Protein AF-0000000078898047 (afdb_homodimer)

Sequence (574 aa):
MDHLKKDSGITESTRIETFLFVLVLTAPKSLQRRKVIRETWIEQSKIKTFVTRFVIGGKTLSSEERKSLDSENKRYGDLLILENLEDGYKRLSLKVLETIKWIDSNVDCSYVLKVDDDSFVRLDLLVNELKTVYNQDNLYWGFFRGDANVKKRGPWAEKNWILCDHYLPYADGGGYVLASKLVRFVARNSELLQLYNSEDVSVGAWLAPLKIHRVHDTRFNTEYRSRGCNNKHLISHKQSVEDMKDKYSSLEETDNLCREEIEEMRSFEYDWKVPPSQCCKRTYGLPMDHLKKDSGITESTRIETFLFVLVLTAPKSLQRRKVIRETWIEQSKIKTFVTRFVIGGKTLSSEERKSLDSENKRYGDLLILENLEDGYKRLSLKVLETIKWIDSNVDCSYVLKVDDDSFVRLDLLVNELKTVYNQDNLYWGFFRGDANVKKRGPWAEKNWILCDHYLPYADGGGYVLASKLVRFVARNSELLQLYNSEDVSVGAWLAPLKIHRVHDTRFNTEYRSRGCNNKHLISHKQSVEDMKDKYSSLEETDNLCREEIEEMRSFEYDWKVPPSQCCKRTYGLP

Solvent-accessible surface area (backbone atoms only — not comparable to full-atom values): 30219 Å² total; per-residue (Å²): 139,82,83,74,70,77,73,73,71,74,74,72,81,80,56,50,75,36,48,31,36,34,41,29,46,52,54,88,83,41,53,68,42,56,49,50,43,52,70,20,41,62,56,67,33,79,66,82,53,57,46,65,34,42,37,26,43,38,50,72,56,47,72,66,55,46,52,54,48,50,53,50,30,71,74,70,65,36,64,40,68,40,58,88,31,61,64,46,67,90,30,40,26,56,50,52,51,54,48,36,36,49,40,60,74,40,42,50,46,54,28,35,36,42,30,36,59,34,41,47,47,41,49,48,61,48,50,50,43,40,71,70,74,56,71,48,69,40,32,39,38,20,31,59,43,32,54,45,70,60,45,78,60,71,98,60,34,43,85,80,68,62,57,44,65,35,40,48,45,19,37,30,59,30,30,34,34,34,11,36,56,54,40,41,51,48,37,77,42,50,91,43,51,49,81,43,59,51,40,31,55,26,51,20,41,63,52,59,30,41,66,58,48,74,41,70,34,48,32,35,34,18,54,100,57,59,40,58,37,44,68,72,44,38,31,41,18,83,40,51,73,66,53,46,51,50,30,40,52,27,30,74,72,70,70,29,49,37,90,64,70,41,80,68,44,66,27,47,67,71,39,81,88,47,49,18,72,66,17,64,63,65,40,78,92,52,84,140,81,82,74,70,77,75,74,70,76,74,72,80,81,56,49,74,36,49,30,37,35,40,28,46,51,54,87,85,42,54,68,43,55,50,50,42,54,69,20,43,62,56,66,32,79,65,82,53,55,46,65,34,42,36,26,44,38,50,72,57,47,73,68,55,46,52,52,48,50,52,51,30,70,73,69,66,36,64,40,66,41,59,87,31,59,65,46,69,92,31,40,24,55,50,52,51,54,47,37,36,49,40,59,73,39,43,51,47,56,30,35,36,42,29,36,59,34,42,47,45,40,48,48,62,48,51,49,42,40,71,70,74,57,70,49,68,41,32,40,38,20,30,59,43,30,55,45,70,58,45,79,60,71,97,62,34,43,84,83,68,63,57,45,65,35,40,47,43,19,36,31,60,30,31,34,35,34,10,37,55,53,41,42,52,50,35,77,43,50,90,44,50,48,80,42,58,50,40,33,56,25,51,19,40,62,50,59,30,41,66,56,49,74,40,71,35,48,31,36,34,17,52,99,57,60,40,56,37,44,69,71,44,38,30,40,20,83,40,49,74,65,51,45,51,50,30,39,51,28,31,75,72,69,71,30,48,37,91,63,71,41,80,70,45,65,28,50,66,72,40,81,89,48,49,18,72,66,17,65,63,66,38,79,91,54,84

pLDDT: mean 92.8, std 13.18, range [27.81, 98.94]

Organism: Nematostella vectensis (NCBI:txid45351)

Radius of gyration: 28.17 Å; Cα contacts (8 Å, |Δi|>4): 1177; chains: 2; bounding box: 55×82×88 Å

Structure (mmCIF, N/CA/C/O backbone):
data_AF-0000000078898047-model_v1
#
loop_
_entity.id
_entity.type
_entity.pdbx_description
1 polymer Hexosyltransferase
#
loop_
_atom_site.group_PDB
_atom_site.id
_atom_site.type_symbol
_atom_site.label_atom_id
_atom_site.label_alt_id
_atom_site.label_comp_id
_atom_site.label_asym_id
_atom_site.label_entity_id
_atom_site.label_seq_id
_atom_site.pdbx_PDB_ins_code
_atom_site.Cartn_x
_atom_site.Cartn_y
_atom_site.Cartn_z
_atom_site.occupancy
_atom_site.B_iso_or_equiv
_atom_site.auth_seq_id
_atom_site.auth_comp_id
_atom_site.auth_asym_id
_atom_site.auth_atom_id
_atom_site.pdbx_PDB_model_num
ATOM 1 N N . MET A 1 1 ? -5.934 36.969 -49.906 1 32.03 1 MET A N 1
ATOM 2 C CA . MET A 1 1 ? -6.285 35.781 -49.156 1 32.03 1 MET A CA 1
ATOM 3 C C . MET A 1 1 ? -5.5 35.719 -47.844 1 32.03 1 MET A C 1
ATOM 5 O O . MET A 1 1 ? -4.293 35.469 -47.844 1 32.03 1 MET A O 1
ATOM 9 N N . ASP A 1 2 ? -5.891 36.5 -46.812 1 32.97 2 ASP A N 1
ATOM 10 C CA . ASP A 1 2 ? -5.324 37 -45.531 1 32.97 2 ASP A CA 1
ATOM 11 C C . ASP A 1 2 ? -5.098 35.844 -44.562 1 32.97 2 ASP A C 1
ATOM 13 O O . ASP A 1 2 ? -5.781 34.812 -44.625 1 32.97 2 ASP A O 1
ATOM 17 N N . HIS A 1 3 ? -3.904 35.812 -43.844 1 32.75 3 HIS A N 1
ATOM 18 C CA . HIS A 1 3 ? -3.17 35.094 -42.812 1 32.75 3 HIS A CA 1
ATOM 19 C C . HIS A 1 3 ? -4.004 34.938 -41.531 1 32.75 3 HIS A C 1
ATOM 21 O O . HIS A 1 3 ? -3.986 35.812 -40.688 1 32.75 3 HIS A O 1
ATOM 27 N N . LEU A 1 4 ? -5.262 34.406 -41.625 1 28.47 4 LEU A N 1
ATOM 28 C CA . LEU A 1 4 ? -5.879 34.188 -40.312 1 28.47 4 LEU A CA 1
ATOM 29 C C . LEU A 1 4 ? -5.043 33.219 -39.469 1 28.47 4 LEU A C 1
ATOM 31 O O . LEU A 1 4 ? -5.078 32 -39.688 1 28.47 4 LEU A O 1
ATOM 35 N N . LYS A 1 5 ? -3.814 33.656 -39.219 1 32.56 5 LYS A N 1
ATOM 36 C CA . LYS A 1 5 ? -3.109 32.875 -38.219 1 32.56 5 LYS A CA 1
ATOM 37 C C . LYS A 1 5 ? -4.02 32.562 -37.031 1 32.56 5 LYS A C 1
ATOM 39 O O . LYS A 1 5 ? -4.539 33.469 -36.375 1 32.56 5 LYS A O 1
ATOM 44 N N . LYS A 1 6 ? -4.758 31.469 -37.094 1 36.34 6 LYS A N 1
ATOM 45 C CA . LYS A 1 6 ? -5.422 30.906 -35.906 1 36.34 6 LYS A CA 1
ATOM 46 C C . LYS A 1 6 ? -4.535 31 -34.688 1 36.34 6 LYS A C 1
ATOM 48 O O . LYS A 1 6 ? -3.459 30.391 -34.625 1 36.34 6 LYS A O 1
ATOM 53 N N . ASP A 1 7 ? -4.367 32.156 -34.094 1 35.28 7 ASP A N 1
ATOM 54 C CA . ASP A 1 7 ? -3.811 32.344 -32.75 1 35.28 7 ASP A CA 1
ATOM 55 C C . ASP A 1 7 ? -4.445 31.344 -31.766 1 35.28 7 ASP A C 1
ATOM 57 O O . ASP A 1 7 ? -5.566 31.562 -31.297 1 35.28 7 ASP A O 1
ATOM 61 N N . SER A 1 8 ? -4.523 30.047 -32.156 1 39.09 8 SER A N 1
ATOM 62 C CA . SER A 1 8 ? -4.926 29.109 -31.094 1 39.09 8 SER A CA 1
ATOM 63 C C . SER A 1 8 ? -4.227 29.422 -29.781 1 39.09 8 SER A C 1
ATOM 65 O O . SER A 1 8 ? -3.021 29.188 -29.641 1 39.09 8 SER A O 1
ATOM 67 N N . GLY A 1 9 ? -4.5 30.484 -29.125 1 38.22 9 GLY A N 1
ATOM 68 C CA . GLY A 1 9 ? -4.121 30.75 -27.75 1 38.22 9 GLY A CA 1
ATOM 69 C C . GLY A 1 9 ? -4.219 29.531 -26.859 1 38.22 9 GLY A C 1
ATOM 70 O O . GLY A 1 9 ? -5.312 29.141 -26.438 1 38.22 9 GLY A O 1
ATOM 71 N N . ILE A 1 10 ? -3.578 28.391 -27.047 1 42.09 10 ILE A N 1
ATOM 72 C CA . ILE A 1 10 ? -3.393 27.453 -25.938 1 42.09 10 ILE A CA 1
ATOM 73 C C . ILE A 1 10 ? -3.186 28.234 -24.641 1 42.09 10 ILE A C 1
ATOM 75 O O . ILE A 1 10 ? -2.205 28.953 -24.5 1 42.09 10 ILE A O 1
ATOM 79 N N . THR A 1 11 ? -4.148 28.891 -24.078 1 41.97 11 THR A N 1
ATOM 80 C CA . THR A 1 11 ? -4.105 29.391 -22.719 1 41.97 11 THR A CA 1
ATOM 81 C C . THR A 1 11 ? -3.328 28.438 -21.812 1 41.97 11 THR A C 1
ATOM 83 O O . THR A 1 11 ? -3.725 27.281 -21.625 1 41.97 11 THR A O 1
ATOM 86 N N . GLU A 1 12 ? -2.105 28.219 -21.766 1 48.66 12 GLU A N 1
ATOM 87 C CA . GLU A 1 12 ? -1.212 27.531 -20.844 1 48.66 12 GLU A CA 1
ATOM 88 C C . GLU A 1 12 ? -1.669 27.719 -19.406 1 48.66 12 GLU A C 1
ATOM 90 O O . GLU A 1 12 ? -1.707 28.844 -18.891 1 48.66 12 GLU A O 1
ATOM 95 N N . SER A 1 13 ? -2.721 27.141 -18.859 1 58.91 13 SER A N 1
ATOM 96 C CA . SER A 1 13 ? -3.18 27.219 -17.484 1 58.91 13 SER A CA 1
ATOM 97 C C . SER A 1 13 ? -2.008 27.328 -16.516 1 58.91 13 SER A C 1
ATOM 99 O O . SER A 1 13 ? -1.066 26.531 -16.578 1 58.91 13 SER A O 1
ATOM 101 N N . THR A 1 14 ? -1.468 28.484 -16.016 1 81.69 14 THR A N 1
ATOM 102 C CA . THR A 1 14 ? -0.346 28.859 -15.164 1 81.69 14 THR A CA 1
ATOM 103 C C . THR A 1 14 ? -0.415 28.141 -13.82 1 81.69 14 THR A C 1
ATOM 105 O O . THR A 1 14 ? -1.387 28.297 -13.078 1 81.69 14 THR A O 1
ATOM 108 N N . ARG A 1 15 ? 0.34 27.109 -13.531 1 92.25 15 ARG A N 1
ATOM 109 C CA . ARG A 1 15 ? 0.455 26.375 -12.273 1 92.25 15 ARG A CA 1
ATOM 110 C C . ARG A 1 15 ? 1.029 27.266 -11.172 1 92.25 15 ARG A C 1
ATOM 112 O O . ARG A 1 15 ? 1.854 28.141 -11.445 1 92.25 15 ARG A O 1
ATOM 119 N N . ILE A 1 16 ? 0.454 27.172 -9.984 1 96.25 16 ILE A N 1
ATOM 120 C CA . ILE A 1 16 ? 1.023 27.828 -8.812 1 96.25 16 ILE A CA 1
ATOM 121 C C . ILE A 1 16 ? 2.41 27.25 -8.523 1 96.25 16 ILE A C 1
ATOM 123 O O . ILE A 1 16 ? 2.586 26.031 -8.469 1 96.25 16 ILE A O 1
ATOM 127 N N . GLU A 1 17 ? 3.436 28.062 -8.469 1 97.25 17 GLU A N 1
ATOM 128 C CA . GLU A 1 17 ? 4.781 27.641 -8.102 1 97.25 17 GLU A CA 1
ATOM 129 C C . GLU A 1 17 ? 5.125 28.047 -6.676 1 97.25 17 GLU A C 1
ATOM 131 O O . GLU A 1 17 ? 5.012 29.219 -6.32 1 97.25 17 GLU A O 1
ATOM 136 N N . THR A 1 18 ? 5.508 27.141 -5.863 1 97.69 18 THR A N 1
ATOM 137 C CA . THR A 1 18 ? 5.883 27.422 -4.48 1 97.69 18 THR A CA 1
ATOM 138 C C . THR A 1 18 ? 6.777 26.312 -3.93 1 97.69 18 THR A C 1
ATOM 140 O O . THR A 1 18 ? 6.848 25.219 -4.5 1 97.69 18 THR A O 1
ATOM 143 N N . PHE A 1 19 ? 7.547 26.641 -2.943 1 97.69 19 PHE A N 1
ATOM 144 C CA . PHE A 1 19 ? 8.344 25.609 -2.279 1 97.69 19 PHE A CA 1
ATOM 145 C C . PHE A 1 19 ? 7.457 24.719 -1.428 1 97.69 19 PHE A C 1
ATOM 147 O O . PHE A 1 19 ? 7.52 23.484 -1.544 1 97.69 19 PHE A O 1
ATOM 154 N N . LEU A 1 20 ? 6.613 25.281 -0.609 1 98.25 20 LEU A N 1
ATOM 155 C CA . LEU A 1 20 ? 5.711 24.562 0.287 1 98.25 20 LEU A CA 1
ATOM 156 C C . LEU A 1 20 ? 4.262 24.953 0.026 1 98.25 20 LEU A C 1
ATOM 158 O O . LEU A 1 20 ? 3.918 26.141 0.059 1 98.25 20 LEU A O 1
ATOM 162 N N . PHE A 1 21 ? 3.457 24.016 -0.332 1 98.69 21 PHE A N 1
ATOM 163 C CA . PHE A 1 21 ? 2.018 24.234 -0.426 1 98.69 21 PHE A CA 1
ATOM 164 C C . PHE A 1 21 ? 1.321 23.781 0.855 1 98.69 21 PHE A C 1
ATOM 166 O O . PHE A 1 21 ? 1.425 22.625 1.254 1 98.69 21 PHE A O 1
ATOM 173 N N . VAL A 1 22 ? 0.604 24.672 1.495 1 98.75 22 VAL A N 1
ATOM 174 C CA . VAL A 1 22 ? -0.071 24.391 2.758 1 98.75 22 VAL A CA 1
ATOM 175 C C . VAL A 1 22 ? -1.562 24.188 2.51 1 98.75 22 VAL A C 1
ATOM 177 O O . VAL A 1 22 ? -2.279 25.125 2.148 1 98.75 22 VAL A O 1
ATOM 180 N N . LEU A 1 23 ? -1.937 22.969 2.729 1 98.44 23 LEU A N 1
ATOM 181 C CA . LEU A 1 23 ? -3.342 22.594 2.639 1 98.44 23 LEU A CA 1
ATOM 182 C C . LEU A 1 23 ? -3.992 22.578 4.02 1 98.44 23 LEU A C 1
ATOM 184 O O . LEU A 1 23 ? -3.666 21.734 4.852 1 98.44 23 LEU A O 1
ATOM 188 N N . VAL A 1 24 ? -4.941 23.484 4.215 1 98.75 24 VAL A N 1
ATOM 189 C CA . VAL A 1 24 ? -5.645 23.547 5.492 1 98.75 24 VAL A CA 1
ATOM 190 C C . VAL A 1 24 ? -7.059 23 5.336 1 98.75 24 VAL A C 1
ATOM 192 O O . VAL A 1 24 ? -7.887 23.578 4.633 1 98.75 24 VAL A O 1
ATOM 195 N N . LEU A 1 25 ? -7.328 21.891 5.969 1 97.62 25 LEU A N 1
ATOM 196 C CA . LEU A 1 25 ? -8.68 21.344 5.949 1 97.62 25 LEU A CA 1
ATOM 197 C C . LEU A 1 25 ? -9.609 22.141 6.863 1 97.62 25 LEU A C 1
ATOM 199 O O . LEU A 1 25 ? -9.297 22.359 8.039 1 97.62 25 LEU A O 1
ATOM 203 N N . THR A 1 26 ? -10.672 22.609 6.355 1 97.12 26 THR A N 1
ATOM 204 C CA . THR A 1 26 ? -11.609 23.422 7.125 1 97.12 26 THR A CA 1
ATOM 205 C C . THR A 1 26 ? -13.039 23.203 6.645 1 97.12 26 THR A C 1
ATOM 207 O O . THR A 1 26 ? -13.289 22.359 5.773 1 97.12 26 THR A O 1
ATOM 210 N N . ALA A 1 27 ? -13.992 23.766 7.344 1 95.25 27 ALA A N 1
ATOM 211 C CA . ALA A 1 27 ? -15.406 23.625 7.031 1 95.25 27 ALA A CA 1
ATOM 212 C C . ALA A 1 27 ? -16 24.969 6.59 1 95.25 27 ALA A C 1
ATOM 214 O O . ALA A 1 27 ? -15.445 26.031 6.875 1 95.25 27 ALA A O 1
ATOM 215 N N . PRO A 1 28 ? -17.109 24.906 5.91 1 94.88 28 PRO A N 1
ATOM 216 C CA . PRO A 1 28 ? -17.734 26.156 5.445 1 94.88 28 PRO A CA 1
ATOM 217 C C . PRO A 1 28 ? -18.047 27.109 6.59 1 94.88 28 PRO A C 1
ATOM 219 O O . PRO A 1 28 ? -17.859 28.328 6.449 1 94.88 28 PRO A O 1
ATOM 222 N N . LYS A 1 29 ? -18.375 26.625 7.672 1 94.19 29 LYS A N 1
ATOM 223 C CA . LYS A 1 29 ? -18.844 27.453 8.773 1 94.19 29 LYS A CA 1
ATOM 224 C C . LYS A 1 29 ? -17.688 27.891 9.664 1 94.19 29 LYS A C 1
ATOM 226 O O . LYS A 1 29 ? -17.891 28.656 10.617 1 94.19 29 LYS A O 1
ATOM 231 N N . SER A 1 30 ? -16.547 27.484 9.32 1 96.19 30 SER A N 1
ATOM 232 C CA . SER A 1 30 ? -15.398 27.75 10.188 1 96.19 30 SER A CA 1
ATOM 233 C C . SER A 1 30 ? -14.695 29.031 9.797 1 96.19 30 SER A C 1
ATOM 235 O O . SER A 1 30 ? -13.469 29.062 9.672 1 96.19 30 SER A O 1
ATOM 237 N N . LEU A 1 31 ? -15.453 30.094 9.641 1 96.56 31 LEU A N 1
ATOM 238 C CA . LEU A 1 31 ? -14.922 31.375 9.227 1 96.56 31 LEU A CA 1
ATOM 239 C C . LEU A 1 31 ? -13.953 31.922 10.266 1 96.56 31 LEU A C 1
ATOM 241 O O . LEU A 1 31 ? -12.898 32.469 9.914 1 96.56 31 LEU A O 1
ATOM 245 N N . GLN A 1 32 ? -14.305 31.844 11.492 1 97.19 32 GLN A N 1
ATOM 246 C CA . GLN A 1 32 ? -13.477 32.375 12.562 1 97.19 32 GLN A CA 1
ATOM 247 C C . GLN A 1 32 ? -12.117 31.672 12.609 1 97.19 32 GLN A C 1
ATOM 249 O O . GLN A 1 32 ? -11.094 32.312 12.859 1 97.19 32 GLN A O 1
ATOM 254 N N . ARG A 1 33 ? -12.125 30.406 12.391 1 97.94 33 ARG A N 1
ATOM 255 C CA . ARG A 1 33 ? -10.883 29.641 12.375 1 97.94 33 ARG A CA 1
ATOM 256 C C . ARG A 1 33 ? -9.984 30.078 11.227 1 97.94 33 ARG A C 1
ATOM 258 O O . ARG A 1 33 ? -8.781 30.281 11.414 1 97.94 33 ARG A O 1
ATOM 265 N N . ARG A 1 34 ? -10.539 30.188 10.078 1 98.62 34 ARG A N 1
ATOM 266 C CA . ARG A 1 34 ? -9.758 30.625 8.93 1 98.62 34 ARG A CA 1
ATOM 267 C C . ARG A 1 34 ? -9.219 32.031 9.141 1 98.62 34 ARG A C 1
ATOM 269 O O . ARG A 1 34 ? -8.062 32.312 8.797 1 98.62 34 ARG A O 1
ATOM 276 N N . LYS A 1 35 ? -10.023 32.875 9.742 1 98.25 35 LYS A N 1
ATOM 277 C CA . LYS A 1 35 ? -9.586 34.219 10.016 1 98.25 35 LYS A CA 1
ATOM 278 C C . LYS A 1 35 ? -8.406 34.25 10.984 1 98.25 35 LYS A C 1
ATOM 280 O O . LYS A 1 35 ? -7.41 34.938 10.75 1 98.25 35 LYS A O 1
ATOM 285 N N . VAL A 1 36 ? -8.523 33.5 12.078 1 98.5 36 VAL A N 1
ATOM 286 C CA . VAL A 1 36 ? -7.48 33.531 13.102 1 98.5 36 VAL A CA 1
ATOM 287 C C . VAL A 1 36 ? -6.188 32.969 12.531 1 98.5 36 VAL A C 1
ATOM 289 O O . VAL A 1 36 ? -5.094 33.406 12.875 1 98.5 36 VAL A O 1
ATOM 292 N N . ILE A 1 37 ? -6.27 31.969 11.672 1 98.62 37 ILE A N 1
ATOM 293 C CA . ILE A 1 37 ? -5.094 31.375 11.031 1 98.62 37 ILE A CA 1
ATOM 294 C C . ILE A 1 37 ? -4.379 32.438 10.195 1 98.62 37 ILE A C 1
ATOM 296 O O . ILE A 1 37 ? -3.156 32.562 10.273 1 98.62 37 ILE A O 1
ATOM 300 N N . ARG A 1 38 ? -5.117 33.25 9.422 1 98 38 ARG A N 1
ATOM 301 C CA . ARG A 1 38 ? -4.555 34.344 8.609 1 98 38 ARG A CA 1
ATOM 302 C C . ARG A 1 38 ? -3.824 35.344 9.484 1 98 38 ARG A C 1
ATOM 304 O O . ARG A 1 38 ? -2.738 35.812 9.125 1 98 38 ARG A O 1
ATOM 311 N N . GLU A 1 39 ? -4.398 35.531 10.625 1 97.38 39 GLU A N 1
ATOM 312 C CA . GLU A 1 39 ? -3.939 36.625 11.469 1 97.38 39 GLU A CA 1
ATOM 313 C C . GLU A 1 39 ? -2.826 36.188 12.414 1 97.38 39 GLU A C 1
ATOM 315 O O . GLU A 1 39 ? -2.203 37 13.086 1 97.38 39 GLU A O 1
ATOM 320 N N . THR A 1 40 ? -2.605 34.906 12.445 1 97.56 40 THR A N 1
ATOM 321 C CA . THR A 1 40 ? -1.623 34.438 13.406 1 97.56 40 THR A CA 1
ATOM 322 C C . THR A 1 40 ? -0.456 33.75 12.695 1 97.56 40 THR A C 1
ATOM 324 O O . THR A 1 40 ? 0.449 34.438 12.195 1 97.56 40 THR A O 1
ATOM 327 N N . TRP A 1 41 ? -0.512 32.406 12.461 1 96.88 41 TRP A N 1
ATOM 328 C CA . TRP A 1 41 ? 0.722 31.719 12.086 1 96.88 41 TRP A CA 1
ATOM 329 C C . TRP A 1 41 ? 1.043 31.953 10.617 1 96.88 41 TRP A C 1
ATOM 331 O O . TRP A 1 41 ? 2.197 31.844 10.195 1 96.88 41 TRP A O 1
ATOM 341 N N . ILE A 1 42 ? 0.071 32.344 9.758 1 95.94 42 ILE A N 1
ATOM 342 C CA . ILE A 1 42 ? 0.396 32.719 8.391 1 95.94 42 ILE A CA 1
ATOM 343 C C . ILE A 1 42 ? 1.088 34.062 8.383 1 95.94 42 ILE A C 1
ATOM 345 O O . ILE A 1 42 ? 2.123 34.25 7.734 1 95.94 42 ILE A O 1
ATOM 349 N N . GLU A 1 43 ? 0.541 35 9.086 1 90.81 43 GLU A N 1
ATOM 350 C CA . GLU A 1 43 ? 1.123 36.312 9.195 1 90.81 43 GLU A CA 1
ATOM 351 C C . GLU A 1 43 ? 2.492 36.281 9.867 1 90.81 43 GLU A C 1
ATOM 353 O O . GLU A 1 43 ? 3.4 37.031 9.492 1 90.81 43 GLU A O 1
ATOM 358 N N . GLN A 1 44 ? 2.68 35.469 10.852 1 85.19 44 GLN A N 1
ATOM 359 C CA . GLN A 1 44 ? 3.893 35.344 11.648 1 85.19 44 GLN A CA 1
ATOM 360 C C . GLN A 1 44 ? 5.07 34.875 10.797 1 85.19 44 GLN A C 1
ATOM 362 O O . GLN A 1 44 ? 6.223 35.188 11.094 1 85.19 44 GLN A O 1
ATOM 367 N N . SER A 1 45 ? 5.02 33.969 9.82 1 83.12 45 SER A N 1
ATOM 368 C CA . SER A 1 45 ? 6.07 33.312 9.062 1 83.12 45 SER A CA 1
ATOM 369 C C . SER A 1 45 ? 6.941 34.312 8.312 1 83.12 45 SER A C 1
ATOM 371 O O . SER A 1 45 ? 8.156 34.125 8.234 1 83.12 45 SER A O 1
ATOM 373 N N . LYS A 1 46 ? 6.664 35.344 8.031 1 81.25 46 LYS A N 1
ATOM 374 C CA . LYS A 1 46 ? 7.359 36.406 7.312 1 81.25 46 LYS A CA 1
ATOM 375 C C . LYS A 1 46 ? 8.078 35.875 6.082 1 81.25 46 LYS A C 1
ATOM 377 O O . LYS A 1 46 ? 8.828 36.594 5.422 1 81.25 46 LYS A O 1
ATOM 382 N N . ILE A 1 47 ? 7.941 34.562 5.762 1 84.44 47 ILE A N 1
ATOM 383 C CA . ILE A 1 47 ? 8.555 33.969 4.582 1 84.44 47 ILE A CA 1
ATOM 384 C C . ILE A 1 47 ? 7.547 33.969 3.434 1 84.44 47 ILE A C 1
ATOM 386 O O . ILE A 1 47 ? 6.336 33.969 3.662 1 84.44 47 ILE A O 1
ATOM 390 N N . LYS A 1 48 ? 8.148 33.906 2.188 1 83.06 48 LYS A N 1
ATOM 391 C CA . LYS A 1 48 ? 7.285 33.969 1.015 1 83.06 48 LYS A CA 1
ATOM 392 C C . LYS A 1 48 ? 7.387 32.688 0.19 1 83.06 48 LYS A C 1
ATOM 394 O O . LYS A 1 48 ? 6.93 32.656 -0.954 1 83.06 48 LYS A O 1
ATOM 399 N N . THR A 1 49 ? 7.797 31.688 0.719 1 92 49 THR A N 1
ATOM 400 C CA . THR A 1 49 ? 8.078 30.484 -0.07 1 92 49 THR A CA 1
ATOM 401 C C . THR A 1 49 ? 6.988 29.438 0.128 1 92 49 THR A C 1
ATOM 403 O O . THR A 1 49 ? 7.25 28.234 0.03 1 92 49 THR A O 1
ATOM 406 N N . PHE A 1 50 ? 5.816 29.953 0.549 1 96.44 50 PHE A N 1
ATOM 407 C CA . PHE A 1 50 ? 4.707 29.016 0.69 1 96.44 50 PHE A CA 1
ATOM 408 C C . PHE A 1 50 ? 3.414 29.625 0.17 1 96.44 50 PHE A C 1
ATOM 410 O O . PHE A 1 50 ? 3.311 30.844 0.031 1 96.44 50 PHE A O 1
ATOM 417 N N . VAL A 1 51 ? 2.527 28.812 -0.224 1 97.31 51 VAL A N 1
ATOM 418 C CA . VAL A 1 51 ? 1.162 29.172 -0.596 1 97.31 51 VAL A CA 1
ATOM 419 C C . VAL A 1 51 ? 0.169 28.359 0.238 1 97.31 51 VAL A C 1
ATOM 421 O O . VAL A 1 51 ? 0.366 27.172 0.464 1 97.31 51 VAL A O 1
ATOM 424 N N . THR A 1 52 ? -0.849 29.047 0.766 1 98 52 THR A N 1
ATOM 425 C CA . THR A 1 52 ? -1.855 28.391 1.593 1 98 52 THR A CA 1
ATOM 426 C C . THR A 1 52 ? -3.203 28.359 0.878 1 98 52 THR A C 1
ATOM 428 O O . THR A 1 52 ? -3.604 29.328 0.248 1 98 52 THR A O 1
ATOM 431 N N . ARG A 1 53 ? -3.83 27.25 0.973 1 98.75 53 ARG A N 1
ATOM 432 C CA . ARG A 1 53 ? -5.227 27.141 0.555 1 98.75 53 ARG A CA 1
ATOM 433 C C . ARG A 1 53 ? -6.078 26.516 1.649 1 98.75 53 ARG A C 1
ATOM 435 O O . ARG A 1 53 ? -5.695 25.5 2.23 1 98.75 53 ARG A O 1
ATOM 442 N N . PHE A 1 54 ? -7.203 27.172 1.964 1 98.81 54 PHE A N 1
ATOM 443 C CA . PHE A 1 54 ? -8.234 26.594 2.814 1 98.81 54 PHE A CA 1
ATOM 444 C C . PHE A 1 54 ? -9.203 25.734 1.995 1 98.81 54 PHE A C 1
ATOM 446 O O . PHE A 1 54 ? -9.883 26.25 1.107 1 98.81 54 PHE A O 1
ATOM 453 N N . VAL A 1 55 ? -9.32 24.5 2.334 1 98.19 55 VAL A N 1
ATOM 454 C CA . VAL A 1 55 ? -10.031 23.547 1.488 1 98.19 55 VAL A CA 1
ATOM 455 C C . VAL A 1 55 ? -11.422 23.281 2.064 1 98.19 55 VAL A C 1
ATOM 457 O O . VAL A 1 55 ? -11.555 22.906 3.229 1 98.19 55 VAL A O 1
ATOM 460 N N . ILE A 1 56 ? -12.422 23.469 1.228 1 97.19 56 ILE A N 1
ATOM 461 C CA . ILE A 1 56 ? -13.82 23.312 1.631 1 97.19 56 ILE A CA 1
ATOM 462 C C . ILE A 1 56 ? -14.57 22.516 0.58 1 97.19 56 ILE A C 1
ATOM 464 O O . ILE A 1 56 ? -14.367 22.688 -0.622 1 97.19 56 ILE A O 1
ATOM 468 N N . GLY A 1 57 ? -15.398 21.562 0.975 1 95.75 57 GLY A N 1
ATOM 469 C CA . GLY A 1 57 ? -16.328 20.906 0.058 1 95.75 57 GLY A CA 1
ATOM 470 C C . GLY A 1 57 ? -17.484 21.797 -0.352 1 95.75 57 GLY A C 1
ATOM 471 O O . GLY A 1 57 ? -18.109 22.453 0.493 1 95.75 57 GLY A O 1
ATOM 472 N N . GLY A 1 58 ? -17.828 21.781 -1.613 1 94.62 58 GLY A N 1
ATOM 473 C CA . GLY A 1 58 ? -18.766 22.781 -2.113 1 94.62 58 GLY A CA 1
ATOM 474 C C . GLY A 1 58 ? -20.109 22.188 -2.537 1 94.62 58 GLY A C 1
ATOM 475 O O . GLY A 1 58 ? -21.047 22.922 -2.822 1 94.62 58 GLY A O 1
ATOM 476 N N . LYS A 1 59 ? -20.172 20.875 -2.545 1 92.38 59 LYS A N 1
ATOM 477 C CA . LYS A 1 59 ? -21.297 20.219 -3.193 1 92.38 59 LYS A CA 1
ATOM 478 C C . LYS A 1 59 ? -22.609 20.562 -2.498 1 92.38 59 LYS A C 1
ATOM 480 O O . LYS A 1 59 ? -23.656 20.703 -3.15 1 92.38 59 LYS A O 1
ATOM 485 N N . THR A 1 60 ? -22.625 20.781 -1.171 1 91.44 60 THR A N 1
ATOM 486 C CA . THR A 1 60 ? -23.891 20.938 -0.451 1 91.44 60 THR A CA 1
ATOM 487 C C . THR A 1 60 ? -23.953 22.312 0.218 1 91.44 60 THR A C 1
ATOM 489 O O . THR A 1 60 ? -24.656 22.484 1.215 1 91.44 60 THR A O 1
ATOM 492 N N . LEU A 1 61 ? -23.281 23.219 -0.281 1 93.94 61 LEU A N 1
ATOM 493 C CA . LEU A 1 61 ? -23.297 24.562 0.296 1 93.94 61 LEU A CA 1
ATOM 494 C C . LEU A 1 61 ? -24.656 25.219 0.087 1 93.94 61 LEU A C 1
ATOM 496 O O . LEU A 1 61 ? -25.219 25.156 -1.003 1 93.94 61 LEU A O 1
ATOM 500 N N . SER A 1 62 ? -25.156 25.812 1.108 1 95 62 SER A N 1
ATOM 501 C CA . SER A 1 62 ? -26.328 26.672 0.948 1 95 62 SER A CA 1
ATOM 502 C C . SER A 1 62 ? -25.984 27.953 0.181 1 95 62 SER A C 1
ATOM 504 O O . SER A 1 62 ? -24.797 28.281 0.031 1 95 62 SER A O 1
ATOM 506 N N . SER A 1 63 ? -27 28.594 -0.243 1 95.81 63 SER A N 1
ATOM 507 C CA . SER A 1 63 ? -26.797 29.859 -0.947 1 95.81 63 SER A CA 1
ATOM 508 C C . SER A 1 63 ? -26.078 30.875 -0.061 1 95.81 63 SER A C 1
ATOM 510 O O . SER A 1 63 ? -25.219 31.625 -0.531 1 95.81 63 SER A O 1
ATOM 512 N N . GLU A 1 64 ? -26.469 30.859 1.169 1 96.44 64 GLU A N 1
ATOM 513 C CA . GLU A 1 64 ? -25.875 31.797 2.115 1 96.44 64 GLU A CA 1
ATOM 514 C C . GLU A 1 64 ? -24.406 31.469 2.355 1 96.44 64 GLU A C 1
ATOM 516 O O . GLU A 1 64 ? -23.562 32.375 2.389 1 96.44 64 GLU A O 1
ATOM 521 N N . GLU A 1 65 ? -24.156 30.219 2.527 1 95.56 65 GLU A N 1
ATOM 522 C CA . GLU A 1 65 ? -22.781 29.781 2.719 1 95.56 65 GLU A CA 1
ATOM 523 C C . GLU A 1 65 ? -21.922 30.109 1.501 1 95.56 65 GLU A C 1
ATOM 525 O O . GLU A 1 65 ? -20.781 30.594 1.642 1 95.56 65 GLU A O 1
ATOM 530 N N . ARG A 1 66 ? -22.391 29.844 0.376 1 96.12 66 ARG A N 1
ATOM 531 C CA . ARG A 1 66 ? -21.688 30.125 -0.867 1 96.12 66 ARG A CA 1
ATOM 532 C C . ARG A 1 66 ? -21.375 31.609 -1.001 1 96.12 66 ARG A C 1
ATOM 534 O O . ARG A 1 66 ? -20.25 31.984 -1.349 1 96.12 66 ARG A O 1
ATOM 541 N N . LYS A 1 67 ? -22.328 32.438 -0.749 1 96.88 67 LYS A N 1
ATOM 542 C CA . LYS A 1 67 ? -22.125 33.875 -0.824 1 96.88 67 LYS A CA 1
ATOM 543 C C . LYS A 1 67 ? -21.047 34.312 0.14 1 96.88 67 LYS A C 1
ATOM 545 O O . LYS A 1 67 ? -20.188 35.156 -0.217 1 96.88 67 LYS A O 1
ATOM 550 N N . SER A 1 68 ? -21.156 33.844 1.355 1 96.94 68 SER A N 1
ATOM 551 C CA . SER A 1 68 ? -20.172 34.188 2.367 1 96.94 68 SER A CA 1
ATOM 552 C C . SER A 1 68 ? -18.766 33.75 1.933 1 96.94 68 SER A C 1
ATOM 554 O O . SER A 1 68 ? -17.812 34.5 2.068 1 96.94 68 SER A O 1
ATOM 556 N N . LEU A 1 69 ? -18.641 32.594 1.396 1 97.75 69 LEU A N 1
ATOM 557 C CA . LEU A 1 69 ? -17.359 32.062 0.954 1 97.75 69 LEU A CA 1
ATOM 558 C C . LEU A 1 69 ? -16.844 32.844 -0.252 1 97.75 69 LEU A C 1
ATOM 560 O O . LEU A 1 69 ? -15.633 33.094 -0.36 1 97.75 69 LEU A O 1
ATOM 564 N N . ASP A 1 70 ? -17.719 33.125 -1.145 1 97.19 70 ASP A N 1
ATOM 565 C CA . ASP A 1 70 ? -17.312 33.938 -2.307 1 97.19 70 ASP A CA 1
ATOM 566 C C . ASP A 1 70 ? -16.75 35.281 -1.882 1 97.19 70 ASP A C 1
ATOM 568 O O . ASP A 1 70 ? -15.75 35.75 -2.426 1 97.19 70 ASP A O 1
ATOM 572 N N . SER A 1 71 ? -17.438 35.906 -0.977 1 97.75 71 SER A N 1
ATOM 573 C CA . SER A 1 71 ? -16.969 37.188 -0.452 1 97.75 71 SER A CA 1
ATOM 574 C C . SER A 1 71 ? -15.594 37.031 0.2 1 97.75 71 SER A C 1
ATOM 576 O O . SER A 1 71 ? -14.703 37.844 -0.032 1 97.75 71 SER A O 1
ATOM 578 N N . GLU A 1 72 ? -15.492 36.031 1.049 1 98.19 72 GLU A N 1
ATOM 579 C CA . GLU A 1 72 ? -14.203 35.75 1.686 1 98.19 72 GLU A CA 1
ATOM 580 C C . GLU A 1 72 ? -13.109 35.531 0.645 1 98.19 72 GLU A C 1
ATOM 582 O O . GLU A 1 72 ? -12.008 36.062 0.775 1 98.19 72 GLU A O 1
ATOM 587 N N . ASN A 1 73 ? -13.414 34.781 -0.368 1 97.75 73 ASN A N 1
ATOM 588 C CA . ASN A 1 73 ? -12.422 34.438 -1.383 1 97.75 73 ASN A CA 1
ATOM 589 C C . ASN A 1 73 ? -12.062 35.656 -2.244 1 97.75 73 ASN A C 1
ATOM 591 O O . ASN A 1 73 ? -10.953 35.75 -2.766 1 97.75 73 ASN A O 1
ATOM 595 N N . LYS A 1 74 ? -13.023 36.5 -2.467 1 97.69 74 LYS A N 1
ATOM 596 C CA . LYS A 1 74 ? -12.727 37.75 -3.162 1 97.69 74 LYS A CA 1
ATOM 597 C C . LYS A 1 74 ? -11.719 38.594 -2.381 1 97.69 74 LYS A C 1
ATOM 599 O O . LYS A 1 74 ? -10.844 39.219 -2.973 1 97.69 74 LYS A O 1
ATOM 604 N N . ARG A 1 75 ? -11.867 38.562 -1.139 1 97.69 75 ARG A N 1
ATOM 605 C CA . ARG A 1 75 ? -11.023 39.375 -0.262 1 97.69 75 ARG A CA 1
ATOM 606 C C . ARG A 1 75 ? -9.625 38.781 -0.135 1 97.69 75 ARG A C 1
ATOM 608 O O . ARG A 1 75 ? -8.625 39.5 -0.185 1 97.69 75 ARG A O 1
ATOM 615 N N . TYR A 1 76 ? -9.484 37.5 0.05 1 97.5 76 TYR A N 1
ATOM 616 C CA . TYR A 1 76 ? -8.211 36.906 0.438 1 97.5 76 TYR A CA 1
ATOM 617 C C . TYR A 1 76 ? -7.648 36.031 -0.682 1 97.5 76 TYR A C 1
ATOM 619 O O . TYR A 1 76 ? -6.438 35.812 -0.768 1 97.5 76 TYR A O 1
ATOM 627 N N . GLY A 1 77 ? -8.523 35.375 -1.528 1 97.56 77 GLY A N 1
ATOM 628 C CA . GLY A 1 77 ? -8.109 34.562 -2.672 1 97.56 77 GLY A CA 1
ATOM 629 C C . GLY A 1 77 ? -7.438 33.281 -2.279 1 97.56 77 GLY A C 1
ATOM 630 O O . GLY A 1 77 ? -6.617 32.75 -3.031 1 97.56 77 GLY A O 1
ATOM 631 N N . ASP A 1 78 ? -7.727 32.812 -1.11 1 98.31 78 ASP A N 1
ATOM 632 C 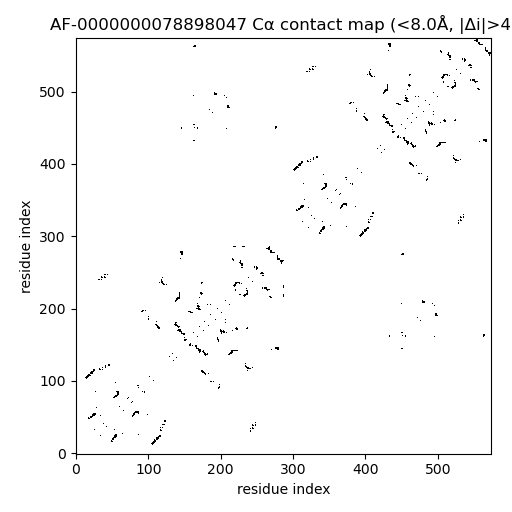CA . ASP A 1 78 ? -6.961 31.672 -0.636 1 98.31 78 ASP A CA 1
ATOM 633 C C . ASP A 1 78 ? -7.875 30.5 -0.33 1 98.31 78 ASP A C 1
ATOM 635 O O . ASP A 1 78 ? -7.488 29.578 0.393 1 98.31 78 ASP A O 1
ATOM 639 N N . LEU A 1 79 ? -9.117 30.5 -0.866 1 98.5 79 LEU A N 1
ATOM 640 C CA . LEU A 1 79 ? -10.023 29.359 -0.674 1 98.5 79 LEU A CA 1
ATOM 641 C C . LEU A 1 79 ? -9.922 28.391 -1.843 1 98.5 79 LEU A C 1
ATOM 643 O O . LEU A 1 79 ? -9.773 28.797 -2.994 1 98.5 79 LEU A O 1
ATOM 647 N N . LEU A 1 80 ? -9.922 27.125 -1.592 1 98.25 80 LEU A N 1
ATOM 648 C CA . LEU A 1 80 ? -10.117 26.062 -2.562 1 98.25 80 LEU A CA 1
ATOM 649 C C . LEU A 1 80 ? -11.422 25.312 -2.291 1 98.25 80 LEU A C 1
ATOM 651 O O . LEU A 1 80 ? -11.508 24.516 -1.353 1 98.25 80 LEU A O 1
ATOM 655 N N . ILE A 1 81 ? -12.383 25.578 -3.105 1 97.38 81 ILE A N 1
ATOM 656 C CA . ILE A 1 81 ? -13.688 24.938 -2.949 1 97.38 81 ILE A CA 1
ATOM 657 C C . ILE A 1 81 ? -13.797 23.766 -3.92 1 97.38 81 ILE A C 1
ATOM 659 O O . ILE A 1 81 ? -13.773 23.953 -5.137 1 97.38 81 ILE A O 1
ATOM 663 N N . LEU A 1 82 ? -13.883 22.562 -3.404 1 96.62 82 LEU A N 1
ATOM 664 C CA . LEU A 1 82 ? -14.094 21.359 -4.211 1 96.62 82 LEU A CA 1
ATOM 665 C C . LEU A 1 82 ? -15.578 21.188 -4.535 1 96.62 82 LEU A C 1
ATOM 667 O O . LEU A 1 82 ? -16.312 20.594 -3.748 1 96.62 82 LEU A O 1
ATOM 671 N N . GLU A 1 83 ? -15.953 21.547 -5.676 1 94.56 83 GLU A N 1
ATOM 672 C CA . GLU A 1 83 ? -17.359 21.734 -6.043 1 94.56 83 GLU A CA 1
ATOM 673 C C . GLU A 1 83 ? -18.125 20.422 -5.988 1 94.56 83 GLU A C 1
ATOM 675 O O . GLU A 1 83 ? -19.312 20.391 -5.695 1 94.56 83 GLU A O 1
ATOM 680 N N . ASN A 1 84 ? -17.5 19.281 -6.188 1 91.88 84 ASN A N 1
ATOM 681 C CA . ASN A 1 84 ? -18.188 18.016 -6.293 1 91.88 84 ASN A CA 1
ATOM 682 C C . ASN A 1 84 ? -18.016 17.172 -5.023 1 91.88 84 ASN A C 1
ATOM 684 O O . ASN A 1 84 ? -18.344 15.984 -5.012 1 91.88 84 ASN A O 1
ATOM 688 N N . LEU A 1 85 ? -17.547 17.828 -4.047 1 92.81 85 LEU A N 1
ATOM 689 C CA . LEU A 1 85 ? -17.328 17.109 -2.795 1 92.81 85 LEU A CA 1
ATOM 690 C C . LEU A 1 85 ? -18.234 17.641 -1.693 1 92.81 85 LEU A C 1
ATOM 692 O O . LEU A 1 85 ? -18.328 18.844 -1.472 1 92.81 85 LEU A O 1
ATOM 696 N N . GLU A 1 86 ? -18.984 16.656 -1.105 1 87.06 86 GLU A N 1
ATOM 697 C CA . GLU A 1 86 ? -19.75 17.016 0.086 1 87.06 86 GLU A CA 1
ATOM 698 C C . GLU A 1 86 ? -18.844 17.156 1.305 1 87.06 86 GLU A C 1
ATOM 700 O O . GLU A 1 86 ? -18.016 16.281 1.571 1 87.06 86 GLU A O 1
ATOM 705 N N . ASP A 1 87 ? -19.094 18.297 1.97 1 80.12 87 ASP A N 1
ATOM 706 C CA . ASP A 1 87 ? -18.234 18.531 3.135 1 80.12 87 ASP A CA 1
ATOM 707 C C . ASP A 1 87 ? -18.734 17.734 4.34 1 80.12 87 ASP A C 1
ATOM 709 O O . ASP A 1 87 ? -19.938 17.516 4.5 1 80.12 87 ASP A O 1
ATOM 713 N N . GLY A 1 88 ? -17.938 16.922 5.004 1 74.81 88 GLY A N 1
ATOM 714 C CA . GLY A 1 88 ? -18.234 16.109 6.172 1 74.81 88 GLY A CA 1
ATOM 715 C C . GLY A 1 88 ? -17.109 15.156 6.535 1 74.81 88 GLY A C 1
ATOM 716 O O . GLY A 1 88 ? -16.25 14.867 5.707 1 74.81 88 GLY A O 1
ATOM 717 N N . TYR A 1 89 ? -17.25 14.883 7.777 1 60.88 89 TYR A N 1
ATOM 718 C CA . TYR A 1 89 ? -16.156 14.102 8.344 1 60.88 89 TYR A CA 1
ATOM 719 C C . TYR A 1 89 ? -16.062 12.742 7.672 1 60.88 89 TYR A C 1
ATOM 721 O O . TYR A 1 89 ? -14.953 12.242 7.438 1 60.88 89 TYR A O 1
ATOM 729 N N . LYS A 1 90 ? -17.203 12.219 7.352 1 65.81 90 LYS A N 1
ATOM 730 C CA . LYS A 1 90 ? -17.156 10.891 6.746 1 65.81 90 LYS A CA 1
ATOM 731 C C . LYS A 1 90 ? -16.594 10.953 5.332 1 65.81 90 LYS A C 1
ATOM 733 O O . LYS A 1 90 ? -16.422 9.922 4.676 1 65.81 90 LYS A O 1
ATOM 738 N N . ARG A 1 91 ? -16.094 12.18 5.117 1 84.56 91 ARG A N 1
ATOM 739 C CA . ARG A 1 91 ? -15.617 12.328 3.748 1 84.56 91 ARG A CA 1
ATOM 740 C C . ARG A 1 91 ? -14.258 13.023 3.719 1 84.56 91 ARG A C 1
ATOM 742 O O . ARG A 1 91 ? -13.875 13.609 2.701 1 84.56 91 ARG A O 1
ATOM 749 N N . LEU A 1 92 ? -13.648 12.969 4.941 1 91.75 92 LEU A N 1
ATOM 750 C CA . LEU A 1 92 ? -12.383 13.68 5.059 1 91.75 92 LEU A CA 1
ATOM 751 C C . LEU A 1 92 ? -11.312 13.031 4.191 1 91.75 92 LEU A C 1
ATOM 753 O O . LEU A 1 92 ? -10.508 13.719 3.561 1 91.75 92 LEU A O 1
ATOM 757 N N . SER A 1 93 ? -11.312 11.695 4.207 1 95.19 93 SER A N 1
ATOM 758 C CA . SER A 1 93 ? -10.336 10.992 3.381 1 95.19 93 SER A CA 1
ATOM 759 C C . SER A 1 93 ? -10.516 11.336 1.904 1 95.19 93 SER A C 1
ATOM 761 O O . SER A 1 93 ? -9.531 11.547 1.189 1 95.19 93 SER A O 1
ATOM 763 N N . LEU A 1 94 ? -11.75 11.383 1.515 1 96.44 94 LEU A N 1
ATOM 764 C CA . LEU A 1 94 ? -12.023 11.766 0.133 1 96.44 94 LEU A CA 1
ATOM 765 C C . LEU A 1 94 ? -11.633 13.219 -0.12 1 96.44 94 LEU A C 1
ATOM 767 O O . LEU A 1 94 ? -11.125 13.547 -1.195 1 96.44 94 LEU A O 1
ATOM 771 N N . LYS A 1 95 ? -11.891 14.094 0.82 1 96.94 95 LYS A N 1
ATOM 772 C CA . LYS A 1 95 ? -11.484 15.5 0.709 1 96.94 95 LYS A CA 1
ATOM 773 C C . LYS A 1 95 ? -9.977 15.617 0.512 1 96.94 95 LYS A C 1
ATOM 775 O O . LYS A 1 95 ? -9.523 16.359 -0.363 1 96.94 95 LYS A O 1
ATOM 780 N N . VAL A 1 96 ? -9.195 14.883 1.303 1 98.19 96 VAL A N 1
ATOM 781 C CA . VAL A 1 96 ? -7.742 14.891 1.176 1 98.19 96 VAL A CA 1
ATOM 782 C C . VAL A 1 96 ? -7.34 14.359 -0.201 1 98.19 96 VAL A C 1
ATOM 784 O O . VAL A 1 96 ? -6.516 14.969 -0.888 1 98.19 96 VAL A O 1
ATOM 787 N N . LEU A 1 97 ? -7.949 13.281 -0.595 1 98.19 97 LEU A N 1
ATOM 788 C CA . LEU A 1 97 ? -7.625 12.672 -1.883 1 98.19 97 LEU A CA 1
ATOM 789 C C . LEU A 1 97 ? -7.906 13.648 -3.025 1 98.19 97 LEU A C 1
ATOM 791 O O . LEU A 1 97 ? -7.059 13.844 -3.898 1 98.19 97 LEU A O 1
ATOM 795 N N . GLU A 1 98 ? -9.062 14.273 -3.043 1 97.56 98 GLU A N 1
ATOM 796 C CA . GLU A 1 98 ? -9.438 15.203 -4.102 1 97.56 98 GLU A CA 1
ATOM 797 C C . GLU A 1 98 ? -8.531 16.438 -4.094 1 97.56 98 GLU A C 1
ATOM 799 O O . GLU A 1 98 ? -8.234 17 -5.152 1 97.56 98 GLU A O 1
ATOM 804 N N . THR A 1 99 ? -8.188 16.844 -2.926 1 98.44 99 THR A N 1
ATOM 805 C CA . THR A 1 99 ? -7.277 17.969 -2.838 1 98.44 99 THR A CA 1
ATOM 806 C C . THR A 1 99 ? -5.91 17.609 -3.416 1 98.44 99 THR A C 1
ATOM 808 O O . THR A 1 99 ? -5.305 18.422 -4.129 1 98.44 99 THR A O 1
ATOM 811 N N . ILE A 1 100 ? -5.438 16.453 -3.102 1 98.75 100 ILE A N 1
ATOM 812 C CA . ILE A 1 100 ? -4.156 16 -3.623 1 98.75 100 ILE A CA 1
ATOM 813 C C . ILE A 1 100 ? -4.207 15.953 -5.148 1 98.75 100 ILE A C 1
ATOM 815 O O . ILE A 1 100 ? -3.26 16.359 -5.82 1 98.75 100 ILE A O 1
ATOM 819 N N . LYS A 1 101 ? -5.281 15.469 -5.684 1 98.44 101 LYS A N 1
ATOM 820 C CA . LYS A 1 101 ? -5.461 15.492 -7.133 1 98.44 101 LYS A CA 1
ATOM 821 C C . LYS A 1 101 ? -5.383 16.922 -7.672 1 98.44 101 LYS A C 1
ATOM 823 O O . LYS A 1 101 ? -4.734 17.156 -8.695 1 98.44 101 LYS A O 1
ATOM 828 N N . TRP A 1 102 ? -6.066 17.812 -7.031 1 98.31 102 TRP A N 1
ATOM 829 C CA . TRP A 1 102 ? -6.039 19.219 -7.441 1 98.31 102 TRP A CA 1
ATOM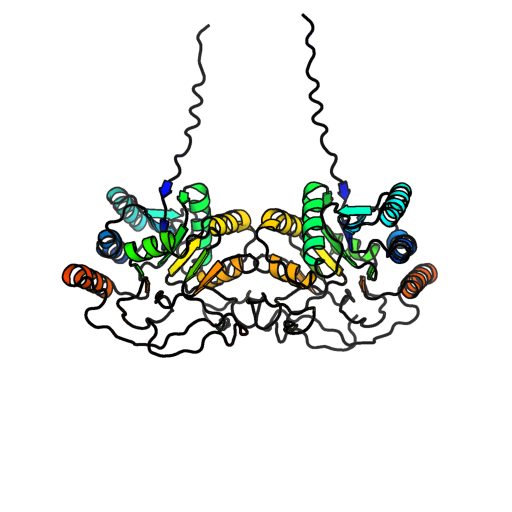 830 C C . TRP A 1 102 ? -4.621 19.766 -7.402 1 98.31 102 TRP A C 1
ATOM 832 O O . TRP A 1 102 ? -4.188 20.453 -8.328 1 98.31 102 TRP A O 1
ATOM 842 N N . ILE A 1 103 ? -3.916 19.484 -6.344 1 98.75 103 ILE A N 1
ATOM 843 C CA . ILE A 1 103 ? -2.553 19.984 -6.184 1 98.75 103 ILE A CA 1
ATOM 844 C C . ILE A 1 103 ? -1.684 19.469 -7.332 1 98.75 103 ILE A C 1
ATOM 846 O O . ILE A 1 103 ? -0.936 20.234 -7.941 1 98.75 103 ILE A O 1
ATOM 850 N N . ASP A 1 104 ? -1.753 18.172 -7.562 1 98.5 104 ASP A N 1
ATOM 851 C CA . ASP A 1 104 ? -0.947 17.578 -8.625 1 98.5 104 ASP A CA 1
ATOM 852 C C . ASP A 1 104 ? -1.191 18.281 -9.961 1 98.5 104 ASP A C 1
ATOM 854 O O . ASP A 1 104 ? -0.265 18.469 -10.758 1 98.5 104 ASP A O 1
ATOM 858 N N . SER A 1 105 ? -2.381 18.75 -10.18 1 98 105 SER A N 1
ATOM 859 C CA . SER A 1 105 ? -2.766 19.344 -11.453 1 98 105 SER A CA 1
ATOM 860 C C . SER A 1 105 ? -2.455 20.844 -11.484 1 98 105 SER A C 1
ATOM 862 O O . SER A 1 105 ? -2.223 21.406 -12.555 1 98 105 SER A O 1
ATOM 864 N N . ASN A 1 106 ? -2.385 21.5 -10.352 1 98.25 106 ASN A N 1
ATOM 865 C CA . ASN A 1 106 ? -2.434 22.969 -10.367 1 98.25 106 ASN A CA 1
ATOM 866 C C . ASN A 1 106 ? -1.197 23.578 -9.719 1 98.25 106 ASN A C 1
ATOM 868 O O . ASN A 1 106 ? -0.957 24.781 -9.844 1 98.25 106 ASN A O 1
ATOM 872 N N . VAL A 1 107 ? -0.419 22.734 -9.094 1 98.44 107 VAL A N 1
ATOM 873 C CA . VAL A 1 107 ? 0.637 23.312 -8.266 1 98.44 107 VAL A CA 1
ATOM 874 C C . VAL A 1 107 ? 1.967 22.625 -8.578 1 98.44 107 VAL A C 1
ATOM 876 O O . VAL A 1 107 ? 2.021 21.406 -8.742 1 98.44 107 VAL A O 1
ATOM 879 N N . ASP A 1 108 ? 2.994 23.312 -8.781 1 98 108 ASP A N 1
ATOM 880 C CA . ASP A 1 108 ? 4.379 22.844 -8.766 1 98 108 ASP A CA 1
ATOM 881 C C . ASP A 1 108 ? 5.055 23.172 -7.438 1 98 108 ASP A C 1
ATOM 883 O O . ASP A 1 108 ? 5.402 24.328 -7.184 1 98 108 ASP A O 1
ATOM 887 N N . CYS A 1 109 ? 5.184 22.234 -6.594 1 97.81 109 CYS A N 1
ATOM 888 C CA . CYS A 1 109 ? 5.754 22.453 -5.273 1 97.81 109 CYS A CA 1
ATOM 889 C C . CYS A 1 109 ? 6.734 21.344 -4.906 1 97.81 109 CYS A C 1
ATOM 891 O O . CYS A 1 109 ? 6.758 20.297 -5.551 1 97.81 109 CYS A O 1
ATOM 893 N N . SER A 1 110 ? 7.605 21.594 -3.945 1 97.94 110 SER A N 1
ATOM 894 C CA . SER A 1 110 ? 8.531 20.594 -3.441 1 97.94 110 SER A CA 1
ATOM 895 C C . SER A 1 110 ? 7.875 19.734 -2.359 1 97.94 110 SER A C 1
ATOM 897 O O . SER A 1 110 ? 8.125 18.531 -2.279 1 97.94 110 SER A O 1
ATOM 899 N N . TYR A 1 111 ? 7.043 20.422 -1.536 1 98.62 111 TYR A N 1
ATOM 900 C CA . TYR A 1 111 ? 6.414 19.75 -0.406 1 98.62 111 TYR A CA 1
ATOM 901 C C . TYR A 1 111 ? 4.977 20.219 -0.214 1 98.62 111 TYR A C 1
ATOM 903 O O . TYR A 1 111 ? 4.629 21.328 -0.623 1 98.62 111 TYR A O 1
ATOM 911 N N . VAL A 1 112 ? 4.211 19.391 0.378 1 98.88 112 VAL A N 1
ATOM 912 C CA . VAL A 1 112 ? 2.855 19.719 0.808 1 98.88 112 VAL A CA 1
ATOM 913 C C . VAL A 1 112 ? 2.727 19.516 2.316 1 98.88 112 VAL A C 1
ATOM 915 O O . VAL A 1 112 ? 3.113 18.469 2.844 1 98.88 112 VAL A O 1
ATOM 918 N N . LEU A 1 113 ? 2.273 20.516 3 1 98.88 113 LEU A N 1
ATOM 919 C CA . LEU A 1 113 ? 1.895 20.406 4.406 1 98.88 113 LEU A CA 1
ATOM 920 C C . LEU A 1 113 ? 0.381 20.297 4.551 1 98.88 113 LEU A C 1
ATOM 922 O O . LEU A 1 113 ? -0.358 21.172 4.074 1 98.88 113 LEU A O 1
ATOM 926 N N . LYS A 1 114 ? -0.049 19.234 5.082 1 98.88 114 LYS A N 1
ATOM 927 C CA . LYS A 1 114 ? -1.457 19.094 5.441 1 98.88 114 LYS A CA 1
ATOM 928 C C . LYS A 1 114 ? -1.681 19.422 6.914 1 98.88 114 LYS A C 1
ATOM 930 O O . LYS A 1 114 ? -1.013 18.859 7.789 1 98.88 114 LYS A O 1
ATOM 935 N N . VAL A 1 115 ? -2.615 20.328 7.242 1 98.75 115 VAL A N 1
ATOM 936 C CA . VAL A 1 115 ? -2.98 20.625 8.625 1 98.75 115 VAL A CA 1
ATOM 937 C C . VAL A 1 115 ? -4.492 20.812 8.734 1 98.75 115 VAL A C 1
ATOM 939 O O . VAL A 1 115 ? -5.18 20.953 7.719 1 98.75 115 VAL A O 1
ATOM 942 N N . ASP A 1 116 ? -5.008 20.734 9.945 1 97.56 116 ASP A N 1
ATOM 943 C CA . ASP A 1 116 ? -6.395 21.062 10.25 1 97.56 116 ASP A CA 1
ATOM 944 C C . ASP A 1 116 ? -6.531 22.547 10.625 1 97.56 116 ASP A C 1
ATOM 946 O O . ASP A 1 116 ? -5.531 23.219 10.883 1 97.56 116 ASP A O 1
ATOM 950 N N . ASP A 1 117 ? -7.766 23 10.703 1 97.94 117 ASP A N 1
ATOM 951 C CA . ASP A 1 117 ? -7.949 24.422 10.938 1 97.94 117 ASP A CA 1
ATOM 952 C C . ASP A 1 117 ? -7.848 24.75 12.43 1 97.94 117 ASP A C 1
ATOM 954 O O . ASP A 1 117 ? -8.039 25.891 12.828 1 97.94 117 ASP A O 1
ATOM 958 N N . ASP A 1 118 ? -7.496 23.719 13.227 1 98.19 118 ASP A N 1
ATOM 959 C CA . ASP A 1 118 ? -7.172 23.969 14.633 1 98.19 118 ASP A CA 1
ATOM 960 C C . ASP A 1 118 ? -5.703 23.656 14.914 1 98.19 118 ASP A C 1
ATOM 962 O O . ASP A 1 118 ? -5.344 23.312 16.047 1 98.19 118 ASP A O 1
ATOM 966 N N . SER A 1 119 ? -4.879 23.75 13.93 1 98.5 119 SER A N 1
ATOM 967 C CA . SER A 1 119 ? -3.436 23.594 14.086 1 98.5 119 SER A CA 1
ATOM 968 C C . SER A 1 119 ? -2.713 24.922 13.969 1 98.5 119 SER A C 1
ATOM 970 O O . SER A 1 119 ? -3.109 25.797 13.18 1 98.5 119 SER A O 1
ATOM 972 N N . PHE A 1 120 ? -1.711 25.172 14.805 1 98.62 120 PHE A N 1
ATOM 973 C CA . PHE A 1 120 ? -0.789 26.297 14.734 1 98.62 120 PHE A CA 1
ATOM 974 C C . PHE A 1 120 ? 0.573 25.844 14.219 1 98.62 120 PHE A C 1
ATOM 976 O O . PHE A 1 120 ? 1.177 24.922 14.75 1 98.62 120 PHE A O 1
ATOM 983 N N . VAL A 1 121 ? 1.095 26.484 13.195 1 98.62 121 VAL A N 1
ATOM 984 C CA . VAL A 1 121 ? 2.307 26.031 12.531 1 98.62 121 VAL A CA 1
ATOM 985 C C . VAL A 1 121 ? 3.383 27.109 12.609 1 98.62 121 VAL A C 1
ATOM 987 O O . VAL A 1 121 ? 3.119 28.281 12.328 1 98.62 121 VAL A O 1
ATOM 990 N N . ARG A 1 122 ? 4.562 26.688 13.031 1 97.62 122 ARG A N 1
ATOM 991 C CA . ARG A 1 122 ? 5.738 27.547 12.883 1 97.62 122 ARG A CA 1
ATOM 992 C C . ARG A 1 122 ? 6.34 27.406 11.484 1 97.62 122 ARG A C 1
ATOM 994 O O . ARG A 1 122 ? 7.367 26.75 11.312 1 97.62 122 ARG A O 1
ATOM 1001 N N . LEU A 1 123 ? 5.781 28.094 10.547 1 97.19 123 LEU A N 1
ATOM 1002 C CA . LEU A 1 123 ? 6.09 27.922 9.125 1 97.19 123 LEU A CA 1
ATOM 1003 C C . LEU A 1 123 ? 7.555 28.234 8.852 1 97.19 123 LEU A C 1
ATOM 1005 O O . LEU A 1 123 ? 8.203 27.547 8.062 1 97.19 123 LEU A O 1
ATOM 1009 N N . ASP A 1 124 ? 8.055 29.297 9.445 1 94.12 124 ASP A N 1
ATOM 1010 C CA . ASP A 1 124 ? 9.445 29.672 9.219 1 94.12 124 ASP A CA 1
ATOM 1011 C C . ASP A 1 124 ? 10.398 28.547 9.617 1 94.12 124 ASP A C 1
ATOM 1013 O O . ASP A 1 124 ? 11.297 28.188 8.852 1 94.12 124 ASP A O 1
ATOM 1017 N N . LEU A 1 125 ? 10.172 28 10.805 1 96.31 125 LEU A N 1
ATOM 1018 C CA . LEU A 1 125 ? 11.023 26.922 11.297 1 96.31 125 LEU A CA 1
ATOM 1019 C C . LEU A 1 125 ? 10.836 25.656 10.453 1 96.31 125 LEU A C 1
ATOM 1021 O O . LEU A 1 125 ? 11.812 24.969 10.141 1 96.31 125 LEU A O 1
ATOM 1025 N N . LEU A 1 126 ? 9.602 25.375 10.109 1 97.62 126 LEU A N 1
ATOM 1026 C CA . LEU A 1 126 ? 9.297 24.172 9.328 1 97.62 126 LEU A CA 1
ATOM 1027 C C . LEU A 1 126 ? 9.977 24.234 7.965 1 97.62 126 LEU A C 1
ATOM 1029 O O . LEU A 1 126 ? 10.594 23.266 7.531 1 97.62 126 LEU A O 1
ATOM 1033 N N . VAL A 1 127 ? 9.867 25.344 7.293 1 97.12 127 VAL A N 1
ATOM 1034 C CA . VAL A 1 127 ? 10.469 25.531 5.977 1 97.12 127 VAL A CA 1
ATOM 1035 C C . VAL A 1 127 ? 11.992 25.422 6.086 1 97.12 127 VAL A C 1
ATOM 1037 O O . VAL A 1 127 ? 12.633 24.812 5.23 1 97.12 127 VAL A O 1
ATOM 1040 N N . ASN A 1 128 ? 12.523 26.031 7.094 1 95.81 128 ASN A N 1
ATOM 1041 C CA . ASN A 1 128 ? 13.961 25.938 7.297 1 95.81 128 ASN A CA 1
ATOM 1042 C C . ASN A 1 128 ? 14.414 24.484 7.449 1 95.81 128 ASN A C 1
ATOM 1044 O O . ASN A 1 128 ? 15.422 24.078 6.875 1 95.81 128 ASN A O 1
ATOM 1048 N N . GLU A 1 129 ? 13.711 23.688 8.25 1 97.12 129 GLU A N 1
ATOM 1049 C CA . GLU A 1 129 ? 14.023 22.266 8.406 1 97.12 129 GLU A CA 1
ATOM 1050 C C . GLU A 1 129 ? 13.984 21.547 7.066 1 97.12 129 GLU A C 1
ATOM 1052 O O . GLU A 1 129 ? 14.836 20.703 6.781 1 97.12 129 GLU A O 1
ATOM 1057 N N . LEU A 1 130 ? 12.992 21.812 6.211 1 97.5 130 LEU A N 1
ATOM 1058 C CA . LEU A 1 130 ? 12.82 21.156 4.918 1 97.5 130 LEU A CA 1
ATOM 1059 C C . LEU A 1 130 ? 13.969 21.5 3.979 1 97.5 130 LEU A C 1
ATOM 1061 O O . LEU A 1 130 ? 14.398 20.672 3.186 1 97.5 130 LEU A O 1
ATOM 1065 N N . LYS A 1 131 ? 14.492 22.703 4.066 1 95.62 131 LYS A N 1
ATOM 1066 C CA . LYS A 1 131 ? 15.547 23.172 3.17 1 95.62 131 LYS A CA 1
ATOM 1067 C C . LYS A 1 131 ? 16.906 22.641 3.617 1 95.62 131 LYS A C 1
ATOM 1069 O O . LYS A 1 131 ? 17.797 22.438 2.793 1 95.62 131 LYS A O 1
ATOM 1074 N N . THR A 1 132 ? 17.047 22.359 4.895 1 95.06 132 THR A N 1
ATOM 1075 C CA . THR A 1 132 ? 18.391 22.109 5.414 1 95.06 132 THR A CA 1
ATOM 1076 C C . THR A 1 132 ? 18.547 20.656 5.836 1 95.06 132 THR A C 1
ATOM 1078 O O . THR A 1 132 ? 19.547 20.016 5.516 1 95.06 132 THR A O 1
ATOM 1081 N N . VAL A 1 133 ? 17.594 20.094 6.492 1 90.62 133 VAL A N 1
ATOM 1082 C CA . VAL A 1 133 ? 17.734 18.781 7.133 1 90.62 133 VAL A CA 1
ATOM 1083 C C . VAL A 1 133 ? 17.016 17.719 6.312 1 90.62 133 VAL A C 1
ATOM 1085 O O . VAL A 1 133 ? 17.578 16.656 6.035 1 90.62 133 VAL A O 1
ATOM 1088 N N . TYR A 1 134 ? 15.852 17.953 5.93 1 90.62 134 TYR A N 1
ATOM 1089 C CA . TYR A 1 134 ? 14.984 16.938 5.348 1 90.62 134 TYR A CA 1
ATOM 1090 C C . TYR A 1 134 ? 14.781 17.172 3.857 1 90.62 134 TYR A C 1
ATOM 1092 O O . TYR A 1 134 ? 13.672 17.016 3.34 1 90.62 134 TYR A O 1
ATOM 1100 N N . ASN A 1 135 ? 15.75 17.562 3.186 1 90.31 135 ASN A N 1
ATOM 1101 C CA . ASN A 1 135 ? 15.672 17.891 1.767 1 90.31 135 ASN A CA 1
ATOM 1102 C C . ASN A 1 135 ? 15.695 16.625 0.902 1 90.31 135 ASN A C 1
ATOM 1104 O O . ASN A 1 135 ? 16.672 16.375 0.199 1 90.31 135 ASN A O 1
ATOM 1108 N N . GLN A 1 136 ? 14.602 15.852 1.044 1 91.31 136 GLN A N 1
ATOM 1109 C CA . GLN A 1 136 ? 14.484 14.602 0.303 1 91.31 136 GLN A CA 1
ATOM 1110 C C . GLN A 1 136 ? 13.227 14.586 -0.558 1 91.31 136 GLN A C 1
ATOM 1112 O O . GLN A 1 136 ? 12.18 15.094 -0.142 1 91.31 136 GLN A O 1
ATOM 1117 N N . ASP A 1 137 ? 13.305 13.93 -1.625 1 91.44 137 ASP A N 1
ATOM 1118 C CA . ASP A 1 137 ? 12.219 13.961 -2.594 1 91.44 137 ASP A CA 1
ATOM 1119 C C . ASP A 1 137 ? 11.219 12.836 -2.33 1 91.44 137 ASP A C 1
ATOM 1121 O O . ASP A 1 137 ? 10.25 12.664 -3.078 1 91.44 137 ASP A O 1
ATOM 1125 N N . ASN A 1 138 ? 11.367 12.078 -1.319 1 96.69 138 ASN A N 1
ATOM 1126 C CA . ASN A 1 138 ? 10.438 11.031 -0.909 1 96.69 138 ASN A CA 1
ATOM 1127 C C . ASN A 1 138 ? 10.125 11.109 0.583 1 96.69 138 ASN A C 1
ATOM 1129 O O . ASN A 1 138 ? 10.008 10.086 1.251 1 96.69 138 ASN A O 1
ATOM 1133 N N . LEU A 1 139 ? 9.969 12.289 1.073 1 98.56 139 LEU A N 1
ATOM 1134 C CA . LEU A 1 139 ? 9.805 12.562 2.498 1 98.56 139 LEU A CA 1
ATOM 1135 C C . LEU A 1 139 ? 8.352 12.398 2.92 1 98.56 139 LEU A C 1
ATOM 1137 O O . LEU A 1 139 ? 7.445 12.859 2.229 1 98.56 139 LEU A O 1
ATOM 1141 N N . TYR A 1 140 ? 8.141 11.711 3.912 1 98.88 140 TYR A N 1
ATOM 1142 C CA . TYR A 1 140 ? 6.934 11.672 4.73 1 98.88 140 TYR A CA 1
ATOM 1143 C C . TYR A 1 140 ? 7.25 12.016 6.18 1 98.88 140 TYR A C 1
ATOM 1145 O O . TYR A 1 140 ? 7.801 11.195 6.914 1 98.88 140 TYR A O 1
ATOM 1153 N N . TRP A 1 141 ? 6.945 13.297 6.605 1 98.88 141 TRP A N 1
ATOM 1154 C CA . TRP A 1 141 ? 7.395 13.875 7.867 1 98.88 141 TRP A CA 1
ATOM 1155 C C . TRP A 1 141 ? 6.211 14.195 8.773 1 98.88 141 TRP A C 1
ATOM 1157 O O . TRP A 1 141 ? 5.246 14.828 8.344 1 98.88 141 TRP A O 1
ATOM 1167 N N . GLY A 1 142 ? 6.23 13.664 9.984 1 98.75 142 GLY A N 1
ATOM 1168 C CA . GLY A 1 142 ? 5.18 13.891 10.969 1 98.75 142 GLY A CA 1
ATOM 1169 C C . GLY A 1 142 ? 5.379 13.109 12.25 1 98.75 142 GLY A C 1
ATOM 1170 O O . GLY A 1 142 ? 6.484 12.656 12.539 1 98.75 142 GLY A O 1
ATOM 1171 N N . PHE A 1 143 ? 4.406 13.094 13.07 1 98.75 143 PHE A N 1
ATOM 1172 C CA . PHE A 1 143 ? 4.387 12.281 14.281 1 98.75 143 PHE A CA 1
ATOM 1173 C C . PHE A 1 143 ? 3.734 10.93 14.023 1 98.75 143 PHE A C 1
ATOM 1175 O O . PHE A 1 143 ? 2.506 10.82 13.977 1 98.75 143 PHE A O 1
ATOM 1182 N N . PHE A 1 144 ? 4.555 9.883 13.938 1 98.62 144 PHE A N 1
ATOM 1183 C CA . PHE A 1 144 ? 4.078 8.586 13.477 1 98.62 144 PHE A CA 1
ATOM 1184 C C . PHE A 1 144 ? 3.539 7.762 14.641 1 98.62 144 PHE A C 1
ATOM 1186 O O . PHE A 1 144 ? 4.031 7.867 15.766 1 98.62 144 PHE A O 1
ATOM 1193 N N . ARG A 1 145 ? 2.576 7.016 14.297 1 97.06 145 ARG A N 1
ATOM 1194 C CA . ARG A 1 145 ? 2.055 5.957 15.164 1 97.06 145 ARG A CA 1
ATOM 1195 C C . ARG A 1 145 ? 2.061 4.613 14.445 1 97.06 145 ARG A C 1
ATOM 1197 O O . ARG A 1 145 ? 1.696 4.527 13.273 1 97.06 145 ARG A O 1
ATOM 1204 N N . GLY A 1 146 ? 2.516 3.607 15.109 1 96.44 146 GLY A N 1
ATOM 1205 C CA . GLY A 1 146 ? 2.461 2.256 14.578 1 96.44 146 GLY A CA 1
ATOM 1206 C C . GLY A 1 146 ? 1.695 1.293 15.461 1 96.44 146 GLY A C 1
ATOM 1207 O O . GLY A 1 146 ? 1.354 0.187 15.039 1 96.44 146 GLY A O 1
ATOM 1208 N N . ASP A 1 147 ? 1.361 1.721 16.641 1 96.38 147 ASP A N 1
ATOM 1209 C CA . ASP A 1 147 ? 0.745 0.846 17.641 1 96.38 147 ASP A CA 1
ATOM 1210 C C . ASP A 1 147 ? -0.742 1.155 17.797 1 96.38 147 ASP A C 1
ATOM 1212 O O . ASP A 1 147 ? -1.392 0.659 18.719 1 96.38 147 ASP A O 1
ATOM 1216 N N . ALA A 1 148 ? -1.243 1.971 16.922 1 94.62 148 ALA A N 1
ATOM 1217 C CA . ALA A 1 148 ? -2.645 2.363 17.047 1 94.62 148 ALA A CA 1
ATOM 1218 C C . ALA A 1 148 ? -3.572 1.2 16.703 1 94.62 148 ALA A C 1
ATOM 1220 O O . ALA A 1 148 ? -3.359 0.498 15.719 1 94.62 148 ALA A O 1
ATOM 1221 N N . ASN A 1 149 ? -4.586 1.027 17.5 1 93.06 149 ASN A N 1
ATOM 1222 C CA . ASN A 1 149 ? -5.582 -0.008 17.234 1 93.06 149 ASN A CA 1
ATOM 1223 C C . ASN A 1 149 ? -6.578 0.428 16.172 1 93.06 149 ASN A C 1
ATOM 1225 O O . ASN A 1 149 ? -6.906 1.611 16.062 1 93.06 149 ASN A O 1
ATOM 1229 N N . VAL A 1 150 ? -7.016 -0.556 15.484 1 93.81 150 VAL A N 1
ATOM 1230 C CA . VAL A 1 150 ? -8.07 -0.296 14.516 1 93.81 150 VAL A CA 1
ATOM 1231 C C . VAL A 1 150 ? -9.391 -0.031 15.242 1 93.81 150 VAL A C 1
ATOM 1233 O O . VAL A 1 150 ? -9.758 -0.771 16.156 1 93.81 150 VAL A O 1
ATOM 1236 N N . LYS A 1 151 ? -9.977 0.981 14.844 1 88.12 151 LYS A N 1
ATOM 1237 C CA . LYS A 1 151 ? -11.297 1.269 15.406 1 88.12 151 LYS A CA 1
ATOM 1238 C C . LYS A 1 151 ? -12.352 0.309 14.867 1 88.12 151 LYS A C 1
ATOM 1240 O O . LYS A 1 151 ? -12.609 0.281 13.656 1 88.12 151 LYS A O 1
ATOM 1245 N N . LYS A 1 152 ? -13.016 -0.486 15.719 1 82.62 152 LYS A N 1
ATOM 1246 C CA . LYS A 1 152 ? -13.93 -1.528 15.273 1 82.62 152 LYS A CA 1
ATOM 1247 C C . LYS A 1 152 ? -15.383 -1.15 15.57 1 82.62 152 LYS A C 1
ATOM 1249 O O . LYS A 1 152 ? -16.312 -1.786 15.07 1 82.62 152 LYS A O 1
ATOM 1254 N N . ARG A 1 153 ? -15.531 -0.19 16.375 1 80.31 153 ARG A N 1
ATOM 1255 C CA . ARG A 1 153 ? -16.875 0.199 16.797 1 80.31 153 ARG A CA 1
ATOM 1256 C C . ARG A 1 153 ? -17.062 1.708 16.688 1 80.31 153 ARG A C 1
ATOM 1258 O O . ARG A 1 153 ? -16.094 2.459 16.609 1 80.31 153 ARG A O 1
ATOM 1265 N N . GLY A 1 154 ? -18.344 2.062 16.609 1 72.31 154 GLY A N 1
ATOM 1266 C CA . GLY A 1 154 ? -18.672 3.48 16.578 1 72.31 154 GLY A CA 1
ATOM 1267 C C . GLY A 1 154 ? -18.625 4.078 15.188 1 72.31 154 GLY A C 1
ATOM 1268 O O . GLY A 1 154 ? -18.516 3.352 14.195 1 72.31 154 GLY A O 1
ATOM 1269 N N . PRO A 1 155 ? -18.875 5.363 15.195 1 65.5 155 PRO A N 1
ATOM 1270 C CA . PRO A 1 155 ? -18.953 6.059 13.906 1 65.5 155 PRO A CA 1
ATOM 1271 C C . PRO A 1 155 ? -17.656 6.004 13.117 1 65.5 155 PRO A C 1
ATOM 1273 O O . PRO A 1 155 ? -17.656 6.199 11.898 1 65.5 155 PRO A O 1
ATOM 1276 N N . TRP A 1 156 ? -16.625 5.559 13.812 1 68.75 156 TRP A N 1
ATOM 1277 C CA . TRP A 1 156 ? -15.32 5.578 13.156 1 68.75 156 TRP A CA 1
ATOM 1278 C C . TRP A 1 156 ? -14.828 4.16 12.891 1 68.75 156 TRP A C 1
ATOM 1280 O O . TRP A 1 156 ? -13.648 3.953 12.602 1 68.75 156 TRP A O 1
ATOM 1290 N N . ALA A 1 157 ? -15.773 3.367 12.984 1 78.56 157 ALA A N 1
ATOM 1291 C CA . ALA A 1 157 ? -15.406 1.969 12.766 1 78.56 157 ALA A CA 1
ATOM 1292 C C . ALA A 1 157 ? -14.898 1.751 11.344 1 78.56 157 ALA A C 1
ATOM 1294 O O . ALA A 1 157 ? -15.516 2.213 10.383 1 78.56 157 ALA A O 1
ATOM 1295 N N . GLU A 1 158 ? -13.734 1.18 11.289 1 84.12 158 GLU A N 1
ATOM 1296 C CA . GLU A 1 158 ? -13.156 0.824 10 1 84.12 158 GLU A CA 1
ATOM 1297 C C . GLU A 1 158 ? -13.531 -0.6 9.602 1 84.12 158 GLU A C 1
ATOM 1299 O O . GLU A 1 158 ? -12.711 -1.518 9.711 1 84.12 158 GLU A O 1
ATOM 1304 N N . LYS A 1 159 ? -14.641 -0.765 8.945 1 80.88 159 LYS A N 1
ATOM 1305 C CA . LYS A 1 159 ? -15.172 -2.086 8.625 1 80.88 159 LYS A CA 1
ATOM 1306 C C . LYS A 1 159 ? -14.391 -2.725 7.477 1 80.88 159 LYS A C 1
ATOM 1308 O O . LYS A 1 159 ? -14.336 -3.951 7.367 1 80.88 159 LYS A O 1
ATOM 1313 N N . ASN A 1 160 ? -13.773 -1.903 6.754 1 88.56 160 ASN A N 1
ATOM 1314 C CA . ASN A 1 160 ? -13.109 -2.436 5.57 1 88.56 160 ASN A CA 1
ATOM 1315 C C . ASN A 1 160 ? -11.609 -2.605 5.793 1 88.56 160 ASN A C 1
ATOM 1317 O O . ASN A 1 160 ? -10.867 -2.891 4.855 1 88.56 160 ASN A O 1
ATOM 1321 N N . TRP A 1 161 ? -11.18 -2.355 7 1 94.69 161 TRP A N 1
ATOM 1322 C CA . TRP A 1 161 ? -9.766 -2.553 7.289 1 94.69 161 TRP A CA 1
ATOM 1323 C C . TRP A 1 161 ? -9.438 -4.035 7.418 1 94.69 161 TRP A C 1
ATOM 1325 O O . TRP A 1 161 ? -9.961 -4.719 8.297 1 94.69 161 TRP A O 1
ATOM 1335 N N . ILE A 1 162 ? -8.555 -4.562 6.531 1 95.38 162 ILE A N 1
ATOM 1336 C CA . ILE A 1 162 ? -8.258 -5.988 6.52 1 95.38 162 ILE A CA 1
ATOM 1337 C C . ILE A 1 162 ? -6.746 -6.199 6.523 1 95.38 162 ILE A C 1
ATOM 1339 O O . ILE A 1 162 ? -6.266 -7.316 6.316 1 95.38 162 ILE A O 1
ATOM 1343 N N . LEU A 1 163 ? -5.922 -5.191 6.699 1 97.06 163 LEU A N 1
ATOM 1344 C CA . LEU A 1 163 ? -4.5 -5.234 6.363 1 97.06 163 LEU A CA 1
ATOM 1345 C C . LEU A 1 163 ? -3.682 -5.762 7.539 1 97.06 163 LEU A C 1
ATOM 1347 O O . LEU A 1 163 ? -2.664 -6.43 7.34 1 97.06 163 LEU A O 1
ATOM 1351 N N . CYS A 1 164 ? -4.066 -5.402 8.664 1 95.94 164 CYS A N 1
ATOM 1352 C CA . CYS A 1 164 ? -3.275 -5.652 9.867 1 95.94 164 CYS A CA 1
ATOM 1353 C C . CYS A 1 164 ? -4.137 -5.543 11.117 1 95.94 164 CYS A C 1
ATOM 1355 O O . CYS A 1 164 ? -5.207 -4.934 11.086 1 95.94 164 CYS A O 1
ATOM 1357 N N . ASP A 1 165 ? -3.625 -6.09 12.203 1 95.56 165 ASP A N 1
ATOM 1358 C CA . ASP A 1 165 ? -4.336 -5.969 13.469 1 95.56 165 ASP A CA 1
ATOM 1359 C C . ASP A 1 165 ? -4.348 -4.52 13.961 1 95.56 165 ASP A C 1
ATOM 1361 O O . ASP A 1 165 ? -5.289 -4.094 14.633 1 95.56 165 ASP A O 1
ATOM 1365 N N . HIS A 1 166 ? -3.297 -3.818 13.727 1 96.25 166 HIS A N 1
ATOM 1366 C CA . HIS A 1 166 ? -3.17 -2.385 13.953 1 96.25 166 HIS A CA 1
ATOM 1367 C C . HIS A 1 166 ? -3.195 -1.611 12.641 1 96.25 166 HIS A C 1
ATOM 1369 O O . HIS A 1 166 ? -3.064 -2.203 11.562 1 96.25 166 HIS A O 1
ATOM 1375 N N . TYR A 1 167 ? -3.471 -0.309 12.812 1 96.88 167 TYR A N 1
ATOM 1376 C CA . TYR A 1 167 ? -3.221 0.497 11.617 1 96.88 167 TYR A CA 1
ATOM 1377 C C . TYR A 1 167 ? -1.754 0.424 11.211 1 96.88 167 TYR A C 1
ATOM 1379 O O . TYR A 1 167 ? -0.878 0.202 12.047 1 96.88 167 TYR A O 1
ATOM 1387 N N . LEU A 1 168 ? -1.523 0.518 9.922 1 98.12 168 LEU A N 1
ATOM 1388 C CA . LEU A 1 168 ? -0.142 0.686 9.484 1 98.12 168 LEU A CA 1
ATOM 1389 C C . LEU A 1 168 ? 0.428 2.01 9.977 1 98.12 168 LEU A C 1
ATOM 1391 O O . LEU A 1 168 ? -0.325 2.922 10.328 1 98.12 168 LEU A O 1
ATOM 1395 N N . PRO A 1 169 ? 1.77 2.078 10.031 1 98.25 169 PRO A N 1
ATOM 1396 C CA . PRO A 1 169 ? 2.355 3.344 10.484 1 98.25 169 PRO A CA 1
ATOM 1397 C C . PRO A 1 169 ? 1.868 4.543 9.672 1 98.25 169 PRO A C 1
ATOM 1399 O O . PRO A 1 169 ? 1.869 4.5 8.438 1 98.25 169 PRO A O 1
ATOM 1402 N N . TYR A 1 170 ? 1.42 5.5 10.336 1 98.44 170 TYR A N 1
ATOM 1403 C CA . TYR A 1 170 ? 0.936 6.73 9.727 1 98.44 170 TYR A CA 1
ATOM 1404 C C . TYR A 1 170 ? 1.298 7.941 10.578 1 98.44 170 TYR A C 1
ATOM 1406 O O . TYR A 1 170 ? 1.566 7.809 11.773 1 98.44 170 TYR A O 1
ATOM 1414 N N . ALA A 1 171 ? 1.415 9.117 9.945 1 98.69 171 ALA A N 1
ATOM 1415 C CA . ALA A 1 171 ? 1.588 10.367 10.68 1 98.69 171 ALA A CA 1
ATOM 1416 C C . ALA A 1 171 ? 0.243 10.93 11.125 1 98.69 171 ALA A C 1
ATOM 1418 O O . ALA A 1 171 ? -0.699 11.008 10.336 1 98.69 171 ALA A O 1
ATOM 1419 N N . ASP A 1 172 ? 0.208 11.398 12.32 1 98 172 ASP A N 1
ATOM 1420 C CA . ASP A 1 172 ? -1.034 11.891 12.906 1 98 172 ASP A CA 1
ATOM 1421 C C . ASP A 1 172 ? -1.595 13.062 12.102 1 98 172 ASP A C 1
ATOM 1423 O O . ASP A 1 172 ? -0.838 13.891 11.594 1 98 172 ASP A O 1
ATOM 1427 N N . GLY A 1 173 ? -2.863 13.188 12.086 1 97.06 173 GLY A N 1
ATOM 1428 C CA . GLY A 1 173 ? -3.598 14.008 11.133 1 97.06 173 GLY A CA 1
ATOM 1429 C C . GLY A 1 173 ? -3.557 15.492 11.469 1 97.06 173 GLY A C 1
ATOM 1430 O O . GLY A 1 173 ? -3.906 16.328 10.633 1 97.06 173 GLY A O 1
ATOM 1431 N N . GLY A 1 174 ? -3.084 15.766 12.656 1 97.69 174 GLY A N 1
ATOM 1432 C CA . GLY A 1 174 ? -3.021 17.172 13.008 1 97.69 174 GLY A CA 1
ATOM 1433 C C . GLY A 1 174 ? -2.072 17.969 12.133 1 97.69 174 GLY A C 1
ATOM 1434 O O . GLY A 1 174 ? -2.156 19.203 12.078 1 97.69 174 GLY A O 1
ATOM 1435 N N . GLY A 1 175 ? -1.169 17.25 11.531 1 98.69 175 GLY A N 1
ATOM 1436 C CA . GLY A 1 175 ? -0.234 17.859 10.602 1 98.69 175 GLY A CA 1
ATOM 1437 C C . GLY A 1 175 ? 0.869 16.922 10.156 1 98.69 175 GLY A C 1
ATOM 1438 O O . GLY A 1 175 ? 1.475 16.234 10.977 1 98.69 175 GLY A O 1
ATOM 1439 N N . TYR A 1 176 ? 1.114 16.922 8.898 1 98.88 176 TYR A N 1
ATOM 1440 C CA . TYR A 1 176 ? 2.227 16.156 8.352 1 98.88 176 TYR A CA 1
ATOM 1441 C C . TYR A 1 176 ? 2.656 16.719 7 1 98.88 176 TYR A C 1
ATOM 1443 O O . TYR A 1 176 ? 1.939 17.516 6.398 1 98.88 176 TYR A O 1
ATOM 1451 N N . VAL A 1 177 ? 3.85 16.344 6.582 1 98.94 177 VAL A N 1
ATOM 1452 C CA . VAL A 1 177 ? 4.426 16.859 5.344 1 98.94 177 VAL A CA 1
ATOM 1453 C C . VAL A 1 177 ? 4.676 15.703 4.379 1 98.94 177 VAL A C 1
ATOM 1455 O O . VAL A 1 177 ? 5.156 14.641 4.781 1 98.94 177 VAL A O 1
ATOM 1458 N N . LEU A 1 178 ? 4.355 15.93 3.129 1 98.88 178 LEU A N 1
ATOM 1459 C CA . LEU A 1 178 ? 4.637 15 2.041 1 98.88 178 LEU A CA 1
ATOM 1460 C C . LEU A 1 178 ? 5.48 15.664 0.96 1 98.88 178 LEU A C 1
ATOM 1462 O O . LEU A 1 178 ? 5.188 16.781 0.54 1 98.88 178 LEU A O 1
ATOM 1466 N N . ALA A 1 179 ? 6.504 14.992 0.542 1 98.62 179 ALA A N 1
ATOM 1467 C CA . ALA A 1 179 ? 7.203 15.43 -0.664 1 98.62 179 ALA A CA 1
ATOM 1468 C C . ALA A 1 179 ? 6.305 15.32 -1.892 1 98.62 179 ALA A C 1
ATOM 1470 O O . ALA A 1 179 ? 5.402 14.477 -1.931 1 98.62 179 ALA A O 1
ATOM 1471 N N . SER A 1 180 ? 6.586 16.125 -2.893 1 97.81 180 SER A N 1
ATOM 1472 C CA . SER A 1 180 ? 5.758 16.203 -4.086 1 97.81 180 SER A CA 1
ATOM 1473 C C . SER A 1 180 ? 5.672 14.867 -4.809 1 97.81 180 SER A C 1
ATOM 1475 O O . SER A 1 180 ? 4.637 14.539 -5.395 1 97.81 180 SER A O 1
ATOM 1477 N N . LYS A 1 181 ? 6.695 14.102 -4.75 1 97.88 181 LYS A N 1
ATOM 1478 C CA . LYS A 1 181 ? 6.707 12.781 -5.375 1 97.88 181 LYS A CA 1
ATOM 1479 C C . LYS A 1 181 ? 5.613 11.891 -4.793 1 97.88 181 LYS A C 1
ATOM 1481 O O . LYS A 1 181 ? 4.98 11.125 -5.52 1 97.88 181 LYS A O 1
ATOM 1486 N N . LEU A 1 182 ? 5.426 11.945 -3.518 1 98.69 182 LEU A N 1
ATOM 1487 C CA . LEU A 1 182 ? 4.395 11.156 -2.855 1 98.69 182 LEU A CA 1
ATOM 1488 C C . LEU A 1 182 ? 3.004 11.672 -3.215 1 98.69 182 LEU A C 1
ATOM 1490 O O . LEU A 1 182 ? 2.078 10.883 -3.41 1 98.69 182 LEU A O 1
ATOM 1494 N N . VAL A 1 183 ? 2.889 12.961 -3.324 1 98.69 183 VAL A N 1
ATOM 1495 C CA . VAL A 1 183 ? 1.638 13.594 -3.738 1 98.69 183 VAL A CA 1
ATOM 1496 C C . VAL A 1 183 ? 1.264 13.125 -5.145 1 98.69 183 VAL A C 1
ATOM 1498 O O . VAL A 1 183 ? 0.117 12.75 -5.395 1 98.69 183 VAL A O 1
ATOM 1501 N N . ARG A 1 184 ? 2.154 13.141 -6.012 1 98.44 184 ARG A N 1
ATOM 1502 C CA . ARG A 1 184 ? 1.94 12.711 -7.391 1 98.44 184 ARG A CA 1
ATOM 1503 C C . ARG A 1 184 ? 1.514 11.25 -7.445 1 98.44 184 ARG A C 1
ATOM 1505 O O . ARG A 1 184 ? 0.602 10.891 -8.195 1 98.44 184 ARG A O 1
ATOM 1512 N N . PHE A 1 185 ? 2.213 10.438 -6.695 1 98.75 185 PHE A N 1
ATOM 1513 C CA . PHE A 1 185 ? 1.837 9.031 -6.633 1 98.75 185 PHE A CA 1
ATOM 1514 C C . PHE A 1 185 ? 0.367 8.883 -6.258 1 98.75 185 PHE A C 1
ATOM 1516 O O . PHE A 1 185 ? -0.374 8.148 -6.914 1 98.75 185 PHE A O 1
ATOM 1523 N N . VAL A 1 186 ? -0.021 9.523 -5.156 1 98.88 186 VAL A N 1
ATOM 1524 C CA . VAL A 1 186 ? -1.394 9.414 -4.676 1 98.88 186 VAL A CA 1
ATOM 1525 C C . VAL A 1 186 ? -2.357 9.922 -5.742 1 98.88 186 VAL A C 1
ATOM 1527 O O . VAL A 1 186 ? -3.363 9.273 -6.039 1 98.88 186 VAL A O 1
ATOM 1530 N N . ALA A 1 187 ? -2.057 11.062 -6.312 1 98.75 187 ALA A N 1
ATOM 1531 C CA . ALA A 1 187 ? -2.928 11.664 -7.316 1 98.75 187 ALA A CA 1
ATOM 1532 C C . ALA A 1 187 ? -3.107 10.742 -8.516 1 98.75 187 ALA A C 1
ATOM 1534 O O . ALA A 1 187 ? -4.23 10.508 -8.961 1 98.75 187 ALA A O 1
ATOM 1535 N N . ARG A 1 188 ? -2.064 10.164 -8.977 1 98.19 188 ARG A N 1
ATOM 1536 C CA . ARG A 1 188 ? -2.074 9.367 -10.203 1 98.19 188 ARG A CA 1
ATOM 1537 C C . ARG A 1 188 ? -2.773 8.031 -9.977 1 98.19 188 ARG A C 1
ATOM 1539 O O . ARG A 1 188 ? -3.213 7.387 -10.938 1 98.19 188 ARG A O 1
ATOM 1546 N N . ASN A 1 189 ? -2.826 7.609 -8.773 1 98.44 189 ASN A N 1
ATOM 1547 C CA . ASN A 1 189 ? -3.436 6.316 -8.484 1 98.44 189 ASN A CA 1
ATOM 1548 C C . ASN A 1 189 ? -4.723 6.469 -7.68 1 98.44 189 ASN A C 1
ATOM 1550 O O . ASN A 1 189 ? -5.211 5.508 -7.086 1 98.44 189 ASN A O 1
ATOM 1554 N N . SER A 1 190 ? -5.297 7.629 -7.645 1 98.12 190 SER A N 1
ATOM 1555 C CA . SER A 1 190 ? -6.406 8 -6.77 1 98.12 190 SER A CA 1
ATOM 1556 C C . SER A 1 190 ? -7.602 7.078 -6.973 1 98.12 190 SER A C 1
ATOM 1558 O O . SER A 1 190 ? -8.297 6.73 -6.012 1 98.12 190 SER A O 1
ATOM 1560 N N . GLU A 1 191 ? -7.867 6.609 -8.148 1 96.81 191 GLU A N 1
ATOM 1561 C CA . GLU A 1 191 ? -9.062 5.82 -8.445 1 96.81 191 GLU A CA 1
ATOM 1562 C C . GLU A 1 191 ? -8.945 4.414 -7.867 1 96.81 191 GLU A C 1
ATOM 1564 O O . GLU A 1 191 ? -9.953 3.721 -7.707 1 96.81 191 GLU A O 1
ATOM 1569 N N . LEU A 1 192 ? -7.77 4.004 -7.57 1 97.88 192 LEU A N 1
ATOM 1570 C CA . LEU A 1 192 ? -7.539 2.631 -7.129 1 97.88 192 LEU A CA 1
ATOM 1571 C C . LEU A 1 192 ? -7.391 2.566 -5.613 1 97.88 192 LEU A C 1
ATOM 1573 O O . LEU A 1 192 ? -7.469 1.486 -5.023 1 97.88 192 LEU A O 1
ATOM 1577 N N . LEU A 1 193 ? -7.141 3.676 -4.938 1 98.12 193 LEU A N 1
ATOM 1578 C CA . LEU A 1 193 ? -6.75 3.686 -3.533 1 98.12 193 LEU A CA 1
ATOM 1579 C C . LEU A 1 193 ? -7.965 3.494 -2.629 1 98.12 193 LEU A C 1
ATOM 1581 O O . LEU A 1 193 ? -9.016 4.094 -2.863 1 98.12 193 LEU A O 1
ATOM 1585 N N . GLN A 1 194 ? -7.789 2.617 -1.651 1 96.94 194 GLN A N 1
ATOM 1586 C CA . GLN A 1 194 ? -8.836 2.375 -0.662 1 96.94 194 GLN A CA 1
ATOM 1587 C C . GLN A 1 194 ? -8.969 3.555 0.298 1 96.94 194 GLN A C 1
ATOM 1589 O O . GLN A 1 194 ? -7.961 4.074 0.794 1 96.94 194 GLN A O 1
ATOM 1594 N N . LEU A 1 195 ? -10.219 4.023 0.556 1 95.06 195 LEU A N 1
ATOM 1595 C CA . LEU A 1 195 ? -10.484 5.09 1.517 1 95.06 195 LEU A CA 1
ATOM 1596 C C . LEU A 1 195 ? -10.898 4.512 2.867 1 95.06 195 LEU A C 1
ATOM 1598 O O . LEU A 1 195 ? -11.75 3.617 2.93 1 95.06 195 LEU A O 1
ATOM 1602 N N . TYR A 1 196 ? -10.266 4.984 3.855 1 94.19 196 TYR A N 1
ATOM 1603 C CA . TYR A 1 196 ? -10.664 4.688 5.227 1 94.19 196 TYR A CA 1
ATOM 1604 C C . TYR A 1 196 ? -11.266 5.918 5.895 1 94.19 196 TYR A C 1
ATOM 1606 O O . TYR A 1 196 ? -11.219 7.02 5.34 1 94.19 196 TYR A O 1
ATOM 1614 N N . ASN A 1 197 ? -11.852 5.719 7.02 1 91.38 197 ASN A N 1
ATOM 1615 C CA . ASN A 1 197 ? -12.531 6.816 7.699 1 91.38 197 ASN A CA 1
ATOM 1616 C C . ASN A 1 197 ? -11.547 7.898 8.141 1 91.38 197 ASN A C 1
ATOM 1618 O O . ASN A 1 197 ? -11.812 9.086 7.973 1 91.38 197 ASN A O 1
ATOM 1622 N N . SER A 1 198 ? -10.492 7.504 8.719 1 92.38 198 SER A N 1
ATOM 1623 C CA . SER A 1 198 ? -9.461 8.453 9.133 1 92.38 198 SER A CA 1
ATOM 1624 C C . SER A 1 198 ? -8.531 8.805 7.977 1 92.38 198 SER A C 1
ATOM 1626 O O . SER A 1 198 ? -7.871 7.922 7.418 1 92.38 198 SER A O 1
ATOM 1628 N N . GLU A 1 199 ? -8.484 10.094 7.715 1 95.25 199 GLU A N 1
ATOM 1629 C CA . GLU A 1 199 ? -7.734 10.508 6.531 1 95.25 199 GLU A CA 1
ATOM 1630 C C . GLU A 1 199 ? -6.242 10.227 6.703 1 95.25 199 GLU A C 1
ATOM 1632 O O . GLU A 1 199 ? -5.562 9.844 5.75 1 95.25 199 GLU A O 1
ATOM 1637 N N . ASP A 1 200 ? -5.707 10.438 7.91 1 96.62 200 ASP A N 1
ATOM 1638 C CA . ASP A 1 200 ? -4.285 10.203 8.133 1 96.62 200 ASP A CA 1
ATOM 1639 C C . ASP A 1 200 ? -3.951 8.719 8.055 1 96.62 200 ASP A C 1
ATOM 1641 O O . ASP A 1 200 ? -2.902 8.344 7.523 1 96.62 200 ASP A O 1
ATOM 1645 N N . VAL A 1 201 ? -4.863 7.84 8.5 1 96.62 201 VAL A N 1
ATOM 1646 C CA . VAL A 1 201 ? -4.723 6.395 8.359 1 96.62 201 VAL A CA 1
ATOM 1647 C C . VAL A 1 201 ? -4.727 6.02 6.875 1 96.62 201 VAL A C 1
ATOM 1649 O O . VAL A 1 201 ? -3.932 5.188 6.438 1 96.62 201 VAL A O 1
ATOM 1652 N N . SER A 1 202 ? -5.617 6.652 6.105 1 97.31 202 SER A N 1
ATOM 1653 C CA . SER A 1 202 ? -5.668 6.414 4.668 1 97.31 202 SER A CA 1
ATOM 1654 C C . SER A 1 202 ? -4.34 6.762 4.004 1 97.31 202 SER A C 1
ATOM 1656 O O . SER A 1 202 ? -3.795 5.961 3.236 1 97.31 202 SER A O 1
ATOM 1658 N N . VAL A 1 203 ? -3.811 7.891 4.324 1 98.75 203 VAL A N 1
ATOM 1659 C CA . VAL A 1 203 ? -2.559 8.336 3.725 1 98.75 203 VAL A CA 1
ATOM 1660 C C . VAL A 1 203 ? -1.432 7.379 4.105 1 98.75 203 VAL A C 1
ATOM 1662 O O . VAL A 1 203 ? -0.621 7 3.258 1 98.75 203 VAL A O 1
ATOM 1665 N N . GLY A 1 204 ? -1.39 7.02 5.367 1 98.69 204 GLY A N 1
ATOM 1666 C CA . GLY A 1 204 ? -0.41 6.031 5.785 1 98.69 204 GLY A CA 1
ATOM 1667 C C . GLY A 1 204 ? -0.502 4.734 5 1 98.69 204 GLY A C 1
ATOM 1668 O O . GLY A 1 204 ? 0.518 4.18 4.586 1 98.69 204 GLY A O 1
ATOM 1669 N N . ALA A 1 205 ? -1.705 4.266 4.781 1 98.44 205 ALA A N 1
ATOM 1670 C CA . ALA A 1 205 ? -1.932 3.025 4.043 1 98.44 205 ALA A CA 1
ATOM 1671 C C . ALA A 1 205 ? -1.547 3.182 2.574 1 98.44 205 ALA A C 1
ATOM 1673 O O . ALA A 1 205 ? -0.93 2.287 1.989 1 98.44 205 ALA A O 1
ATOM 1674 N N . TRP A 1 206 ? -1.905 4.348 1.984 1 98.88 206 TRP A N 1
ATOM 1675 C CA . TRP A 1 206 ? -1.614 4.598 0.577 1 98.88 206 TRP A CA 1
ATOM 1676 C C . TRP A 1 206 ? -0.112 4.562 0.317 1 98.88 206 TRP A C 1
ATOM 1678 O O . TRP A 1 206 ? 0.333 4.094 -0.732 1 98.88 206 TRP A O 1
ATOM 1688 N N . LEU A 1 207 ? 0.664 5.012 1.229 1 98.81 207 LEU A N 1
ATOM 1689 C CA . LEU A 1 207 ? 2.096 5.199 1.02 1 98.81 207 LEU A CA 1
ATOM 1690 C C . LEU A 1 207 ? 2.883 4.004 1.542 1 98.81 207 LEU A C 1
ATOM 1692 O O . LEU A 1 207 ? 4.094 3.914 1.332 1 98.81 207 LEU A O 1
ATOM 1696 N N . ALA A 1 208 ? 2.23 3.033 2.117 1 98.56 208 ALA A N 1
ATOM 1697 C CA . ALA A 1 208 ? 2.855 1.928 2.84 1 98.56 208 ALA A CA 1
ATOM 1698 C C . ALA A 1 208 ? 3.775 1.126 1.925 1 98.56 208 ALA A C 1
ATOM 1700 O O . ALA A 1 208 ? 4.871 0.73 2.328 1 98.56 208 ALA A O 1
ATOM 1701 N N . PRO A 1 209 ? 3.426 0.91 0.689 1 98.12 209 PRO A N 1
ATOM 1702 C CA . PRO A 1 209 ? 4.258 0.028 -0.135 1 98.12 209 PRO A CA 1
ATOM 1703 C C . PRO A 1 209 ? 5.496 0.73 -0.688 1 98.12 209 PRO A C 1
ATOM 1705 O O . PRO A 1 209 ? 6.309 0.105 -1.372 1 98.12 209 PRO A O 1
ATOM 1708 N N . LEU A 1 210 ? 5.66 1.975 -0.445 1 98.31 210 LEU A N 1
ATOM 1709 C CA . LEU A 1 210 ? 6.648 2.773 -1.164 1 98.31 210 LEU A CA 1
ATOM 1710 C C . LEU A 1 210 ? 7.961 2.838 -0.393 1 98.31 210 LEU A C 1
ATOM 1712 O O . LEU A 1 210 ? 7.969 2.768 0.838 1 98.31 210 LEU A O 1
ATOM 1716 N N . LYS A 1 211 ? 8.977 2.984 -1.225 1 95.69 211 LYS A N 1
ATOM 1717 C CA . LYS A 1 211 ? 10.289 3.34 -0.685 1 95.69 211 LYS A CA 1
ATOM 1718 C C . LYS A 1 211 ? 10.344 4.816 -0.3 1 95.69 211 LYS A C 1
ATOM 1720 O O . LYS A 1 211 ? 10.797 5.648 -1.085 1 95.69 211 LYS A O 1
ATOM 1725 N N . ILE A 1 212 ? 9.992 5.086 0.914 1 96.06 212 ILE A N 1
ATOM 1726 C CA . ILE A 1 212 ? 9.938 6.496 1.276 1 96.06 212 ILE A CA 1
ATOM 1727 C C . ILE A 1 212 ? 10.734 6.734 2.555 1 96.06 212 ILE A C 1
ATOM 1729 O O . ILE A 1 212 ? 11.094 5.785 3.256 1 96.06 212 ILE A O 1
ATOM 1733 N N . HIS A 1 213 ? 11.094 7.957 2.746 1 96.94 213 HIS A N 1
ATOM 1734 C CA . HIS A 1 213 ? 11.797 8.398 3.943 1 96.94 213 HIS A CA 1
ATOM 1735 C C . HIS A 1 213 ? 10.82 8.922 4.996 1 96.94 213 HIS A C 1
ATOM 1737 O O . HIS A 1 213 ? 10.375 10.07 4.922 1 96.94 213 HIS A O 1
ATOM 1743 N N . ARG A 1 214 ? 10.562 8.078 5.953 1 97.94 214 ARG A N 1
ATOM 1744 C CA . ARG A 1 214 ? 9.688 8.453 7.059 1 97.94 214 ARG A CA 1
ATOM 1745 C C . ARG A 1 214 ? 10.484 9.102 8.188 1 97.94 214 ARG A C 1
ATOM 1747 O O . ARG A 1 214 ? 11.508 8.57 8.617 1 97.94 214 ARG A O 1
ATOM 1754 N N . VAL A 1 215 ? 10.016 10.234 8.594 1 98.31 215 VAL A N 1
ATOM 1755 C CA . VAL A 1 215 ? 10.664 10.922 9.703 1 98.31 215 VAL A CA 1
ATOM 1756 C C . VAL A 1 215 ? 9.648 11.188 10.812 1 98.31 215 VAL A C 1
ATOM 1758 O O . VAL A 1 215 ? 8.719 11.977 10.641 1 98.31 215 VAL A O 1
ATOM 1761 N N . HIS A 1 216 ? 9.844 10.484 11.914 1 98.62 216 HIS A N 1
ATOM 1762 C CA . HIS A 1 216 ? 9.102 10.797 13.125 1 98.62 216 HIS A CA 1
ATOM 1763 C C . HIS A 1 216 ? 9.703 12 13.844 1 98.62 216 HIS A C 1
ATOM 1765 O O . HIS A 1 216 ? 10.914 12.047 14.086 1 98.62 216 HIS A O 1
ATOM 1771 N N . ASP A 1 217 ? 8.828 12.898 14.172 1 98.69 217 ASP A N 1
ATOM 1772 C CA . ASP A 1 217 ? 9.32 14.125 14.797 1 98.69 217 ASP A CA 1
ATOM 1773 C C . ASP A 1 217 ? 8.445 14.523 15.984 1 98.69 217 ASP A C 1
ATOM 1775 O O . ASP A 1 217 ? 7.289 14.898 15.812 1 98.69 217 ASP A O 1
ATOM 1779 N N . THR A 1 218 ? 9.016 14.547 17.172 1 98.38 218 THR A N 1
ATOM 1780 C CA . THR A 1 218 ? 8.273 14.828 18.406 1 98.38 218 THR A CA 1
ATOM 1781 C C . THR A 1 218 ? 7.879 16.297 18.469 1 98.38 218 THR A C 1
ATOM 1783 O O . THR A 1 218 ? 7.02 16.688 19.266 1 98.38 218 THR A O 1
ATOM 1786 N N . ARG A 1 219 ? 8.43 17.109 17.656 1 98.62 219 ARG A N 1
ATOM 1787 C CA . ARG A 1 219 ? 8.078 18.516 17.625 1 98.62 219 ARG A CA 1
ATOM 1788 C C . ARG A 1 219 ? 6.723 18.734 16.953 1 98.62 219 ARG A C 1
ATOM 1790 O O . ARG A 1 219 ? 6.156 19.828 17.016 1 98.62 219 ARG A O 1
ATOM 1797 N N . PHE A 1 220 ? 6.207 17.688 16.266 1 98.81 220 PHE A N 1
ATOM 1798 C CA . PHE A 1 220 ? 4.84 17.672 15.758 1 98.81 220 PHE A CA 1
ATOM 1799 C C . PHE A 1 220 ? 3.861 17.266 16.844 1 98.81 220 PHE A C 1
ATOM 1801 O O . PHE A 1 220 ? 3.553 16.078 17 1 98.81 220 PHE A O 1
ATOM 1808 N N . ASN A 1 221 ? 3.361 18.234 17.578 1 98.5 221 ASN A N 1
ATOM 1809 C CA . ASN A 1 221 ? 2.303 17.984 18.547 1 98.5 221 ASN A CA 1
ATOM 1810 C C . ASN A 1 221 ? 0.938 17.875 17.875 1 98.5 221 ASN A C 1
ATOM 1812 O O . ASN A 1 221 ? 0.104 18.766 18 1 98.5 221 ASN A O 1
ATOM 1816 N N . THR A 1 222 ? 0.757 16.672 17.234 1 98.31 222 THR A N 1
ATOM 1817 C CA . THR A 1 222 ? -0.341 16.578 16.281 1 98.31 222 THR A CA 1
ATOM 1818 C C . THR A 1 222 ? -1.273 15.43 16.625 1 98.31 222 THR A C 1
ATOM 1820 O O . THR A 1 222 ? -2.143 15.062 15.836 1 98.31 222 THR A O 1
ATOM 1823 N N . GLU A 1 223 ? -1.137 14.836 17.812 1 95.25 223 GLU A N 1
ATOM 1824 C CA . GLU A 1 223 ? -2.008 13.758 18.266 1 95.25 223 GLU A CA 1
ATOM 1825 C C . GLU A 1 223 ? -3.41 14.273 18.578 1 95.25 223 GLU A C 1
ATOM 1827 O O . GLU A 1 223 ? -3.674 15.469 18.469 1 95.25 223 GLU A O 1
ATOM 1832 N N . TYR A 1 224 ? -4.289 13.352 18.859 1 89.69 224 TYR A N 1
ATOM 1833 C CA . TYR A 1 224 ? -5.691 13.664 19.109 1 89.69 224 TYR A CA 1
ATOM 1834 C C . TYR A 1 224 ? -5.84 14.469 20.406 1 89.69 224 TYR A C 1
ATOM 1836 O O . TYR A 1 224 ? -6.859 15.125 20.609 1 89.69 224 TYR A O 1
ATOM 1844 N N . ARG A 1 225 ? -4.828 14.391 21.172 1 92.38 225 ARG A N 1
ATOM 1845 C CA . ARG A 1 225 ? -4.746 15.203 22.391 1 92.38 225 ARG A CA 1
ATOM 1846 C C . ARG A 1 225 ? -3.426 15.969 22.438 1 92.38 225 ARG A C 1
ATOM 1848 O O . ARG A 1 225 ? -2.377 15.43 22.078 1 92.38 225 ARG A O 1
ATOM 1855 N N . SER A 1 226 ? -3.613 17.203 22.875 1 94.81 226 SER A N 1
ATOM 1856 C CA . SER A 1 226 ? -2.408 18.016 22.969 1 94.81 226 SER A CA 1
ATOM 1857 C C . SER A 1 226 ? -1.461 17.484 24.031 1 94.81 226 SER A C 1
ATOM 1859 O O . SER A 1 226 ? -1.897 17.062 25.109 1 94.81 226 SER A O 1
ATOM 1861 N N . ARG A 1 227 ? -0.188 17.547 23.75 1 96.25 227 ARG A N 1
ATOM 1862 C CA . ARG A 1 227 ? 0.834 17.156 24.719 1 96.25 227 ARG A CA 1
ATOM 1863 C C . ARG A 1 227 ? 1.333 18.359 25.5 1 96.25 227 ARG A C 1
ATOM 1865 O O . ARG A 1 227 ? 2.287 18.266 26.281 1 96.25 227 ARG A O 1
ATOM 1872 N N . GLY A 1 228 ? 0.68 19.5 25.344 1 96.19 228 GLY A N 1
ATOM 1873 C CA . GLY A 1 228 ? 1.089 20.734 26 1 96.19 228 GLY A CA 1
ATOM 1874 C C . GLY A 1 228 ? 1.711 21.734 25.047 1 96.19 228 GLY A C 1
ATOM 1875 O O . GLY A 1 228 ? 1.321 21.812 23.875 1 96.19 228 GLY A O 1
ATOM 1876 N N . CYS A 1 229 ? 2.453 22.609 25.672 1 97.56 229 CYS A N 1
ATOM 1877 C CA . CYS A 1 229 ? 3.139 23.609 24.875 1 97.56 229 CYS A CA 1
ATOM 1878 C C . CYS A 1 229 ? 4.645 23.562 25.094 1 97.56 229 CYS A C 1
ATOM 1880 O O . CYS A 1 229 ? 5.102 23.438 26.234 1 97.56 229 CYS A O 1
ATOM 1882 N N . ASN A 1 230 ? 5.355 23.469 24.062 1 97.88 230 ASN A N 1
ATOM 1883 C CA . ASN A 1 230 ? 6.812 23.453 24.031 1 97.88 230 ASN A CA 1
ATOM 1884 C C . ASN A 1 230 ? 7.367 24.391 22.953 1 97.88 230 ASN A C 1
ATOM 1886 O O . ASN A 1 230 ? 6.859 24.406 21.844 1 97.88 230 ASN A O 1
ATOM 1890 N N . ASN A 1 231 ? 8.352 25.141 23.281 1 97.88 231 ASN A N 1
ATOM 1891 C CA . ASN A 1 231 ? 8.867 26.156 22.375 1 97.88 231 ASN A CA 1
ATOM 1892 C C . ASN A 1 231 ? 9.547 25.531 21.156 1 97.88 231 ASN A C 1
ATOM 1894 O O . ASN A 1 231 ? 9.812 26.219 20.172 1 97.88 231 ASN A O 1
ATOM 1898 N N . LYS A 1 232 ? 9.766 24.266 21.203 1 97.81 232 LYS A N 1
ATOM 1899 C CA . LYS A 1 232 ? 10.391 23.578 20.078 1 97.81 232 LYS A CA 1
ATOM 1900 C C . LYS A 1 232 ? 9.336 23.062 19.109 1 97.81 232 LYS A C 1
ATOM 1902 O O . LYS A 1 232 ? 9.672 22.609 18 1 97.81 232 LYS A O 1
ATOM 1907 N N . HIS A 1 233 ? 8.07 23.156 19.469 1 98.44 233 HIS A N 1
ATOM 1908 C CA . HIS A 1 233 ? 7.016 22.641 18.609 1 98.44 233 HIS A CA 1
ATOM 1909 C C . HIS A 1 233 ? 7.027 23.328 17.25 1 98.44 233 HIS A C 1
ATOM 1911 O O . HIS A 1 233 ? 7.125 24.547 17.156 1 98.44 233 HIS A O 1
ATOM 1917 N N . LEU A 1 234 ? 6.926 22.5 16.219 1 98.5 234 LEU A N 1
ATOM 1918 C CA . LEU A 1 234 ? 6.73 23 14.867 1 98.5 234 LEU A CA 1
ATOM 1919 C C . LEU A 1 234 ? 5.246 23.125 14.539 1 98.5 234 LEU A C 1
ATOM 1921 O O . LEU A 1 234 ? 4.84 24.016 13.797 1 98.5 234 LEU A O 1
ATOM 1925 N N . ILE A 1 235 ? 4.488 22.188 14.977 1 98.81 235 ILE A N 1
ATOM 1926 C CA . ILE A 1 235 ? 3.039 22.188 14.805 1 98.81 235 ILE A CA 1
ATOM 1927 C C . ILE A 1 235 ? 2.367 21.859 16.141 1 98.81 235 ILE A C 1
ATOM 1929 O O . ILE A 1 235 ? 2.795 20.938 16.844 1 98.81 235 ILE A O 1
ATOM 1933 N N . SER A 1 236 ? 1.383 22.641 16.531 1 98.38 236 SER A N 1
ATOM 1934 C CA . SER A 1 236 ? 0.507 22.375 17.672 1 98.38 236 SER A CA 1
ATOM 1935 C C . SER A 1 236 ? -0.94 22.203 17.219 1 98.38 236 SER A C 1
ATOM 1937 O O . SER A 1 236 ? -1.527 23.109 16.625 1 98.38 236 SER A O 1
ATOM 1939 N N . HIS A 1 237 ? -1.46 21.047 17.469 1 98.12 237 HIS A N 1
ATOM 1940 C CA . HIS A 1 237 ? -2.822 20.719 17.078 1 98.12 237 HIS A CA 1
ATOM 1941 C C . HIS A 1 237 ? -3.793 20.875 18.234 1 98.12 237 HIS A C 1
ATOM 1943 O O . HIS A 1 237 ? -3.375 20.969 19.391 1 98.12 237 HIS A O 1
ATOM 1949 N N . LYS A 1 238 ? -5.102 21.031 17.969 1 97.25 238 LYS A N 1
ATOM 1950 C CA . LYS A 1 238 ? -6.184 21.234 18.922 1 97.25 238 LYS A CA 1
ATOM 1951 C C . LYS A 1 238 ? -6.043 22.578 19.625 1 97.25 238 LYS A C 1
ATOM 1953 O O . LYS A 1 238 ? -6.121 22.656 20.844 1 97.25 238 LYS A O 1
ATOM 1958 N N . GLN A 1 239 ? -5.844 23.562 18.844 1 97.62 239 GLN A N 1
ATOM 1959 C CA . GLN A 1 239 ? -5.734 24.922 19.344 1 97.62 239 GLN A CA 1
ATOM 1960 C C . GLN A 1 239 ? -7.059 25.672 19.203 1 97.62 239 GLN A C 1
ATOM 1962 O O . GLN A 1 239 ? -7.637 25.719 18.125 1 97.62 239 GLN A O 1
ATOM 1967 N N . SER A 1 240 ? -7.527 26.219 20.312 1 97.25 240 SER A N 1
ATOM 1968 C CA . SER A 1 240 ? -8.648 27.156 20.203 1 97.25 240 SER A CA 1
ATOM 1969 C C . SER A 1 240 ? -8.234 28.453 19.531 1 97.25 240 SER A C 1
ATOM 1971 O O . SER A 1 240 ? -7.047 28.703 19.328 1 97.25 240 SER A O 1
ATOM 1973 N N . VAL A 1 241 ? -9.258 29.219 19.188 1 97.94 241 VAL A N 1
ATOM 1974 C CA . VAL A 1 241 ? -8.984 30.531 18.609 1 97.94 241 VAL A CA 1
ATOM 1975 C C . VAL A 1 241 ? -8.133 31.359 19.578 1 97.94 241 VAL A C 1
ATOM 1977 O O . VAL A 1 241 ? -7.164 32 19.172 1 97.94 241 VAL A O 1
ATOM 1980 N N . GLU A 1 242 ? -8.477 31.281 20.844 1 97.69 242 GLU A N 1
ATOM 1981 C CA . GLU A 1 242 ? -7.742 32 21.875 1 97.69 242 GLU A CA 1
ATOM 1982 C C . GLU A 1 242 ? -6.312 31.484 22.016 1 97.69 242 GLU A C 1
ATOM 1984 O O . GLU A 1 242 ? -5.375 32.281 22.188 1 97.69 242 GLU A O 1
ATOM 1989 N N . ASP A 1 243 ? -6.141 30.219 21.969 1 97.19 243 ASP A N 1
ATOM 1990 C CA . ASP A 1 243 ? -4.809 29.625 22.016 1 97.19 243 ASP A CA 1
ATOM 1991 C C . ASP A 1 243 ? -3.924 30.156 20.891 1 97.19 243 ASP A C 1
ATOM 1993 O O . ASP A 1 243 ? -2.752 30.469 21.109 1 97.19 243 ASP A O 1
ATOM 1997 N N . MET A 1 244 ? -4.457 30.266 19.719 1 97.88 244 MET A N 1
ATOM 1998 C CA . MET A 1 244 ? -3.695 30.719 18.562 1 97.88 244 MET A CA 1
ATOM 1999 C C . MET A 1 244 ? -3.262 32.188 18.719 1 97.88 244 MET A C 1
ATOM 2001 O O . MET A 1 244 ? -2.111 32.531 18.453 1 97.88 244 MET A O 1
ATOM 2005 N N . LYS A 1 245 ? -4.199 32.938 19.203 1 98.06 245 LYS A N 1
ATOM 2006 C CA . LYS A 1 245 ? -3.881 34.344 19.438 1 98.06 245 LYS A CA 1
ATOM 2007 C C . LYS A 1 245 ? -2.811 34.5 20.516 1 98.06 245 LYS A C 1
ATOM 2009 O O . LYS A 1 245 ? -1.919 35.344 20.406 1 98.06 245 LYS A O 1
ATOM 2014 N N . ASP A 1 246 ? -2.971 33.719 21.5 1 97.69 246 ASP A N 1
ATOM 2015 C CA . ASP A 1 246 ? -2.004 33.781 22.594 1 97.69 246 ASP A CA 1
ATOM 2016 C C . ASP A 1 246 ? -0.609 33.375 22.109 1 97.69 246 ASP A C 1
ATOM 2018 O O . ASP A 1 246 ? 0.38 34.031 22.469 1 97.69 246 ASP A O 1
ATOM 2022 N N . LYS A 1 247 ? -0.498 32.312 21.359 1 97.81 247 LYS A N 1
ATOM 2023 C CA . LYS A 1 247 ? 0.786 31.875 20.828 1 97.81 247 LYS A CA 1
ATOM 2024 C C . LYS A 1 247 ? 1.386 32.938 19.906 1 97.81 247 LYS A C 1
ATOM 2026 O O . LYS A 1 247 ? 2.594 33.188 19.938 1 97.81 247 LYS A O 1
ATOM 2031 N N . TYR A 1 248 ? 0.542 33.5 19.094 1 97.56 248 TYR A N 1
ATOM 2032 C CA . TYR A 1 248 ? 0.996 34.562 18.219 1 97.56 248 TYR A CA 1
ATOM 2033 C C . TYR A 1 248 ? 1.552 35.75 19.016 1 97.56 248 TYR A C 1
ATOM 2035 O O . TYR A 1 248 ? 2.645 36.25 18.734 1 97.56 248 TYR A O 1
ATOM 2043 N N . SER A 1 249 ? 0.76 36.188 20.016 1 97.56 249 SER A N 1
ATOM 2044 C CA . SER A 1 249 ? 1.184 37.281 20.859 1 97.56 249 SER A CA 1
ATOM 2045 C C . SER A 1 249 ? 2.492 36.969 21.578 1 97.56 249 SER A C 1
ATOM 2047 O O . SER A 1 249 ? 3.381 37.812 21.656 1 97.56 249 SER A O 1
ATOM 2049 N N . SER A 1 250 ? 2.596 35.844 22.094 1 97.44 250 SER A N 1
ATOM 2050 C CA . SER A 1 250 ? 3.814 35.406 22.781 1 97.44 250 SER A CA 1
ATOM 2051 C C . SER A 1 250 ? 5.02 35.469 21.844 1 97.44 250 SER A C 1
ATOM 2053 O O . SER A 1 250 ? 6.09 35.938 22.219 1 97.44 250 SER A O 1
ATOM 2055 N N . LEU A 1 251 ? 4.84 34.938 20.656 1 96.81 251 LEU A N 1
ATOM 2056 C CA . LEU A 1 251 ? 5.922 34.938 19.672 1 96.81 251 LEU A CA 1
ATOM 2057 C C . LEU A 1 251 ? 6.355 36.375 19.328 1 96.81 251 LEU A C 1
ATOM 2059 O O . LEU A 1 251 ? 7.551 36.656 19.234 1 96.81 251 LEU A O 1
ATOM 2063 N N . GLU A 1 252 ? 5.371 37.281 19.203 1 95.38 252 GLU A N 1
ATOM 2064 C CA . GLU A 1 252 ? 5.668 38.656 18.859 1 95.38 252 GLU A CA 1
ATOM 2065 C C . GLU A 1 252 ? 6.418 39.344 19.984 1 95.38 252 GLU A C 1
ATOM 2067 O O . GLU A 1 252 ? 7.297 40.188 19.75 1 95.38 252 GLU A O 1
ATOM 2072 N N . GLU A 1 253 ? 6.059 38.906 21.141 1 96.31 253 GLU A N 1
ATOM 2073 C CA . GLU A 1 253 ? 6.586 39.625 22.312 1 96.31 253 GLU A CA 1
ATOM 2074 C C . GLU A 1 253 ? 7.91 39 22.766 1 96.31 253 GLU A C 1
ATOM 2076 O O . GLU A 1 253 ? 8.805 39.719 23.234 1 96.31 253 GLU A O 1
ATOM 2081 N N . THR A 1 254 ? 8.016 37.688 22.719 1 95.75 254 THR A N 1
ATOM 2082 C CA . THR A 1 254 ? 9.133 37.031 23.422 1 95.75 254 THR A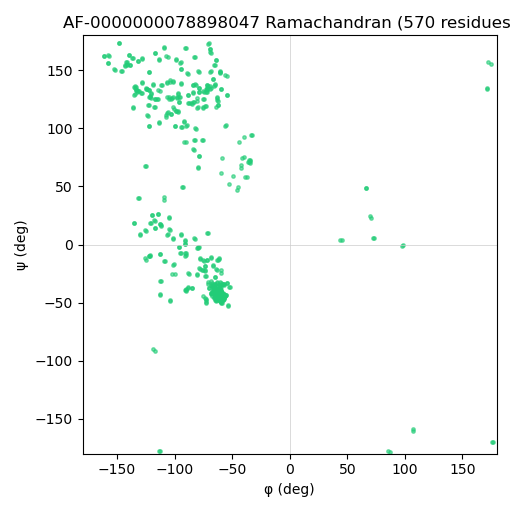 CA 1
ATOM 2083 C C . THR A 1 254 ? 9.914 36.156 22.469 1 95.75 254 THR A C 1
ATOM 2085 O O . THR A 1 254 ? 10.961 35.594 22.844 1 95.75 254 THR A O 1
ATOM 2088 N N . ASP A 1 255 ? 9.375 35.875 21.266 1 93.81 255 ASP A N 1
ATOM 2089 C CA . ASP A 1 255 ? 9.938 34.938 20.281 1 93.81 255 ASP A CA 1
ATOM 2090 C C . ASP A 1 255 ? 9.742 33.5 20.734 1 93.81 255 ASP A C 1
ATOM 2092 O O . ASP A 1 255 ? 10.273 32.562 20.109 1 93.81 255 ASP A O 1
ATOM 2096 N N . ASN A 1 256 ? 9.008 33.375 21.844 1 96.56 256 ASN A N 1
ATOM 2097 C CA . ASN A 1 256 ? 8.664 32.062 22.312 1 96.56 256 ASN A CA 1
ATOM 2098 C C . ASN A 1 256 ? 7.211 31.703 22 1 96.56 256 ASN A C 1
ATOM 2100 O O . ASN A 1 256 ? 6.324 32.562 22.109 1 96.56 256 ASN A O 1
ATOM 2104 N N . LEU A 1 257 ? 7.047 30.453 21.609 1 97 257 LEU A N 1
ATOM 2105 C CA . LEU A 1 257 ? 5.703 29.969 21.312 1 97 257 LEU A CA 1
ATOM 2106 C C . LEU A 1 257 ? 4.828 29.969 22.547 1 97 257 LEU A C 1
ATOM 2108 O O . LEU A 1 257 ? 3.646 30.312 22.484 1 97 257 LEU A O 1
ATOM 2112 N N . CYS A 1 258 ? 5.473 29.594 23.703 1 97 258 CYS A N 1
ATOM 2113 C CA . CYS A 1 258 ? 4.734 29.391 24.938 1 97 258 CYS A CA 1
ATOM 2114 C C . CYS A 1 258 ? 5.129 30.438 25.984 1 97 258 CYS A C 1
ATOM 2116 O O . CYS A 1 258 ? 6.312 30.672 26.203 1 97 258 CYS A O 1
ATOM 2118 N N . ARG A 1 259 ? 4.148 31 26.578 1 95.31 259 ARG A N 1
ATOM 2119 C CA . ARG A 1 259 ? 4.445 31.844 27.719 1 95.31 259 ARG A CA 1
ATOM 2120 C C . ARG A 1 259 ? 5.066 31.016 28.859 1 95.31 259 ARG A C 1
ATOM 2122 O O . ARG A 1 259 ? 6 31.484 29.516 1 95.31 259 ARG A O 1
ATOM 2129 N N . GLU A 1 260 ? 4.488 29.938 29.031 1 94.94 260 GLU A N 1
ATOM 2130 C CA . GLU A 1 260 ? 5.023 28.906 29.922 1 94.94 260 GLU A CA 1
ATOM 2131 C C . GLU A 1 260 ? 4.949 27.531 29.266 1 94.94 260 GLU A C 1
ATOM 2133 O O . GLU A 1 260 ? 3.902 27.141 28.75 1 94.94 260 GLU A O 1
ATOM 2138 N N . GLU A 1 261 ? 6.059 26.828 29.266 1 96.69 261 GLU A N 1
ATOM 2139 C CA . GLU A 1 261 ? 6.031 25.469 28.734 1 96.69 261 GLU A CA 1
ATOM 2140 C C . GLU A 1 261 ? 5.285 24.531 29.672 1 96.69 261 GLU A C 1
ATOM 2142 O O . GLU A 1 261 ? 5.438 24.609 30.891 1 96.69 261 GLU A O 1
ATOM 2147 N N . ILE A 1 262 ? 4.492 23.781 29.141 1 95.94 262 ILE A N 1
ATOM 2148 C CA . ILE A 1 262 ? 3.676 22.844 29.891 1 95.94 262 ILE A CA 1
ATOM 2149 C C . ILE A 1 262 ? 3.711 21.469 29.219 1 95.94 262 ILE A C 1
ATOM 2151 O O . ILE A 1 262 ? 3.604 21.375 28 1 95.94 262 ILE A O 1
ATOM 2155 N N . GLU A 1 263 ? 3.922 20.438 29.953 1 95.62 263 GLU A N 1
ATOM 2156 C CA . GLU A 1 263 ? 3.836 19.062 29.484 1 95.62 263 GLU A CA 1
ATOM 2157 C C . GLU A 1 263 ? 2.594 18.375 30.031 1 95.62 263 GLU A C 1
ATOM 2159 O O . GLU A 1 263 ? 2.512 18.078 31.219 1 95.62 263 GLU A O 1
ATOM 2164 N N . GLU A 1 264 ? 1.702 18.109 29.156 1 95 264 GLU A N 1
ATOM 2165 C CA . GLU A 1 264 ? 0.412 17.578 29.578 1 95 264 GLU A CA 1
ATOM 2166 C C . GLU A 1 264 ? 0.337 16.078 29.344 1 95 264 GLU A C 1
ATOM 2168 O O . GLU A 1 264 ? -0.471 15.383 29.969 1 95 264 GLU A O 1
ATOM 2173 N N . MET A 1 265 ? 1.071 15.586 28.438 1 94.06 265 MET A N 1
ATOM 2174 C CA . MET A 1 265 ? 1.099 14.164 28.094 1 94.06 265 MET A CA 1
ATOM 2175 C C . MET A 1 265 ? 2.498 13.734 27.656 1 94.06 265 MET A C 1
ATOM 2177 O O . MET A 1 265 ? 3.223 14.508 27.031 1 94.06 265 MET A O 1
ATOM 2181 N N . ARG A 1 266 ? 2.775 12.539 27.922 1 94.44 266 ARG A N 1
ATOM 2182 C CA . ARG A 1 266 ? 4.055 11.969 27.516 1 94.44 266 ARG A CA 1
ATOM 2183 C C . ARG A 1 266 ? 4.109 11.812 26 1 94.44 266 ARG A C 1
ATOM 2185 O O . ARG A 1 266 ? 3.076 11.656 25.344 1 94.44 266 ARG A O 1
ATOM 2192 N N . SER A 1 267 ? 5.266 11.938 25.5 1 96.56 267 SER A N 1
ATOM 2193 C CA . SER A 1 267 ? 5.559 11.695 24.078 1 96.56 267 SER A CA 1
ATOM 2194 C C . SER A 1 267 ? 6.449 10.469 23.906 1 96.56 267 SER A C 1
ATOM 2196 O O . SER A 1 267 ? 6.586 9.656 24.828 1 96.56 267 SER A O 1
ATOM 2198 N N . PHE A 1 268 ? 6.844 10.156 22.672 1 97.81 268 PHE A N 1
ATOM 2199 C CA . PHE A 1 268 ? 7.73 9.023 22.438 1 97.81 268 PHE A CA 1
ATOM 2200 C C . PHE A 1 268 ? 8.562 9.25 21.172 1 97.81 268 PHE A C 1
ATOM 2202 O O . PHE A 1 268 ? 8.164 10.008 20.297 1 97.81 268 PHE A O 1
ATOM 2209 N N . GLU A 1 269 ? 9.742 8.664 21.188 1 97.94 269 GLU A N 1
ATOM 2210 C CA . GLU A 1 269 ? 10.508 8.469 19.953 1 97.94 269 GLU A CA 1
ATOM 2211 C C . GLU A 1 269 ? 10.133 7.156 19.281 1 97.94 269 GLU A C 1
ATOM 2213 O O . GLU A 1 269 ? 10.203 6.09 19.891 1 97.94 269 GLU A O 1
ATOM 2218 N N . TYR A 1 270 ? 9.695 7.293 18.078 1 98 270 TYR A N 1
ATOM 2219 C CA . TYR A 1 270 ? 9.305 6.082 17.359 1 98 270 TYR A CA 1
ATOM 2220 C C . TYR A 1 270 ? 10.5 5.156 17.172 1 98 270 TYR A C 1
ATOM 2222 O O . TYR A 1 270 ? 11.508 5.547 16.578 1 98 270 TYR A O 1
ATOM 2230 N N . ASP A 1 271 ? 10.445 3.953 17.688 1 97.25 271 ASP A N 1
ATOM 2231 C CA . ASP A 1 271 ? 11.5 2.965 17.5 1 97.25 271 ASP A CA 1
ATOM 2232 C C . ASP A 1 271 ? 11.258 2.119 16.25 1 97.25 271 ASP A C 1
ATOM 2234 O O . ASP A 1 271 ? 10.484 1.163 16.281 1 97.25 271 ASP A O 1
ATOM 2238 N N . TRP A 1 272 ? 11.961 2.393 15.188 1 94.69 272 TRP A N 1
ATOM 2239 C CA . TRP A 1 272 ? 11.766 1.732 13.898 1 94.69 272 TRP A CA 1
ATOM 2240 C C . TRP A 1 272 ? 12.43 0.358 13.883 1 94.69 272 TRP A C 1
ATOM 2242 O O . TRP A 1 272 ? 12.305 -0.392 12.914 1 94.69 272 TRP A O 1
ATOM 2252 N N . LYS A 1 273 ? 13.102 -0.041 14.945 1 92.38 273 LYS A N 1
ATOM 2253 C CA . LYS A 1 273 ? 13.859 -1.287 14.992 1 92.38 273 LYS A CA 1
ATOM 2254 C C . LYS A 1 273 ? 13.031 -2.414 15.594 1 92.38 273 LYS A C 1
ATOM 2256 O O . LYS A 1 273 ? 13.461 -3.57 15.609 1 92.38 273 LYS A O 1
ATOM 2261 N N . VAL A 1 274 ? 11.898 -2.086 16.094 1 94.19 274 VAL A N 1
ATOM 2262 C CA . VAL A 1 274 ? 11.023 -3.084 16.703 1 94.19 274 VAL A CA 1
ATOM 2263 C C . VAL A 1 274 ? 9.719 -3.176 15.914 1 94.19 274 VAL A C 1
ATOM 2265 O O . VAL A 1 274 ? 9.406 -2.297 15.102 1 94.19 274 VAL A O 1
ATOM 2268 N N . PRO A 1 275 ? 8.938 -4.273 16.156 1 93.75 275 PRO A N 1
ATOM 2269 C CA . PRO A 1 275 ? 7.617 -4.328 15.516 1 93.75 275 PRO A CA 1
ATOM 2270 C C . PRO A 1 275 ? 6.758 -3.111 15.844 1 93.75 275 PRO A C 1
ATOM 2272 O O . PRO A 1 275 ? 6.82 -2.588 16.953 1 93.75 275 PRO A O 1
ATOM 2275 N N . PRO A 1 276 ? 5.969 -2.697 14.922 1 96.56 276 PRO A N 1
ATOM 2276 C CA . PRO A 1 276 ? 5.199 -1.463 15.086 1 96.56 276 PRO A CA 1
ATOM 2277 C C . PRO A 1 276 ? 4.402 -1.438 16.391 1 96.56 276 PRO A C 1
ATOM 2279 O O . PRO A 1 276 ? 4.297 -0.39 17.031 1 96.56 276 PRO A O 1
ATOM 2282 N N . SER A 1 277 ? 3.863 -2.566 16.828 1 95.25 277 SER A N 1
ATOM 2283 C CA . SER A 1 277 ? 3.055 -2.588 18.047 1 95.25 277 SER A CA 1
ATOM 2284 C C . SER A 1 277 ? 3.879 -2.182 19.266 1 95.25 277 SER A C 1
ATOM 2286 O O . SER A 1 277 ? 3.322 -1.863 20.312 1 95.25 277 SER A O 1
ATOM 2288 N N . GLN A 1 278 ? 5.152 -2.143 19.156 1 96.12 278 GLN A N 1
ATOM 2289 C CA . GLN A 1 278 ? 6.059 -1.867 20.266 1 96.12 278 GLN A CA 1
ATOM 2290 C C . GLN A 1 278 ? 6.84 -0.577 20.031 1 96.12 278 GLN A C 1
ATOM 2292 O O . GLN A 1 278 ? 7.793 -0.283 20.75 1 96.12 278 GLN A O 1
ATOM 2297 N N . CYS A 1 279 ? 6.457 0.179 19.141 1 96.69 279 CYS A N 1
ATOM 2298 C CA . CYS A 1 279 ? 7.254 1.295 18.641 1 96.69 279 CYS A CA 1
ATOM 2299 C C . CYS A 1 279 ? 7.277 2.436 19.656 1 96.69 279 CYS A C 1
ATOM 2301 O O . CYS A 1 279 ? 8.219 3.236 19.672 1 96.69 279 CYS A O 1
ATOM 2303 N N . CYS A 1 280 ? 6.336 2.545 20.422 1 96.5 280 CYS A N 1
ATOM 2304 C CA . CYS A 1 280 ? 5.992 3.877 20.906 1 96.5 280 CYS A CA 1
ATOM 2305 C C . CYS A 1 280 ? 5.973 3.916 22.422 1 96.5 280 CYS A C 1
ATOM 2307 O O . CYS A 1 280 ? 4.938 4.207 23.031 1 96.5 280 CYS A O 1
ATOM 2309 N N . LYS A 1 281 ? 7.07 3.768 23.031 1 96.06 281 LYS A N 1
ATOM 2310 C CA . LYS A 1 281 ? 7.16 3.857 24.484 1 96.06 281 LYS A CA 1
ATOM 2311 C C . LYS A 1 281 ? 7.195 5.312 24.953 1 96.06 281 LYS A C 1
ATOM 2313 O O . LYS A 1 281 ? 8.164 6.027 24.688 1 96.06 281 LYS A O 1
ATOM 2318 N N . ARG A 1 282 ? 6.23 5.699 25.703 1 95.75 282 ARG A N 1
ATOM 2319 C CA . ARG A 1 282 ? 6.051 7.105 26.047 1 95.75 282 ARG A CA 1
ATOM 2320 C C . ARG A 1 282 ? 6.949 7.492 27.219 1 95.75 282 ARG A C 1
ATOM 2322 O O . ARG A 1 282 ? 7.117 6.719 28.172 1 95.75 282 ARG A O 1
ATOM 2329 N N . THR A 1 283 ? 7.523 8.609 27.109 1 95.06 283 THR A N 1
ATOM 2330 C CA . THR A 1 283 ? 8.375 9.188 28.141 1 95.06 283 THR A CA 1
ATOM 2331 C C . THR A 1 283 ? 8.18 10.695 28.219 1 95.06 283 THR A C 1
ATOM 2333 O O . THR A 1 283 ? 7.609 11.305 27.312 1 95.06 283 THR A O 1
ATOM 2336 N N . TYR A 1 284 ? 8.531 11.234 29.422 1 93.12 284 TYR A N 1
ATOM 2337 C CA . TYR A 1 284 ? 8.539 12.688 29.562 1 93.12 284 TYR A CA 1
ATOM 2338 C C . TYR A 1 284 ? 9.836 13.281 29.031 1 93.12 284 TYR A C 1
ATOM 2340 O O . TYR A 1 284 ? 10.82 12.562 28.844 1 93.12 284 TYR A O 1
ATOM 2348 N N . GLY A 1 285 ? 9.805 14.586 28.75 1 92.94 285 GLY A N 1
ATOM 2349 C CA . GLY A 1 285 ? 11.016 15.297 28.406 1 92.94 285 GLY A CA 1
ATOM 2350 C C . GLY A 1 285 ? 11.195 15.461 26.906 1 92.94 285 GLY A C 1
ATOM 2351 O O . GLY A 1 285 ? 12.211 16 26.453 1 92.94 285 GLY A O 1
ATOM 2352 N N . LEU A 1 286 ? 10.273 14.945 26.234 1 94.38 286 LEU A N 1
ATOM 2353 C CA . LEU A 1 286 ? 10.289 15.133 24.797 1 94.38 286 LEU A CA 1
ATOM 2354 C C . LEU A 1 286 ? 9.297 16.219 24.375 1 94.38 286 LEU A C 1
ATOM 2356 O O . LEU A 1 286 ? 8.203 16.312 24.938 1 94.38 286 LEU A O 1
ATOM 2360 N N . PRO A 1 287 ? 9.688 17 23.453 1 93 287 PRO A N 1
ATOM 2361 C CA . PRO A 1 287 ? 8.719 18 23.016 1 93 287 PRO A CA 1
ATOM 2362 C C . PRO A 1 287 ? 7.379 17.391 22.609 1 93 287 PRO A C 1
ATOM 2364 O O . PRO A 1 287 ? 7.324 16.234 22.203 1 93 287 PRO A O 1
ATOM 2367 N N . MET B 1 1 ? 11.844 16.344 -59.031 1 30.22 1 MET B N 1
ATOM 2368 C CA . MET B 1 1 ? 12.078 16.469 -57.625 1 30.22 1 MET B CA 1
ATOM 2369 C C . MET B 1 1 ? 11.125 15.57 -56.812 1 30.22 1 MET B C 1
ATOM 2371 O O . MET B 1 1 ? 9.938 15.867 -56.719 1 30.22 1 MET B O 1
ATOM 2375 N N . ASP B 1 2 ? 11.273 14.219 -56.875 1 32.06 2 ASP B N 1
ATOM 2376 C CA . ASP B 1 2 ? 10.531 13.016 -56.531 1 32.06 2 ASP B CA 1
ATOM 2377 C C . ASP B 1 2 ? 10.305 12.922 -55 1 32.06 2 ASP B C 1
ATOM 2379 O O . ASP B 1 2 ? 11.188 13.289 -54.219 1 32.06 2 ASP B O 1
ATOM 2383 N N . HIS B 1 3 ? 9.016 12.922 -54.531 1 31.61 3 HIS B N 1
ATOM 2384 C CA . HIS B 1 3 ? 8.32 12.758 -53.25 1 31.61 3 HIS B CA 1
ATOM 2385 C C . HIS B 1 3 ? 8.805 11.508 -52.5 1 31.61 3 HIS B C 1
ATOM 2387 O O . HIS B 1 3 ? 8.359 10.398 -52.812 1 31.61 3 HIS B O 1
ATOM 2393 N N . LEU B 1 4 ? 10.102 11.375 -52.156 1 27.81 4 LEU B N 1
ATOM 2394 C CA . LEU B 1 4 ? 10.391 10.227 -51.312 1 27.81 4 LEU B CA 1
ATOM 2395 C C . LEU B 1 4 ? 9.586 10.305 -50 1 27.81 4 LEU B C 1
ATOM 2397 O O . LEU B 1 4 ? 9.836 11.172 -49.156 1 27.81 4 LEU B O 1
ATOM 2401 N N . LYS B 1 5 ? 8.289 10.031 -50.125 1 32.22 5 LYS B N 1
ATOM 2402 C CA . LYS B 1 5 ? 7.492 9.797 -48.938 1 32.22 5 LYS B CA 1
ATOM 2403 C C . LYS B 1 5 ? 8.266 8.977 -47.906 1 32.22 5 LYS B C 1
ATOM 2405 O O . LYS B 1 5 ? 8.719 7.867 -48.188 1 32.22 5 LYS B O 1
ATOM 2410 N N . LYS B 1 6 ? 8.961 9.625 -46.969 1 36.31 6 LYS B N 1
ATOM 2411 C CA . LYS B 1 6 ? 9.508 8.992 -45.781 1 36.31 6 LYS B CA 1
ATOM 2412 C C . LYS B 1 6 ? 8.516 7.996 -45.188 1 36.31 6 LYS B C 1
ATOM 2414 O O . LYS B 1 6 ? 7.426 8.383 -44.75 1 36.31 6 LYS B O 1
ATOM 2419 N N . ASP B 1 7 ? 8.312 6.832 -45.781 1 35.16 7 ASP B N 1
ATOM 2420 C CA . ASP B 1 7 ? 7.652 5.699 -45.156 1 35.16 7 ASP B CA 1
ATOM 2421 C C . ASP B 1 7 ? 8.164 5.484 -43.719 1 35.16 7 ASP B C 1
ATOM 2423 O O . ASP B 1 7 ? 9.258 4.941 -43.531 1 35.16 7 ASP B O 1
ATOM 2427 N N . SER B 1 8 ? 8.211 6.562 -42.875 1 38.88 8 SER B N 1
ATOM 2428 C CA . SER B 1 8 ? 8.477 6.281 -41.469 1 38.88 8 SER B CA 1
ATOM 2429 C C . SER B 1 8 ? 7.695 5.059 -41 1 38.88 8 SER B C 1
ATOM 2431 O O . SER B 1 8 ? 6.477 5.117 -40.844 1 38.88 8 SER B O 1
ATOM 2433 N N . GLY B 1 9 ? 7.953 3.895 -41.469 1 38.12 9 GLY B N 1
ATOM 2434 C CA . GLY B 1 9 ? 7.477 2.643 -40.875 1 38.12 9 GLY B CA 1
ATOM 2435 C C . GLY B 1 9 ? 7.445 2.652 -39.375 1 38.12 9 GLY B C 1
ATOM 2436 O O . GLY B 1 9 ? 8.484 2.486 -38.719 1 38.12 9 GLY B O 1
ATOM 2437 N N . ILE B 1 10 ? 6.77 3.5 -38.625 1 42.06 10 ILE B N 1
ATOM 2438 C CA . ILE B 1 10 ? 6.457 3.201 -37.25 1 42.06 10 ILE B CA 1
ATOM 2439 C C . ILE B 1 10 ? 6.207 1.705 -37.094 1 42.06 10 ILE B C 1
ATOM 2441 O O . ILE B 1 10 ? 5.258 1.161 -37.656 1 42.06 10 ILE B O 1
ATOM 2445 N N . THR B 1 11 ? 7.156 0.836 -37.188 1 42 11 THR B N 1
ATOM 2446 C CA . THR B 1 11 ? 7.059 -0.555 -36.75 1 42 11 THR B CA 1
ATOM 2447 C C . THR B 1 11 ? 6.168 -0.678 -35.5 1 42 11 THR B C 1
ATOM 2449 O O . THR B 1 11 ? 6.496 -0.141 -34.438 1 42 11 THR B O 1
ATOM 2452 N N . GLU B 1 12 ? 4.938 -0.569 -35.438 1 48.91 12 GLU B N 1
ATOM 2453 C CA . GLU B 1 12 ? 3.949 -0.873 -34.406 1 48.91 12 GLU B CA 1
ATOM 2454 C C . GLU B 1 12 ? 4.328 -2.133 -33.625 1 48.91 12 GLU B C 1
ATOM 2456 O O . GLU B 1 12 ? 4.41 -3.219 -34.188 1 48.91 12 GLU B O 1
ATOM 2461 N N . SER B 1 13 ? 5.316 -2.215 -32.781 1 58.84 13 SER B N 1
ATOM 2462 C CA . SER B 1 13 ? 5.699 -3.357 -31.953 1 58.84 13 SER B CA 1
ATOM 2463 C C . SER B 1 13 ? 4.477 -4.168 -31.531 1 58.84 13 SER B C 1
ATOM 2465 O O . SER B 1 13 ? 3.506 -3.611 -31 1 58.84 13 SER B O 1
ATOM 2467 N N . THR B 1 14 ? 3.967 -5.258 -32.156 1 81.81 14 THR B N 1
ATOM 2468 C CA . THR B 1 14 ? 2.818 -6.145 -32.031 1 81.81 14 THR B CA 1
ATOM 2469 C C . THR B 1 14 ? 2.781 -6.754 -30.625 1 81.81 14 THR B C 1
ATOM 2471 O O . THR B 1 14 ? 3.715 -7.445 -30.219 1 81.81 14 THR B O 1
ATOM 2474 N N . ARG B 1 15 ? 1.976 -6.324 -29.688 1 92.31 15 ARG B N 1
ATOM 2475 C CA . ARG B 1 15 ? 1.761 -6.855 -28.344 1 92.31 15 ARG B CA 1
ATOM 2476 C C . ARG B 1 15 ? 1.148 -8.25 -28.391 1 92.31 15 ARG B C 1
ATOM 2478 O O . ARG B 1 15 ? 0.37 -8.555 -29.297 1 92.31 15 ARG B O 1
ATOM 2485 N N . ILE B 1 16 ? 1.635 -9.141 -27.531 1 96.25 16 ILE B N 1
ATOM 2486 C CA . ILE B 1 16 ? 1.013 -10.445 -27.359 1 96.25 16 ILE B CA 1
ATOM 2487 C C . ILE B 1 16 ? -0.406 -10.273 -26.828 1 96.25 16 ILE B C 1
ATOM 2489 O O . ILE B 1 16 ? -0.623 -9.562 -25.844 1 96.25 16 ILE B O 1
ATOM 2493 N N . GLU B 1 17 ? -1.404 -10.797 -27.484 1 97.25 17 GLU B N 1
ATOM 2494 C CA . GLU B 1 17 ? -2.785 -10.773 -27.016 1 97.25 17 GLU B CA 1
ATOM 2495 C C . GLU B 1 17 ? -3.207 -12.141 -26.484 1 97.25 17 GLU B C 1
ATOM 2497 O O . GLU B 1 17 ? -3.084 -13.148 -27.172 1 97.25 17 GLU B O 1
ATOM 2502 N N . THR B 1 18 ? -3.67 -12.195 -25.281 1 97.75 18 THR B N 1
ATOM 2503 C CA . THR B 1 18 ? -4.125 -13.438 -24.672 1 97.75 18 THR B CA 1
ATOM 2504 C C . THR B 1 18 ? -5.086 -13.156 -23.516 1 97.75 18 THR B C 1
ATOM 2506 O O . THR B 1 18 ? -5.16 -12.031 -23.016 1 97.75 18 THR B O 1
ATOM 2509 N N . PHE B 1 19 ? -5.898 -14.117 -23.219 1 97.69 19 PHE B N 1
ATOM 2510 C CA . PHE B 1 19 ? -6.77 -13.977 -22.062 1 97.69 19 PHE B CA 1
ATOM 2511 C C . PHE B 1 19 ? -5.969 -14.109 -20.766 1 97.69 19 PHE B C 1
ATOM 2513 O O . PHE B 1 19 ? -6.062 -13.258 -19.875 1 97.69 19 PHE B O 1
ATOM 2520 N N . LEU B 1 20 ? -5.168 -15.133 -20.641 1 98.25 20 LEU B N 1
ATOM 2521 C CA . LEU B 1 20 ? -4.348 -15.422 -19.469 1 98.25 20 LEU B CA 1
ATOM 2522 C C . LEU B 1 20 ? -2.873 -15.5 -19.859 1 98.25 20 LEU B C 1
ATOM 2524 O O . LEU B 1 20 ? -2.496 -16.266 -20.75 1 98.25 20 LEU B O 1
ATOM 2528 N N . PHE B 1 21 ? -2.084 -14.664 -19.281 1 98.69 21 PHE B N 1
ATOM 2529 C CA . PHE B 1 21 ? -0.635 -14.766 -19.422 1 98.69 21 PHE B CA 1
ATOM 2530 C C . PHE B 1 21 ? -0.035 -15.516 -18.234 1 98.69 21 PHE B C 1
ATOM 2532 O O . PHE B 1 21 ? -0.205 -15.109 -17.078 1 98.69 21 PHE B O 1
ATOM 2539 N N . VAL B 1 22 ? 0.674 -16.594 -18.5 1 98.75 22 VAL B N 1
ATOM 2540 C CA . VAL B 1 22 ? 1.259 -17.438 -17.453 1 98.75 22 VAL B CA 1
ATOM 2541 C C . VAL B 1 22 ? 2.756 -17.156 -17.344 1 98.75 22 VAL B C 1
ATOM 2543 O O . VAL B 1 22 ? 3.521 -17.484 -18.266 1 98.75 22 VAL B O 1
ATOM 2546 N N . LEU B 1 23 ? 3.072 -16.578 -16.234 1 98.44 23 LEU B N 1
ATOM 2547 C CA . LEU B 1 23 ? 4.469 -16.312 -15.906 1 98.44 23 LEU B CA 1
ATOM 2548 C C . LEU B 1 23 ? 5.031 -17.406 -15 1 98.44 23 LEU B C 1
ATOM 2550 O O . LEU B 1 23 ? 4.621 -17.531 -13.844 1 98.44 23 LEU B O 1
ATOM 2554 N N . VAL B 1 24 ? 6 -18.172 -15.531 1 98.75 24 VAL B N 1
ATOM 2555 C CA . VAL B 1 24 ? 6.621 -19.234 -14.75 1 98.75 24 VAL B CA 1
ATOM 2556 C C . VAL B 1 24 ? 8.023 -18.797 -14.32 1 98.75 24 VAL B C 1
ATOM 2558 O O . VAL B 1 24 ? 8.914 -18.641 -15.156 1 98.75 24 VAL B O 1
ATOM 2561 N N . LEU B 1 25 ? 8.219 -18.625 -13.047 1 97.62 25 LEU B N 1
ATOM 2562 C CA . LEU B 1 25 ? 9.555 -18.328 -12.539 1 97.62 25 LEU B CA 1
ATOM 2563 C C . LEU B 1 25 ? 10.438 -19.562 -12.547 1 97.62 25 LEU B C 1
ATOM 2565 O O . LEU B 1 25 ? 10.062 -20.609 -12.016 1 97.62 25 LEU B O 1
ATOM 2569 N N . THR B 1 26 ? 11.555 -19.484 -13.164 1 97.12 26 THR B N 1
ATOM 2570 C CA . THR B 1 26 ? 12.461 -20.625 -13.266 1 97.12 26 THR B CA 1
ATOM 2571 C C . THR B 1 26 ? 13.914 -20.156 -13.297 1 97.12 26 THR B C 1
ATOM 2573 O O . THR B 1 26 ? 14.188 -18.969 -13.156 1 97.12 26 THR B O 1
ATOM 2576 N N . ALA B 1 27 ? 14.836 -21.078 -13.25 1 95.25 27 ALA B N 1
ATOM 2577 C CA . ALA B 1 27 ? 16.266 -20.797 -13.242 1 95.25 27 ALA B CA 1
ATOM 2578 C C . ALA B 1 27 ? 16.938 -21.297 -14.523 1 95.25 27 ALA B C 1
ATOM 2580 O O . ALA B 1 27 ? 16.391 -22.156 -15.219 1 95.25 27 ALA B O 1
ATOM 2581 N N . PRO B 1 28 ? 18.078 -20.75 -14.828 1 94.88 28 PRO B N 1
ATOM 2582 C CA . PRO B 1 28 ? 18.766 -21.172 -16.047 1 94.88 28 PRO B CA 1
ATOM 2583 C C . PRO B 1 28 ? 19.031 -22.672 -16.078 1 94.88 28 PRO B C 1
ATOM 2585 O O . PRO B 1 28 ? 18.891 -23.312 -17.125 1 94.88 28 PRO B O 1
ATOM 2588 N N . LYS B 1 29 ? 19.281 -23.234 -15 1 94.19 29 LYS B N 1
ATOM 2589 C CA . LYS B 1 29 ? 19.703 -24.641 -14.945 1 94.19 29 LYS B CA 1
ATOM 2590 C C . LYS B 1 29 ? 18.5 -25.578 -14.805 1 94.19 29 LYS B C 1
ATOM 2592 O O . LYS B 1 29 ? 18.656 -26.797 -14.812 1 94.19 29 LYS B O 1
ATOM 2597 N N . SER B 1 30 ? 17.359 -25.016 -14.773 1 96.19 30 SER B N 1
ATOM 2598 C CA . SER B 1 30 ? 16.188 -25.828 -14.516 1 96.19 30 SER B CA 1
ATOM 2599 C C . SER B 1 30 ? 15.539 -26.297 -15.82 1 96.19 30 SER B C 1
ATOM 2601 O O . SER B 1 30 ? 14.32 -26.172 -15.992 1 96.19 30 SER B O 1
ATOM 2603 N N . LEU B 1 31 ? 16.344 -26.828 -16.688 1 96.62 31 LEU B N 1
ATOM 2604 C CA . LEU B 1 31 ? 15.875 -27.297 -17.984 1 96.62 31 LEU B CA 1
ATOM 2605 C C . LEU B 1 31 ? 14.859 -28.422 -17.844 1 96.62 31 LEU B C 1
ATOM 2607 O O . LEU B 1 31 ? 13.844 -28.438 -18.531 1 96.62 31 LEU B O 1
ATOM 2611 N N . GLN B 1 32 ? 15.141 -29.344 -16.984 1 97.25 32 GLN B N 1
ATOM 2612 C CA . GLN B 1 32 ? 14.258 -30.484 -16.797 1 97.25 32 GLN B CA 1
ATOM 2613 C C . GLN B 1 32 ? 12.883 -30.047 -16.312 1 97.25 32 GLN B C 1
ATOM 2615 O O . GLN B 1 32 ? 11.867 -30.609 -16.719 1 97.25 32 GLN B O 1
ATOM 2620 N N . ARG B 1 33 ? 12.867 -29.094 -15.453 1 97.94 33 ARG B N 1
ATOM 2621 C CA . ARG B 1 33 ? 11.602 -28.562 -14.938 1 97.94 33 ARG B CA 1
ATOM 2622 C C . ARG B 1 33 ? 10.789 -27.906 -16.047 1 97.94 33 ARG B C 1
ATOM 2624 O O . ARG B 1 33 ? 9.586 -28.141 -16.172 1 97.94 33 ARG B O 1
ATOM 2631 N N . ARG B 1 34 ? 11.422 -27.094 -16.812 1 98.62 34 ARG B N 1
ATOM 2632 C CA . ARG B 1 34 ? 10.727 -26.438 -17.922 1 98.62 34 ARG B CA 1
ATOM 2633 C C . ARG B 1 34 ? 10.211 -27.469 -18.922 1 98.62 34 ARG B C 1
ATOM 2635 O O . ARG B 1 34 ? 9.094 -27.344 -19.438 1 98.62 34 ARG B O 1
ATOM 2642 N N . LYS B 1 35 ? 11 -28.469 -19.141 1 98.25 35 LYS B N 1
ATOM 2643 C CA . LYS B 1 35 ? 10.586 -29.516 -20.078 1 98.25 35 LYS B CA 1
ATOM 2644 C C . LYS B 1 35 ? 9.352 -30.25 -19.562 1 98.25 35 LYS B C 1
ATOM 2646 O O . LYS B 1 35 ? 8.391 -30.453 -20.312 1 98.25 35 LYS B O 1
ATOM 2651 N N . VAL B 1 36 ? 9.375 -30.672 -18.312 1 98.5 36 VAL B N 1
ATOM 2652 C CA . VAL B 1 36 ? 8.273 -31.453 -17.766 1 98.5 36 VAL B CA 1
ATOM 2653 C C . VAL B 1 36 ? 7 -30.594 -17.734 1 98.5 36 VAL B C 1
ATOM 2655 O O . VAL B 1 36 ? 5.898 -31.109 -17.953 1 98.5 36 VAL B O 1
ATOM 2658 N N . ILE B 1 37 ? 7.109 -29.328 -17.5 1 98.62 37 ILE B N 1
ATOM 2659 C CA . ILE B 1 37 ? 5.961 -28.422 -17.5 1 98.62 37 ILE B CA 1
ATOM 2660 C C . ILE B 1 37 ? 5.336 -28.391 -18.891 1 98.62 37 ILE B C 1
ATOM 2662 O O . ILE B 1 37 ? 4.113 -28.5 -19.031 1 98.62 37 ILE B O 1
ATOM 2666 N N . ARG B 1 38 ? 6.141 -28.297 -19.969 1 98 38 ARG B N 1
ATOM 2667 C CA . ARG B 1 38 ? 5.664 -28.312 -21.344 1 98 38 ARG B CA 1
ATOM 2668 C C . ARG B 1 38 ? 4.91 -29.609 -21.656 1 98 38 ARG B C 1
ATOM 2670 O O . ARG B 1 38 ? 3.867 -29.578 -22.312 1 98 38 ARG B O 1
ATOM 2677 N N . GLU B 1 39 ? 5.41 -30.641 -21.047 1 97.38 39 GLU B N 1
ATOM 2678 C CA . GLU B 1 39 ? 4.93 -31.969 -21.422 1 97.38 39 GLU B CA 1
ATOM 2679 C C . GLU B 1 39 ? 3.75 -32.375 -20.562 1 97.38 39 GLU B C 1
ATOM 2681 O O . GLU B 1 39 ? 3.115 -33.406 -20.828 1 97.38 39 GLU B O 1
ATOM 2686 N N . THR B 1 40 ? 3.494 -31.641 -19.562 1 97.62 40 THR B N 1
ATOM 2687 C CA . THR B 1 40 ? 2.438 -32.062 -18.641 1 97.62 40 THR B CA 1
ATOM 2688 C C . THR B 1 40 ? 1.297 -31.047 -18.625 1 97.62 40 THR B C 1
ATOM 2690 O O . THR B 1 40 ? 0.444 -31.047 -19.516 1 97.62 40 THR B O 1
ATOM 2693 N N . TRP B 1 41 ? 1.327 -30.031 -17.703 1 96.88 41 TRP B N 1
ATOM 2694 C CA . TRP B 1 41 ? 0.099 -29.266 -17.484 1 96.88 41 TRP B CA 1
ATOM 2695 C C . TRP B 1 41 ? -0.125 -28.25 -18.594 1 96.88 41 TRP B C 1
ATOM 2697 O O . TRP B 1 41 ? -1.256 -27.812 -18.828 1 96.88 41 TRP B O 1
ATOM 2707 N N . ILE B 1 42 ? 0.917 -27.844 -19.359 1 95.94 42 ILE B N 1
ATOM 2708 C CA . ILE B 1 42 ? 0.689 -26.984 -20.516 1 95.94 42 ILE B CA 1
ATOM 2709 C C . ILE B 1 42 ? 0.037 -27.812 -21.625 1 95.94 42 ILE B C 1
ATOM 2711 O O . ILE B 1 42 ? -0.95 -27.375 -22.234 1 95.94 42 ILE B O 1
ATOM 2715 N N . GLU B 1 43 ? 0.551 -28.938 -21.875 1 90.81 43 GLU B N 1
ATOM 2716 C CA . GLU B 1 43 ? 0.003 -29.828 -22.891 1 90.81 43 GLU B CA 1
ATOM 2717 C C . GLU B 1 43 ? -1.404 -30.297 -22.531 1 90.81 43 GLU B C 1
ATOM 2719 O O . GLU B 1 43 ? -2.268 -30.422 -23.391 1 90.81 43 GLU B O 1
ATOM 2724 N N . GLN B 1 44 ? -1.668 -30.562 -21.297 1 85.19 44 GLN B N 1
ATOM 2725 C CA . GLN B 1 44 ? -2.928 -31.078 -20.781 1 85.19 44 GLN B CA 1
ATOM 2726 C C . GLN B 1 44 ? -4.07 -30.094 -21.016 1 85.19 44 GLN B C 1
ATOM 2728 O O . GLN B 1 44 ? -5.227 -30.5 -21.156 1 85.19 44 GLN B O 1
ATOM 2733 N N . SER B 1 45 ? -3.984 -28.781 -20.906 1 83.19 45 SER B N 1
ATOM 2734 C CA . SER B 1 45 ? -5.012 -27.75 -20.906 1 83.19 45 SER B CA 1
ATOM 2735 C C . SER B 1 45 ? -5.82 -27.766 -22.203 1 83.19 45 SER B C 1
ATOM 2737 O O . SER B 1 45 ? -7.035 -27.578 -22.172 1 83.19 45 SER B O 1
ATOM 2739 N N . LYS B 1 46 ? -5.469 -28.172 -23.203 1 81.75 46 LYS B N 1
ATOM 2740 C CA . LYS B 1 46 ? -6.094 -28.234 -24.516 1 81.75 46 LYS B CA 1
ATOM 2741 C C . LYS B 1 46 ? -6.75 -26.906 -24.891 1 81.75 46 LYS B C 1
ATOM 2743 O O . LYS B 1 46 ? -7.445 -26.812 -25.891 1 81.75 46 LYS B O 1
ATOM 2748 N N . ILE B 1 47 ? -6.609 -25.859 -24.047 1 84.81 47 ILE B N 1
ATOM 2749 C CA . ILE B 1 47 ? -7.164 -24.547 -24.344 1 84.81 47 ILE B CA 1
ATOM 2750 C C . ILE B 1 47 ? -6.086 -23.672 -24.984 1 84.81 47 ILE B C 1
ATOM 2752 O O . ILE B 1 47 ? -4.891 -23.906 -24.797 1 84.81 47 ILE B O 1
ATOM 2756 N N . LYS B 1 48 ? -6.613 -22.641 -25.766 1 83.56 48 LYS B N 1
ATOM 2757 C CA . LYS B 1 48 ? -5.676 -21.797 -26.5 1 83.56 48 LYS B CA 1
ATOM 2758 C C . LYS B 1 48 ? -5.758 -20.344 -26.016 1 83.56 48 LYS B C 1
ATOM 2760 O O . LYS B 1 48 ? -5.227 -19.438 -26.672 1 83.56 48 LYS B O 1
ATOM 2765 N N . THR B 1 49 ? -6.238 -20.109 -24.922 1 92.25 49 THR B N 1
ATOM 2766 C CA . THR B 1 49 ? -6.5 -18.734 -24.5 1 92.25 49 THR B CA 1
ATOM 2767 C C . THR B 1 49 ? -5.461 -18.281 -23.484 1 92.25 49 THR B C 1
ATOM 2769 O O . THR B 1 49 ? -5.762 -17.453 -22.609 1 92.25 49 THR B O 1
ATOM 2772 N N . PHE B 1 50 ? -4.309 -18.953 -23.547 1 96.5 50 PHE B N 1
ATOM 2773 C CA . PHE B 1 50 ? -3.238 -18.516 -22.656 1 96.5 50 PHE B CA 1
ATOM 2774 C C . PHE B 1 50 ? -1.896 -18.531 -23.375 1 96.5 50 PHE B C 1
ATOM 2776 O O . PHE B 1 50 ? -1.746 -19.172 -24.406 1 96.5 50 PHE B O 1
ATOM 2783 N N . VAL B 1 51 ? -1 -17.734 -22.922 1 97.31 51 VAL B N 1
ATOM 2784 C CA . VAL B 1 51 ? 0.396 -17.719 -23.344 1 97.31 51 VAL B CA 1
ATOM 2785 C C . VAL B 1 51 ? 1.308 -17.891 -22.141 1 97.31 51 VAL B C 1
ATOM 2787 O O . VAL B 1 51 ? 1.062 -17.328 -21.078 1 97.31 51 VAL B O 1
ATOM 2790 N N . THR B 1 52 ? 2.307 -18.766 -22.281 1 98 52 THR B N 1
ATOM 2791 C CA . THR B 1 52 ? 3.236 -19.047 -21.188 1 98 52 THR B CA 1
ATOM 2792 C C . THR B 1 52 ? 4.625 -18.5 -21.516 1 98 52 THR B C 1
ATOM 2794 O O . THR B 1 52 ? 5.098 -18.641 -22.641 1 98 52 THR B O 1
ATOM 2797 N N . ARG B 1 53 ? 5.215 -17.906 -20.547 1 98.75 53 ARG B N 1
ATOM 2798 C CA . ARG B 1 53 ? 6.629 -17.562 -20.641 1 98.75 53 ARG B CA 1
ATOM 2799 C C . ARG B 1 53 ? 7.391 -18.047 -19.422 1 98.75 53 ARG B C 1
ATOM 2801 O O . ARG B 1 53 ? 6.941 -17.859 -18.281 1 98.75 53 ARG B O 1
ATOM 2808 N N . PHE B 1 54 ? 8.523 -18.75 -19.672 1 98.81 54 PHE B N 1
ATOM 2809 C CA . PHE B 1 54 ? 9.477 -19.094 -18.625 1 98.81 54 PHE B CA 1
ATOM 2810 C C . PHE B 1 54 ? 10.469 -17.953 -18.391 1 98.81 54 PHE B C 1
ATOM 2812 O O . PHE B 1 54 ? 11.227 -17.594 -19.297 1 98.81 54 PHE B O 1
ATOM 2819 N N . VAL B 1 55 ? 10.516 -17.453 -17.203 1 98.19 55 VAL B N 1
ATOM 2820 C CA . VAL B 1 55 ? 11.258 -16.219 -16.922 1 98.19 55 VAL B CA 1
ATOM 2821 C C . VAL B 1 55 ? 12.602 -16.562 -16.281 1 98.19 55 VAL B C 1
ATOM 2823 O O . VAL B 1 55 ? 12.648 -17.234 -15.258 1 98.19 55 VAL B O 1
ATOM 2826 N N . ILE B 1 56 ? 13.648 -16.031 -16.891 1 97.19 56 ILE B N 1
ATOM 2827 C CA . ILE B 1 56 ? 15.008 -16.312 -16.438 1 97.19 56 ILE B CA 1
ATOM 2828 C C . ILE B 1 56 ? 15.812 -15.008 -16.391 1 97.19 56 ILE B C 1
ATOM 2830 O O . ILE B 1 56 ? 15.688 -14.172 -17.297 1 97.19 56 ILE B O 1
ATOM 2834 N N . GLY B 1 57 ? 16.578 -14.758 -15.344 1 95.81 57 GLY B N 1
ATOM 2835 C CA . GLY B 1 57 ? 17.547 -13.664 -15.344 1 95.81 57 GLY B CA 1
ATOM 2836 C C . GLY B 1 57 ? 18.75 -13.938 -16.219 1 95.81 57 GLY B C 1
ATOM 2837 O O . GLY B 1 57 ? 19.344 -15.016 -16.172 1 95.81 57 GLY B O 1
ATOM 2838 N N . GLY B 1 58 ? 19.188 -12.945 -16.969 1 94.62 58 GLY B N 1
ATOM 2839 C CA . GLY B 1 58 ? 20.188 -13.195 -18 1 94.62 58 GLY B CA 1
ATOM 2840 C C . GLY B 1 58 ? 21.516 -12.539 -17.703 1 94.62 58 GLY B C 1
ATOM 2841 O O . GLY B 1 58 ? 22.5 -12.797 -18.406 1 94.62 58 GLY B O 1
ATOM 2842 N N . LYS B 1 59 ? 21.547 -11.719 -16.672 1 92.38 59 LYS B N 1
ATOM 2843 C CA . LYS B 1 59 ? 22.703 -10.836 -16.484 1 92.38 59 LYS B CA 1
ATOM 2844 C C . LYS B 1 59 ? 23.969 -11.641 -16.25 1 92.38 59 LYS B C 1
ATOM 2846 O O . LYS B 1 59 ? 25.047 -11.25 -16.703 1 92.38 59 LYS B O 1
ATOM 2851 N N . THR B 1 60 ? 23.922 -12.812 -15.609 1 91.5 60 THR B N 1
ATOM 2852 C CA . THR B 1 60 ? 25.141 -13.516 -15.211 1 91.5 60 THR B CA 1
ATOM 2853 C C . THR B 1 60 ? 25.203 -14.891 -15.867 1 91.5 60 THR B C 1
ATOM 2855 O O . THR B 1 60 ? 25.844 -15.805 -15.344 1 91.5 60 THR B O 1
ATOM 2858 N N . LEU B 1 61 ? 24.594 -15.047 -16.922 1 94 61 LEU B N 1
ATOM 2859 C CA . LEU B 1 61 ? 24.609 -16.328 -17.609 1 94 61 LEU B CA 1
ATOM 2860 C C . LEU B 1 61 ? 25.984 -16.625 -18.188 1 94 61 LEU B C 1
ATOM 2862 O O . LEU B 1 61 ? 26.625 -15.75 -18.766 1 94 61 LEU B O 1
ATOM 2866 N N . SER B 1 62 ? 26.438 -17.812 -17.984 1 95 62 SER B N 1
ATOM 2867 C CA . SER B 1 62 ? 27.641 -18.266 -18.688 1 95 62 SER B CA 1
ATOM 2868 C C . SER B 1 62 ? 27.375 -18.438 -20.172 1 95 62 SER B C 1
ATOM 2870 O O . SER B 1 62 ? 26.234 -18.484 -20.609 1 95 62 SER B O 1
ATOM 2872 N N . SER B 1 63 ? 28.453 -18.531 -20.875 1 95.81 63 SER B N 1
ATOM 2873 C CA . SER B 1 63 ? 28.328 -18.766 -22.312 1 95.81 63 SER B CA 1
ATOM 2874 C C . SER B 1 63 ? 27.594 -20.062 -22.594 1 95.81 63 SER B C 1
ATOM 2876 O O . SER B 1 63 ? 26.797 -20.141 -23.531 1 95.81 63 SER B O 1
ATOM 2878 N N . GLU B 1 64 ? 27.922 -21.031 -21.797 1 96.38 64 GLU B N 1
ATOM 2879 C CA . GLU B 1 64 ? 27.281 -22.344 -21.984 1 96.38 64 GLU B CA 1
ATOM 2880 C C . GLU B 1 64 ? 25.781 -22.266 -21.688 1 96.38 64 GLU B C 1
ATOM 2882 O O . GLU B 1 64 ? 24.969 -22.828 -22.422 1 96.38 64 GLU B O 1
ATOM 2887 N N . GLU B 1 65 ? 25.484 -21.625 -20.609 1 95.56 65 GLU B N 1
ATOM 2888 C CA . GLU B 1 65 ? 24.094 -21.453 -20.25 1 95.56 65 GLU B CA 1
ATOM 2889 C C . GLU B 1 65 ? 23.328 -20.688 -21.312 1 95.56 65 GLU B C 1
ATOM 2891 O O . GLU B 1 65 ? 22.203 -21.047 -21.672 1 95.56 65 GLU B O 1
ATOM 2896 N N . ARG B 1 66 ? 23.875 -19.656 -21.766 1 96.12 66 ARG B N 1
ATOM 2897 C CA . ARG B 1 66 ? 23.25 -18.828 -22.797 1 96.12 66 ARG B CA 1
ATOM 2898 C C . ARG B 1 66 ? 22.984 -19.641 -24.062 1 96.12 66 ARG B C 1
ATOM 2900 O O . ARG B 1 66 ? 21.906 -19.562 -24.641 1 96.12 66 ARG B O 1
ATOM 2907 N N . LYS B 1 67 ? 23.953 -20.375 -24.5 1 96.88 67 LYS B N 1
ATOM 2908 C CA . LYS B 1 67 ? 23.797 -21.203 -25.688 1 96.88 67 LYS B CA 1
ATOM 2909 C C . LYS B 1 67 ? 22.656 -22.203 -25.516 1 96.88 67 LYS B C 1
ATOM 2911 O O . LYS B 1 67 ? 21.859 -22.406 -26.422 1 96.88 67 LYS B O 1
ATOM 2916 N N . SER B 1 68 ? 22.688 -22.844 -24.375 1 96.94 68 SER B N 1
ATOM 2917 C CA . SER B 1 68 ? 21.641 -23.812 -24.078 1 96.94 68 SER B CA 1
ATOM 2918 C C . SER B 1 68 ? 20.266 -23.172 -24.094 1 96.94 68 SER B C 1
ATOM 2920 O O . SER B 1 68 ? 19.328 -23.719 -24.672 1 96.94 68 SER B O 1
ATOM 2922 N N . LEU B 1 69 ? 20.141 -22.016 -23.516 1 97.75 69 LEU B N 1
ATOM 2923 C CA . LEU B 1 69 ? 18.875 -21.312 -23.469 1 97.75 69 LEU B CA 1
ATOM 2924 C C . LEU B 1 69 ? 18.453 -20.828 -24.859 1 97.75 69 LEU B C 1
ATOM 2926 O O . LEU B 1 69 ? 17.266 -20.859 -25.203 1 97.75 69 LEU B O 1
ATOM 2930 N N . ASP B 1 70 ? 19.391 -20.344 -25.578 1 97.19 70 ASP B N 1
ATOM 2931 C CA . ASP B 1 70 ? 19.094 -19.922 -26.953 1 97.19 70 ASP B CA 1
ATOM 2932 C C . ASP B 1 70 ? 18.547 -21.078 -27.781 1 97.19 70 ASP B C 1
ATOM 2934 O O . ASP B 1 70 ? 17.594 -20.906 -28.547 1 97.19 70 ASP B O 1
ATOM 2938 N N . SER B 1 71 ? 19.188 -22.188 -27.672 1 97.75 71 SER B N 1
ATOM 2939 C CA . SER B 1 71 ? 18.719 -23.375 -28.375 1 97.75 71 SER B CA 1
ATOM 2940 C C . SER B 1 71 ? 17.312 -23.75 -27.938 1 97.75 71 SER B C 1
ATOM 2942 O O . SER B 1 71 ? 16.453 -24.031 -28.781 1 97.75 71 SER B O 1
ATOM 2944 N N . GLU B 1 72 ? 17.125 -23.781 -26.641 1 98.12 72 GLU B N 1
ATOM 2945 C CA . GLU B 1 72 ? 15.789 -24.062 -26.109 1 98.12 72 GLU B CA 1
ATOM 2946 C C . GLU B 1 72 ? 14.758 -23.078 -26.656 1 98.12 72 GLU B C 1
ATOM 2948 O O . GLU B 1 72 ? 13.672 -23.484 -27.062 1 98.12 72 GLU B O 1
ATOM 2953 N N . ASN B 1 73 ? 15.102 -21.828 -26.672 1 97.81 73 ASN B N 1
ATOM 2954 C CA . ASN B 1 73 ? 14.164 -20.797 -27.094 1 97.81 73 ASN B CA 1
ATOM 2955 C C . ASN B 1 73 ? 13.906 -20.859 -28.594 1 97.81 73 ASN B C 1
ATOM 2957 O O . ASN B 1 73 ? 12.828 -20.469 -29.062 1 97.81 73 ASN B O 1
ATOM 2961 N N . LYS B 1 74 ? 14.898 -21.25 -29.344 1 97.69 74 LYS B N 1
ATOM 2962 C CA . LYS B 1 74 ? 14.688 -21.469 -30.766 1 97.69 74 LYS B CA 1
ATOM 2963 C C . LYS B 1 74 ? 13.648 -22.562 -31 1 97.69 74 LYS B C 1
ATOM 2965 O O . LYS B 1 74 ? 12.836 -22.469 -31.922 1 97.69 74 LYS B O 1
ATOM 2970 N N . ARG B 1 75 ? 13.719 -23.531 -30.219 1 97.69 75 ARG B N 1
ATOM 2971 C CA . ARG B 1 75 ? 12.844 -24.688 -30.359 1 97.69 75 ARG B CA 1
ATOM 2972 C C . ARG B 1 75 ? 11.43 -24.359 -29.906 1 97.69 75 ARG B C 1
ATOM 2974 O O . ARG B 1 75 ? 10.453 -24.734 -30.562 1 97.69 75 ARG B O 1
ATOM 2981 N N . TYR B 1 76 ? 11.242 -23.719 -28.797 1 97.5 76 TYR B N 1
ATOM 2982 C CA . TYR B 1 76 ? 9.93 -23.609 -28.172 1 97.5 76 TYR B CA 1
ATOM 2983 C C . TYR B 1 76 ? 9.414 -22.188 -28.219 1 97.5 76 TYR B C 1
ATOM 2985 O O . TYR B 1 76 ? 8.203 -21.953 -28.172 1 97.5 76 TYR B O 1
ATOM 2993 N N . GLY B 1 77 ? 10.32 -21.141 -28.172 1 97.56 77 GLY B N 1
ATOM 2994 C CA . GLY B 1 77 ? 9.953 -19.734 -28.281 1 97.56 77 GLY B CA 1
ATOM 2995 C C . GLY B 1 77 ? 9.219 -19.219 -27.062 1 97.56 77 GLY B C 1
ATOM 2996 O O . GLY B 1 77 ? 8.438 -18.266 -27.156 1 97.56 77 GLY B O 1
ATOM 2997 N N . ASP B 1 78 ? 9.414 -19.875 -25.969 1 98.31 78 ASP B N 1
ATOM 2998 C CA . ASP B 1 78 ? 8.578 -19.5 -24.828 1 98.31 78 ASP B CA 1
ATOM 2999 C C . ASP B 1 78 ? 9.438 -19.031 -23.641 1 98.31 78 ASP B C 1
ATOM 3001 O O . ASP B 1 78 ? 8.969 -19.016 -22.5 1 98.31 78 ASP B O 1
ATOM 3005 N N . LEU B 1 79 ? 10.711 -18.656 -23.891 1 98.5 79 LEU B N 1
ATOM 3006 C CA . LEU B 1 79 ? 11.562 -18.125 -22.828 1 98.5 79 LEU B CA 1
ATOM 3007 C C . LEU B 1 79 ? 11.516 -16.609 -22.797 1 98.5 79 LEU B C 1
ATOM 3009 O O . LEU B 1 79 ? 11.445 -15.953 -23.844 1 98.5 79 LEU B O 1
ATOM 3013 N N . LEU B 1 80 ? 11.453 -16.016 -21.656 1 98.25 80 LEU B N 1
ATOM 3014 C CA . LEU B 1 80 ? 11.68 -14.602 -21.406 1 98.25 80 LEU B CA 1
ATOM 3015 C C . LEU B 1 80 ? 12.938 -14.398 -20.562 1 98.25 80 LEU B C 1
ATOM 3017 O O . LEU B 1 80 ? 12.93 -14.633 -19.359 1 98.25 80 LEU B O 1
ATOM 3021 N N . ILE B 1 81 ? 13.961 -13.961 -21.219 1 97.44 81 ILE B N 1
ATOM 3022 C CA . ILE B 1 81 ? 15.227 -13.727 -20.531 1 97.44 81 ILE B CA 1
ATOM 3023 C C . ILE B 1 81 ? 15.367 -12.242 -20.203 1 97.44 81 ILE B C 1
ATOM 3025 O O . ILE B 1 81 ? 15.422 -11.398 -21.109 1 97.44 81 ILE B O 1
ATOM 3029 N N . LEU B 1 82 ? 15.375 -11.898 -18.938 1 96.69 82 LEU B N 1
ATOM 3030 C CA . LEU B 1 82 ? 15.609 -10.531 -18.484 1 96.69 82 LEU B CA 1
ATOM 3031 C C . LEU B 1 82 ? 17.094 -10.211 -18.453 1 96.69 82 LEU B C 1
ATOM 3033 O O . LEU B 1 82 ? 17.781 -10.492 -17.453 1 96.69 82 LEU B O 1
ATOM 3037 N N . GLU B 1 83 ? 17.562 -9.562 -19.422 1 94.62 83 GLU B N 1
ATOM 3038 C CA . GLU B 1 83 ? 18.984 -9.438 -19.703 1 94.62 83 GLU B CA 1
ATOM 3039 C C . GLU B 1 83 ? 19.703 -8.68 -18.594 1 94.62 83 GLU B C 1
ATOM 3041 O O . GLU B 1 83 ? 20.875 -8.938 -18.328 1 94.62 83 GLU B O 1
ATOM 3046 N N . ASN B 1 84 ? 19.078 -7.809 -17.875 1 91.94 84 ASN B N 1
ATOM 3047 C CA . ASN B 1 84 ? 19.734 -6.957 -16.891 1 91.94 84 ASN B CA 1
ATOM 3048 C C . ASN B 1 84 ? 19.469 -7.426 -15.469 1 91.94 84 ASN B C 1
ATOM 3050 O O . ASN B 1 84 ? 19.75 -6.703 -14.508 1 91.94 84 ASN B O 1
ATOM 3054 N N . LEU B 1 85 ? 18.953 -8.586 -15.398 1 92.94 85 LEU B N 1
ATOM 3055 C CA . LEU B 1 85 ? 18.609 -9.109 -14.078 1 92.94 85 LEU B CA 1
ATOM 3056 C C . LEU B 1 85 ? 19.469 -10.328 -13.75 1 92.94 85 LEU B C 1
ATOM 3058 O O . LEU B 1 85 ? 19.578 -11.25 -14.555 1 92.94 85 LEU B O 1
ATOM 3062 N N . GLU B 1 86 ? 20.141 -10.188 -12.57 1 87.12 86 GLU B N 1
ATOM 3063 C CA . GLU B 1 86 ? 20.828 -11.367 -12.055 1 87.12 86 GLU B CA 1
ATOM 3064 C C . GLU B 1 86 ? 19.859 -12.375 -11.477 1 87.12 86 GLU B C 1
ATOM 3066 O O . GLU B 1 86 ? 18.969 -12.023 -10.688 1 87.12 86 GLU B O 1
ATOM 3071 N N . ASP B 1 87 ? 20.094 -13.617 -11.93 1 80.19 87 ASP B N 1
ATOM 3072 C CA . ASP B 1 87 ? 19.172 -14.656 -11.453 1 80.19 87 ASP B CA 1
ATOM 3073 C C . ASP B 1 87 ? 19.562 -15.125 -10.055 1 80.19 87 ASP B C 1
ATOM 3075 O O . ASP B 1 87 ? 20.75 -15.164 -9.719 1 80.19 87 ASP B O 1
ATOM 3079 N N . GLY B 1 88 ? 18.719 -15.086 -9.039 1 74.88 88 GLY B N 1
ATOM 3080 C CA . GLY B 1 88 ? 18.922 -15.5 -7.664 1 74.88 88 GLY B CA 1
ATOM 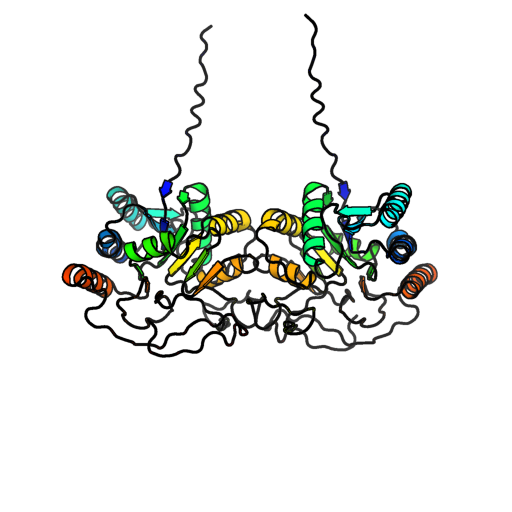3081 C C . GLY B 1 88 ? 17.75 -15.172 -6.762 1 74.88 88 GLY B C 1
ATOM 3082 O O . GLY B 1 88 ? 16.922 -14.312 -7.09 1 74.88 88 GLY B O 1
ATOM 3083 N N . TYR B 1 89 ? 17.797 -16 -5.777 1 61.22 89 TYR B N 1
ATOM 3084 C CA . TYR B 1 89 ? 16.641 -15.922 -4.883 1 61.22 89 TYR B CA 1
ATOM 3085 C C . TYR B 1 89 ? 16.531 -14.547 -4.238 1 61.22 89 TYR B C 1
ATOM 3087 O O . TYR B 1 89 ? 15.438 -14.023 -4.059 1 61.22 89 TYR B O 1
ATOM 3095 N N . LYS B 1 90 ? 17.703 -14 -3.969 1 65.88 90 LYS B N 1
ATOM 3096 C CA . LYS B 1 90 ? 17.641 -12.703 -3.311 1 65.88 90 LYS B CA 1
ATOM 3097 C C . LYS B 1 90 ? 17.172 -11.617 -4.27 1 65.88 90 LYS B C 1
ATOM 3099 O O . LYS B 1 90 ? 17.016 -10.461 -3.879 1 65.88 90 LYS B O 1
ATOM 3104 N N . ARG B 1 91 ? 16.734 -12.188 -5.398 1 84.44 91 ARG B N 1
ATOM 3105 C CA . ARG B 1 91 ? 16.344 -11.195 -6.391 1 84.44 91 ARG B CA 1
ATOM 3106 C C . ARG B 1 91 ? 15.008 -11.57 -7.043 1 84.44 91 ARG B C 1
ATOM 3108 O O . ARG B 1 91 ? 14.703 -11.109 -8.148 1 84.44 91 ARG B O 1
ATOM 3115 N N . LEU B 1 92 ? 14.328 -12.469 -6.285 1 91.75 92 LEU B N 1
ATOM 3116 C CA . LEU B 1 92 ? 13.078 -12.969 -6.848 1 91.75 92 LEU B CA 1
ATOM 3117 C C . LEU B 1 92 ? 12.039 -11.852 -6.941 1 91.75 92 LEU B C 1
ATOM 3119 O O . LEU B 1 92 ? 11.305 -11.766 -7.926 1 91.75 92 LEU B O 1
ATOM 3123 N N . SER B 1 93 ? 12.008 -11.031 -5.895 1 95.25 93 SER B N 1
ATOM 3124 C CA . SER B 1 93 ? 11.062 -9.922 -5.914 1 95.25 93 SER B CA 1
ATOM 3125 C C . SER B 1 93 ? 11.344 -8.984 -7.086 1 95.25 93 SER B C 1
ATOM 3127 O O . SER B 1 93 ? 10.414 -8.523 -7.754 1 95.25 93 SER B O 1
ATOM 3129 N N . LEU B 1 94 ? 12.602 -8.742 -7.285 1 96.44 94 LEU B N 1
ATOM 3130 C CA . LEU B 1 94 ? 12.977 -7.906 -8.422 1 96.44 94 LEU B CA 1
ATOM 3131 C C . LEU B 1 94 ? 12.641 -8.602 -9.742 1 96.44 94 LEU B C 1
ATOM 3133 O O . LEU B 1 94 ? 12.211 -7.949 -10.695 1 96.44 94 LEU B O 1
ATOM 3137 N N . LYS B 1 95 ? 12.867 -9.891 -9.836 1 96.94 95 LYS B N 1
ATOM 3138 C CA . LYS B 1 95 ? 12.516 -10.664 -11.023 1 96.94 95 LYS B CA 1
ATOM 3139 C C . LYS B 1 95 ? 11.031 -10.539 -11.336 1 96.94 95 LYS B C 1
ATOM 3141 O O . LYS B 1 95 ? 10.648 -10.297 -12.484 1 96.94 95 LYS B O 1
ATOM 3146 N N . VAL B 1 96 ? 10.18 -10.68 -10.312 1 98.19 96 VAL B N 1
ATOM 3147 C CA . VAL B 1 96 ? 8.734 -10.539 -10.484 1 98.19 96 VAL B CA 1
ATOM 3148 C C . VAL B 1 96 ? 8.406 -9.117 -10.945 1 98.19 96 VAL B C 1
ATOM 3150 O O . VAL B 1 96 ? 7.645 -8.93 -11.898 1 98.19 96 VAL B O 1
ATOM 3153 N N . LEU B 1 97 ? 9 -8.156 -10.312 1 98.19 97 LEU B N 1
ATOM 3154 C CA . LEU B 1 97 ? 8.742 -6.762 -10.648 1 98.19 97 LEU B CA 1
ATOM 3155 C C . LEU B 1 97 ? 9.117 -6.477 -12.102 1 98.19 97 LEU B C 1
ATOM 3157 O O . LEU B 1 97 ? 8.336 -5.891 -12.852 1 98.19 97 LEU B O 1
ATOM 3161 N N . GLU B 1 98 ? 10.297 -6.887 -12.523 1 97.56 98 GLU B N 1
ATOM 3162 C CA . GLU B 1 98 ? 10.766 -6.648 -13.891 1 97.56 98 GLU B CA 1
ATOM 3163 C C . GLU B 1 98 ? 9.898 -7.387 -14.906 1 97.56 98 GLU B C 1
ATOM 3165 O O . GLU B 1 98 ? 9.68 -6.898 -16.016 1 97.56 98 GLU B O 1
ATOM 3170 N N . THR B 1 99 ? 9.492 -8.547 -14.531 1 98.44 99 THR B N 1
ATOM 3171 C CA . THR B 1 99 ? 8.609 -9.289 -15.422 1 98.44 99 THR B CA 1
ATOM 3172 C C . THR B 1 99 ? 7.273 -8.57 -15.586 1 98.44 99 THR B C 1
ATOM 3174 O O . THR B 1 99 ? 6.738 -8.492 -16.688 1 98.44 99 THR B O 1
ATOM 3177 N N . ILE B 1 100 ? 6.75 -8.094 -14.508 1 98.75 100 ILE B N 1
ATOM 3178 C CA . ILE B 1 100 ? 5.492 -7.359 -14.547 1 98.75 100 ILE B CA 1
ATOM 3179 C C . ILE B 1 100 ? 5.637 -6.133 -15.453 1 98.75 100 ILE B C 1
ATOM 3181 O O . ILE B 1 100 ? 4.746 -5.832 -16.25 1 98.75 100 ILE B O 1
ATOM 3185 N N . LYS B 1 101 ? 6.727 -5.445 -15.336 1 98.44 101 LYS B N 1
ATOM 3186 C CA . LYS B 1 101 ? 7 -4.328 -16.234 1 98.44 101 LYS B CA 1
ATOM 3187 C C . LYS B 1 101 ? 6.996 -4.781 -17.688 1 98.44 101 LYS B C 1
ATOM 3189 O O . LYS B 1 101 ? 6.422 -4.113 -18.562 1 98.44 101 LYS B O 1
ATOM 3194 N N . TRP B 1 102 ? 7.664 -5.867 -17.969 1 98.31 102 TRP B N 1
ATOM 3195 C CA . TRP B 1 102 ? 7.703 -6.414 -19.312 1 98.31 102 TRP B CA 1
ATOM 3196 C C . TRP B 1 102 ? 6.301 -6.738 -19.812 1 98.31 102 TRP B C 1
ATOM 3198 O O . TRP B 1 102 ? 5.953 -6.426 -20.953 1 98.31 10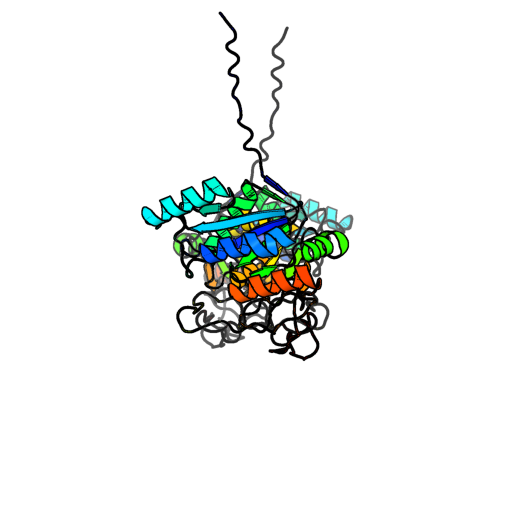2 TRP B O 1
ATOM 3208 N N . ILE B 1 103 ? 5.527 -7.375 -18.984 1 98.75 103 ILE B N 1
ATOM 3209 C CA . ILE B 1 103 ? 4.172 -7.762 -19.359 1 98.75 103 ILE B CA 1
ATOM 3210 C C . ILE B 1 103 ? 3.363 -6.52 -19.719 1 98.75 103 ILE B C 1
ATOM 3212 O O . ILE B 1 103 ? 2.678 -6.492 -20.75 1 98.75 103 ILE B O 1
ATOM 3216 N N . ASP B 1 104 ? 3.402 -5.535 -18.844 1 98.5 104 ASP B N 1
ATOM 3217 C CA . ASP B 1 104 ? 2.646 -4.309 -19.094 1 98.5 104 ASP B CA 1
ATOM 3218 C C . ASP B 1 104 ? 2.994 -3.707 -20.453 1 98.5 104 ASP B C 1
ATOM 3220 O O . ASP B 1 104 ? 2.125 -3.164 -21.141 1 98.5 104 ASP B O 1
ATOM 3224 N N . SER B 1 105 ? 4.203 -3.859 -20.875 1 98 105 SER B N 1
ATOM 3225 C CA . SER B 1 105 ? 4.688 -3.238 -22.109 1 98 105 SER B CA 1
ATOM 3226 C C . SER B 1 105 ? 4.422 -4.129 -23.312 1 98 105 SER B C 1
ATOM 3228 O O . SER B 1 105 ? 4.27 -3.635 -24.438 1 98 105 SER B O 1
ATOM 3230 N N . ASN B 1 106 ? 4.309 -5.434 -23.141 1 98.25 106 ASN B N 1
ATOM 3231 C CA . ASN B 1 106 ? 4.402 -6.32 -24.297 1 98.25 106 ASN B CA 1
ATOM 3232 C C . ASN B 1 106 ? 3.146 -7.172 -24.453 1 98.25 106 ASN B C 1
ATOM 3234 O O . ASN B 1 106 ? 2.951 -7.812 -25.484 1 98.25 106 ASN B O 1
ATOM 3238 N N . VAL B 1 107 ? 2.303 -7.121 -23.453 1 98.44 107 VAL B N 1
ATOM 3239 C CA . VAL B 1 107 ? 1.214 -8.094 -23.453 1 98.44 107 VAL B CA 1
ATOM 3240 C C . VAL B 1 107 ? -0.114 -7.387 -23.203 1 98.44 107 VAL B C 1
ATOM 3242 O O . VAL B 1 107 ? -0.197 -6.496 -22.359 1 98.44 107 VAL B O 1
ATOM 3245 N N . ASP B 1 108 ? -1.1 -7.625 -23.922 1 98 108 ASP B N 1
ATOM 3246 C CA . ASP B 1 108 ? -2.498 -7.309 -23.656 1 98 108 ASP B CA 1
ATOM 3247 C C . ASP B 1 108 ? -3.244 -8.539 -23.141 1 98 108 ASP B C 1
ATOM 3249 O O . ASP B 1 108 ? -3.572 -9.445 -23.906 1 98 108 ASP B O 1
ATOM 3253 N N . CYS B 1 109 ? -3.461 -8.594 -21.875 1 97.81 109 CYS B N 1
ATOM 3254 C CA . CYS B 1 109 ? -4.109 -9.75 -21.266 1 97.81 109 CYS B CA 1
ATOM 3255 C C . CYS B 1 109 ? -5.141 -9.32 -20.234 1 97.81 109 CYS B C 1
ATOM 3257 O O . CYS B 1 109 ? -5.156 -8.164 -19.797 1 97.81 109 CYS B O 1
ATOM 3259 N N . SER B 1 110 ? -6.062 -10.203 -19.891 1 97.94 110 SER B N 1
ATOM 3260 C CA . SER B 1 110 ? -7.043 -9.945 -18.844 1 97.94 110 SER B CA 1
ATOM 3261 C C . SER B 1 110 ? -6.484 -10.281 -17.469 1 97.94 110 SER B C 1
ATOM 3263 O O . SER B 1 110 ? -6.77 -9.586 -16.484 1 97.94 110 SER B O 1
ATOM 3265 N N . TYR B 1 111 ? -5.688 -11.375 -17.438 1 98.62 111 TYR B N 1
ATOM 3266 C CA . TYR B 1 111 ? -5.148 -11.859 -16.172 1 98.62 111 TYR B CA 1
ATOM 3267 C C . TYR B 1 111 ? -3.717 -12.359 -16.344 1 98.62 111 TYR B C 1
ATOM 3269 O O . TYR B 1 111 ? -3.311 -12.742 -17.438 1 98.62 111 TYR B O 1
ATOM 3277 N N . VAL B 1 112 ? -3.012 -12.32 -15.273 1 98.88 112 VAL B N 1
ATOM 3278 C CA . VAL B 1 112 ? -1.678 -12.906 -15.18 1 98.88 112 VAL B CA 1
ATOM 3279 C C . VAL B 1 112 ? -1.652 -13.969 -14.078 1 98.88 112 VAL B C 1
ATOM 3281 O O . VAL B 1 112 ? -2.102 -13.727 -12.961 1 98.88 112 VAL B O 1
ATOM 3284 N N . LEU B 1 113 ? -1.223 -15.141 -14.406 1 98.88 113 LEU B N 1
ATOM 3285 C CA . LEU B 1 113 ? -0.937 -16.203 -13.438 1 98.88 113 LEU B CA 1
ATOM 3286 C C . LEU B 1 113 ? 0.561 -16.297 -13.164 1 98.88 113 LEU B C 1
ATOM 3288 O O . LEU B 1 113 ? 1.354 -16.469 -14.094 1 98.88 113 LEU B O 1
ATOM 3292 N N . LYS B 1 114 ? 0.93 -16.047 -11.977 1 98.88 114 LYS B N 1
ATOM 3293 C CA . LYS B 1 114 ? 2.307 -16.297 -11.555 1 98.88 114 LYS B CA 1
ATOM 3294 C C . LYS B 1 1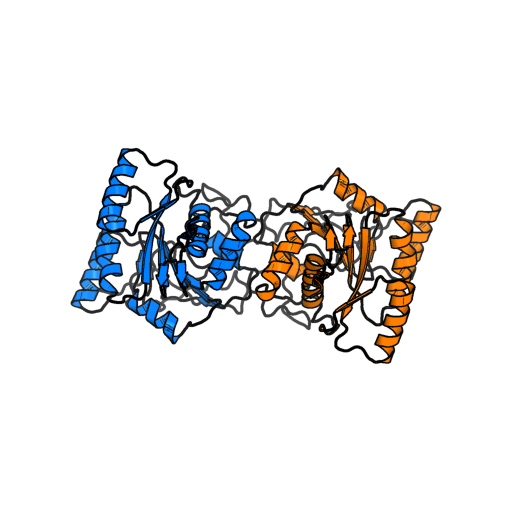14 ? 2.445 -17.656 -10.883 1 98.88 114 LYS B C 1
ATOM 3296 O O . LYS B 1 114 ? 1.705 -17.984 -9.953 1 98.88 114 LYS B O 1
ATOM 3301 N N . VAL B 1 115 ? 3.387 -18.5 -11.336 1 98.75 115 VAL B N 1
ATOM 3302 C CA . VAL B 1 115 ? 3.672 -19.781 -10.688 1 98.75 115 VAL B CA 1
ATOM 3303 C C . VAL B 1 115 ? 5.18 -20.031 -10.664 1 98.75 115 VAL B C 1
ATOM 3305 O O . VAL B 1 115 ? 5.934 -19.344 -11.359 1 98.75 115 VAL B O 1
ATOM 3308 N N . ASP B 1 116 ? 5.605 -20.953 -9.82 1 97.62 116 ASP B N 1
ATOM 3309 C CA . ASP B 1 116 ? 6.98 -21.438 -9.812 1 97.62 116 ASP B CA 1
ATOM 3310 C C . ASP B 1 116 ? 7.137 -22.656 -10.727 1 97.62 116 ASP B C 1
ATOM 3312 O O . ASP B 1 116 ? 6.145 -23.234 -11.164 1 97.62 116 ASP B O 1
ATOM 3316 N N . ASP B 1 117 ? 8.383 -23.031 -10.961 1 98 117 ASP B N 1
ATOM 3317 C CA . ASP B 1 117 ? 8.602 -24.109 -11.922 1 98 117 ASP B CA 1
ATOM 3318 C C . ASP B 1 117 ? 8.414 -25.469 -11.266 1 98 117 ASP B C 1
ATOM 3320 O O . ASP B 1 117 ? 8.617 -26.516 -11.906 1 98 117 ASP B O 1
ATOM 3324 N N . ASP B 1 118 ? 7.984 -25.453 -9.977 1 98.19 118 ASP B N 1
ATOM 3325 C CA . ASP B 1 118 ? 7.578 -26.703 -9.328 1 98.19 118 ASP B CA 1
ATOM 3326 C C . ASP B 1 118 ? 6.086 -26.688 -9.008 1 98.19 118 ASP B C 1
ATOM 3328 O O . ASP B 1 118 ? 5.645 -27.344 -8.055 1 98.19 118 ASP B O 1
ATOM 3332 N N . SER B 1 119 ? 5.328 -25.953 -9.742 1 98.5 119 SER B N 1
ATOM 3333 C CA . SER B 1 119 ? 3.875 -25.922 -9.609 1 98.5 119 SER B CA 1
ATOM 3334 C C . SER B 1 119 ? 3.203 -26.656 -10.773 1 98.5 119 SER B C 1
ATOM 3336 O O . SER B 1 119 ? 3.682 -26.594 -11.914 1 98.5 119 SER B O 1
ATOM 3338 N N . PHE B 1 120 ? 2.148 -27.406 -10.508 1 98.62 120 PHE B N 1
ATOM 3339 C CA . PHE B 1 120 ? 1.267 -28.016 -11.492 1 98.62 120 PHE B CA 1
ATOM 3340 C C . PHE B 1 120 ? -0.072 -27.297 -11.555 1 98.62 120 PHE B C 1
ATOM 3342 O O . PHE B 1 120 ? -0.737 -27.125 -10.531 1 98.62 120 PHE B O 1
ATOM 3349 N N . VAL B 1 121 ? -0.504 -26.875 -12.711 1 98.62 121 VAL B N 1
ATOM 3350 C CA . VAL B 1 121 ? -1.683 -26.031 -12.836 1 98.62 121 VAL B CA 1
ATOM 3351 C C . VAL B 1 121 ? -2.73 -26.719 -13.703 1 98.62 121 VAL B C 1
ATOM 3353 O O . VAL B 1 121 ? -2.414 -27.234 -14.781 1 98.62 121 VAL B O 1
ATOM 3356 N N . ARG B 1 122 ? -3.947 -26.766 -13.188 1 97.62 122 ARG B N 1
ATOM 3357 C CA . ARG B 1 122 ? -5.086 -27.141 -14.023 1 97.62 122 ARG B CA 1
ATOM 3358 C C . ARG B 1 122 ? -5.598 -25.938 -14.812 1 97.62 122 ARG B C 1
ATOM 3360 O O . ARG B 1 122 ? -6.633 -25.359 -14.477 1 97.62 122 ARG B O 1
ATOM 3367 N N . LEU B 1 123 ? -4.945 -25.641 -15.906 1 97.25 123 LEU B N 1
ATOM 3368 C CA . LEU B 1 123 ? -5.172 -24.422 -16.656 1 97.25 123 LEU B CA 1
ATOM 3369 C C . LEU B 1 123 ? -6.605 -24.359 -17.188 1 97.25 123 LEU B C 1
ATOM 3371 O O . LEU B 1 123 ? -7.23 -23.297 -17.172 1 97.25 123 LEU B O 1
ATOM 3375 N N . ASP B 1 124 ? -7.109 -25.469 -17.656 1 94.25 124 ASP B N 1
ATOM 3376 C CA . ASP B 1 124 ? -8.469 -25.5 -18.188 1 94.25 124 ASP B CA 1
ATOM 3377 C C . ASP B 1 124 ? -9.484 -25.078 -17.125 1 94.25 124 ASP B C 1
ATOM 3379 O O . ASP B 1 124 ? -10.336 -24.219 -17.375 1 94.25 124 ASP B O 1
ATOM 3383 N N . LEU B 1 125 ? -9.352 -25.656 -15.938 1 96.38 125 LEU B N 1
ATOM 3384 C CA . LEU B 1 125 ? -10.266 -25.344 -14.852 1 96.38 125 LEU B CA 1
ATOM 3385 C C . LEU B 1 125 ? -10.07 -23.906 -14.375 1 96.38 125 LEU B C 1
ATOM 3387 O O . LEU B 1 125 ? -11.039 -23.203 -14.094 1 96.38 125 LEU B O 1
ATOM 3391 N N . LEU B 1 126 ? -8.828 -23.5 -14.273 1 97.62 126 LEU B N 1
ATOM 3392 C CA . LEU B 1 126 ? -8.516 -22.156 -13.805 1 97.62 126 LEU B CA 1
ATOM 3393 C C . LEU B 1 126 ? -9.094 -21.109 -14.742 1 97.62 126 LEU B C 1
ATOM 3395 O O . LEU B 1 126 ? -9.727 -20.141 -14.289 1 97.62 126 LEU B O 1
ATOM 3399 N N . VAL B 1 127 ? -8.906 -21.281 -16.031 1 97.12 127 VAL B N 1
ATOM 3400 C CA . VAL B 1 127 ? -9.414 -20.344 -17.016 1 97.12 127 VAL B CA 1
ATOM 3401 C C . VAL B 1 127 ? -10.945 -20.312 -16.969 1 97.12 127 VAL B C 1
ATOM 3403 O O . VAL B 1 127 ? -11.555 -19.25 -17.062 1 97.12 127 VAL B O 1
ATOM 3406 N N . ASN B 1 128 ? -11.523 -21.453 -16.844 1 95.88 128 ASN B N 1
ATOM 3407 C CA . ASN B 1 128 ? -12.977 -21.516 -16.734 1 95.88 128 ASN B CA 1
ATOM 3408 C C . ASN B 1 128 ? -13.484 -20.719 -15.539 1 95.88 128 ASN B C 1
ATOM 3410 O O . ASN B 1 128 ? -14.461 -19.984 -15.648 1 95.88 128 ASN B O 1
ATOM 3414 N N . GLU B 1 129 ? -12.859 -20.875 -14.383 1 97.12 129 GLU B N 1
ATOM 3415 C CA . GLU B 1 129 ? -13.227 -20.109 -13.195 1 97.12 129 GLU B CA 1
ATOM 3416 C C . GLU B 1 129 ? -13.125 -18.609 -13.453 1 97.12 129 GLU B C 1
ATOM 3418 O O . GLU B 1 129 ? -13.984 -17.844 -13.023 1 97.12 129 GLU B O 1
ATOM 3423 N N . LEU B 1 130 ? -12.07 -18.141 -14.133 1 97.44 130 LEU B N 1
ATOM 3424 C CA . LEU B 1 130 ? -11.836 -16.719 -14.406 1 97.44 130 LEU B CA 1
ATOM 3425 C C . LEU B 1 130 ? -12.906 -16.172 -15.336 1 97.44 130 LEU B C 1
ATOM 3427 O O . LEU B 1 130 ? -13.312 -15.008 -15.195 1 97.44 130 LEU B O 1
ATOM 3431 N N . LYS B 1 131 ? -13.391 -16.969 -16.25 1 95.62 131 LYS B N 1
ATOM 3432 C CA . LYS B 1 131 ? -14.375 -16.516 -17.234 1 95.62 131 LYS B CA 1
ATOM 3433 C C . LYS B 1 131 ? -15.781 -16.5 -16.641 1 95.62 131 LYS B C 1
ATOM 3435 O O . LYS B 1 131 ? -16.625 -15.703 -17.047 1 95.62 131 LYS B O 1
ATOM 3440 N N . THR B 1 132 ? -16 -17.328 -15.641 1 95 132 THR B N 1
ATOM 3441 C CA . THR B 1 132 ? -17.391 -17.531 -15.219 1 95 132 THR B CA 1
ATOM 3442 C C . THR B 1 132 ? -17.609 -16.953 -13.82 1 95 132 THR B C 1
ATOM 3444 O O . THR B 1 132 ? -18.625 -16.297 -13.578 1 95 132 THR B O 1
ATOM 3447 N N . VAL B 1 133 ? -16.734 -17.141 -12.914 1 90.56 133 VAL B N 1
ATOM 3448 C CA . VAL B 1 133 ? -16.953 -16.844 -11.5 1 90.56 133 VAL B CA 1
ATOM 3449 C C . VAL B 1 133 ? -16.219 -15.555 -11.125 1 90.56 133 VAL B C 1
ATOM 3451 O O . VAL B 1 133 ? -16.797 -14.656 -10.508 1 90.56 133 VAL B O 1
ATOM 3454 N N . TYR B 1 134 ? -15.023 -15.438 -11.461 1 90.62 134 TYR B N 1
ATOM 3455 C CA . TYR B 1 134 ? -14.156 -14.367 -10.961 1 90.62 134 TYR B CA 1
ATOM 3456 C C . TYR B 1 134 ? -13.844 -13.359 -12.062 1 90.62 134 TYR B C 1
ATOM 3458 O O . TYR B 1 134 ? -12.711 -12.891 -12.18 1 90.62 134 TYR B O 1
ATOM 3466 N N . ASN B 1 135 ? -14.758 -13.031 -12.828 1 90.06 135 ASN B N 1
ATOM 3467 C CA . ASN B 1 135 ? -14.578 -12.117 -13.961 1 90.06 135 ASN B CA 1
ATOM 3468 C C . ASN B 1 135 ? -14.578 -10.664 -13.508 1 90.06 135 ASN B C 1
ATOM 3470 O O . ASN B 1 135 ? -15.508 -9.914 -13.805 1 90.06 135 ASN B O 1
ATOM 3474 N N . GLN B 1 136 ? -13.531 -10.32 -12.734 1 91 136 GLN B N 1
ATOM 3475 C CA . GLN B 1 136 ? -13.406 -8.969 -12.203 1 91 136 GLN B CA 1
ATOM 3476 C C . GLN B 1 136 ? -12.094 -8.328 -12.648 1 91 136 GLN B C 1
ATOM 3478 O O . GLN B 1 136 ? -11.062 -9 -12.719 1 91 136 GLN B O 1
ATOM 3483 N N . ASP B 1 137 ? -12.125 -7.086 -12.797 1 91.19 137 ASP B N 1
ATOM 3484 C CA . ASP B 1 137 ? -10.969 -6.375 -13.352 1 91.19 137 ASP B CA 1
ATOM 3485 C C . ASP B 1 137 ? -10.023 -5.922 -12.242 1 91.19 137 ASP B C 1
ATOM 3487 O O . ASP B 1 137 ? -9.008 -5.273 -12.508 1 91.19 137 ASP B O 1
ATOM 3491 N N . ASN B 1 138 ? -10.273 -6.23 -11.023 1 96.69 138 ASN B N 1
ATOM 3492 C CA . ASN B 1 138 ? -9.398 -5.934 -9.891 1 96.69 138 ASN B CA 1
ATOM 3493 C C . ASN B 1 138 ? -9.18 -7.164 -9.023 1 96.69 138 ASN B C 1
ATOM 3495 O O . ASN B 1 138 ? -9.117 -7.059 -7.793 1 96.69 138 ASN B O 1
ATOM 3499 N N . LEU B 1 139 ? -9.023 -8.281 -9.641 1 98.56 139 LEU B N 1
ATOM 3500 C CA . LEU B 1 139 ? -8.945 -9.578 -8.961 1 98.56 139 LEU B CA 1
ATOM 3501 C C . LEU B 1 139 ? -7.52 -9.844 -8.484 1 98.56 139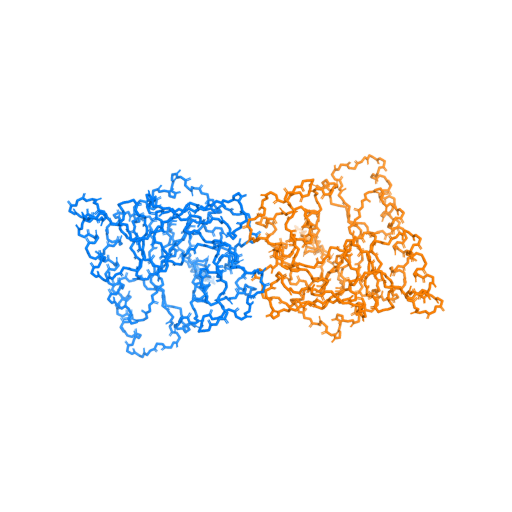 LEU B C 1
ATOM 3503 O O . LEU B 1 139 ? -6.555 -9.617 -9.211 1 98.56 139 LEU B O 1
ATOM 3507 N N . TYR B 1 140 ? -7.395 -10.211 -7.324 1 98.88 140 TYR B N 1
ATOM 3508 C CA . TYR B 1 140 ? -6.246 -10.867 -6.715 1 98.88 140 TYR B CA 1
ATOM 3509 C C . TYR B 1 140 ? -6.641 -12.203 -6.105 1 98.88 140 TYR B C 1
ATOM 3511 O O . TYR B 1 140 ? -7.262 -12.25 -5.039 1 98.88 140 TYR B O 1
ATOM 3519 N N . TRP B 1 141 ? -6.324 -13.336 -6.82 1 98.88 141 TRP B N 1
ATOM 3520 C CA . TRP B 1 141 ? -6.836 -14.672 -6.523 1 98.88 141 TRP B CA 1
ATOM 3521 C C . TRP B 1 141 ? -5.699 -15.617 -6.133 1 98.88 141 TRP B C 1
ATOM 3523 O O . TRP B 1 141 ? -4.691 -15.703 -6.84 1 98.88 141 TRP B O 1
ATOM 3533 N N . GLY B 1 142 ? -5.82 -16.234 -4.98 1 98.75 142 GLY B N 1
ATOM 3534 C CA . GLY B 1 142 ? -4.828 -17.172 -4.488 1 98.75 142 GLY B CA 1
ATOM 3535 C C . GLY B 1 142 ? -5.133 -17.688 -3.092 1 98.75 142 GLY B C 1
ATOM 3536 O O . GLY B 1 142 ? -6.27 -17.594 -2.623 1 98.75 142 GLY B O 1
ATOM 3537 N N . PHE B 1 143 ? -4.223 -18.359 -2.506 1 98.75 143 PHE B N 1
ATOM 3538 C CA . PHE B 1 143 ? -4.301 -18.812 -1.121 1 98.75 143 PHE B CA 1
ATOM 3539 C C . PHE B 1 143 ? -3.672 -17.781 -0.184 1 98.75 143 PHE B C 1
ATOM 3541 O O . PHE B 1 143 ? -2.447 -17.719 -0.061 1 98.75 143 PHE B O 1
ATOM 3548 N N . PHE B 1 144 ? -4.508 -17.062 0.541 1 98.62 144 PHE B N 1
ATOM 3549 C CA . PHE B 1 144 ? -4.039 -15.906 1.302 1 98.62 144 PHE B CA 1
ATOM 3550 C C . PHE B 1 144 ? -3.6 -16.328 2.701 1 98.62 144 PHE B C 1
ATOM 3552 O O . PHE B 1 144 ? -4.16 -17.25 3.281 1 98.62 144 PHE B O 1
ATOM 3559 N N . ARG B 1 145 ? -2.631 -15.617 3.139 1 97.12 145 ARG B N 1
ATOM 3560 C CA . ARG B 1 145 ? -2.199 -15.656 4.531 1 97.12 145 ARG B CA 1
ATOM 3561 C C . ARG B 1 145 ? -2.207 -14.258 5.141 1 97.12 145 ARG B C 1
ATOM 3563 O O . ARG B 1 145 ? -1.773 -13.289 4.504 1 97.12 145 ARG B O 1
ATOM 3570 N N . GLY B 1 146 ? -2.738 -14.148 6.312 1 96.5 146 GLY B N 1
ATOM 3571 C CA . GLY B 1 146 ? -2.691 -12.891 7.047 1 96.5 146 GLY B CA 1
ATOM 3572 C C . GLY B 1 146 ? -2.014 -13.016 8.398 1 96.5 146 GLY B C 1
ATOM 3573 O O . GLY B 1 146 ? -1.689 -12.008 9.031 1 96.5 146 GLY B O 1
ATOM 3574 N N . ASP B 1 147 ? -1.737 -14.211 8.805 1 96.5 147 ASP B N 1
ATOM 3575 C CA . ASP B 1 147 ? -1.21 -14.469 10.141 1 96.5 147 ASP B CA 1
ATOM 3576 C C . ASP B 1 147 ? 0.272 -14.828 10.086 1 96.5 147 ASP B C 1
ATOM 3578 O O . ASP B 1 147 ? 0.85 -15.258 11.086 1 96.5 147 ASP B O 1
ATOM 3582 N N . ALA B 1 148 ? 0.847 -14.68 8.938 1 94.88 148 ALA B N 1
ATOM 3583 C CA . ALA B 1 148 ? 2.248 -15.062 8.789 1 94.88 148 ALA B CA 1
ATOM 3584 C C . ALA B 1 148 ? 3.164 -14.109 9.555 1 94.88 148 ALA B C 1
ATOM 3586 O O . ALA B 1 148 ? 2.996 -12.891 9.484 1 94.88 148 ALA B O 1
ATOM 3587 N N . ASN B 1 149 ? 4.117 -14.656 10.234 1 93.38 149 ASN B N 1
ATOM 3588 C CA . ASN B 1 149 ? 5.098 -13.852 10.953 1 93.38 149 ASN B CA 1
ATOM 3589 C C . ASN B 1 149 ? 6.168 -13.297 10.008 1 93.38 149 ASN B C 1
ATOM 3591 O O . ASN B 1 149 ? 6.535 -13.953 9.031 1 93.38 149 ASN B O 1
ATOM 3595 N N . VAL B 1 150 ? 6.621 -12.164 10.383 1 94 150 VAL B N 1
ATOM 3596 C CA . VAL B 1 150 ? 7.742 -11.586 9.648 1 94 150 VAL B CA 1
ATOM 3597 C C . VAL B 1 150 ? 9.023 -12.359 9.977 1 94 150 VAL B C 1
ATOM 3599 O O . VAL B 1 150 ? 9.312 -12.625 11.141 1 94 150 VAL B O 1
ATOM 3602 N N . LYS B 1 151 ? 9.672 -12.695 8.977 1 88.69 151 LYS B N 1
ATOM 3603 C CA . LYS B 1 151 ? 10.961 -13.352 9.188 1 88.69 151 LYS B CA 1
ATOM 3604 C C . LYS B 1 151 ? 12.016 -12.352 9.664 1 88.69 151 LYS B C 1
ATOM 3606 O O . LYS B 1 151 ? 12.344 -11.398 8.961 1 88.69 151 LYS B O 1
ATOM 3611 N N . LYS B 1 152 ? 12.586 -12.547 10.852 1 83.25 152 LYS B N 1
ATOM 3612 C CA . LYS B 1 152 ? 13.492 -11.578 11.453 1 83.25 152 LYS B CA 1
ATOM 3613 C C . LYS B 1 152 ? 14.93 -12.086 11.453 1 83.25 152 LYS B C 1
ATOM 3615 O O . LYS B 1 152 ? 15.867 -11.32 11.703 1 83.25 152 LYS B O 1
ATOM 3620 N N . ARG B 1 153 ? 15.086 -13.312 11.219 1 81.38 153 ARG B N 1
ATOM 3621 C CA . ARG B 1 153 ? 16.406 -13.914 11.266 1 81.38 153 ARG B CA 1
ATOM 3622 C C . ARG B 1 153 ? 16.672 -14.781 10.039 1 81.38 153 ARG B C 1
ATOM 3624 O O . ARG B 1 153 ? 15.734 -15.172 9.344 1 81.38 153 ARG B O 1
ATOM 3631 N N . GLY B 1 154 ? 17.969 -14.969 9.805 1 73.88 154 GLY B N 1
ATOM 3632 C CA . GLY B 1 154 ? 18.344 -15.852 8.711 1 73.88 154 GLY B CA 1
ATOM 3633 C C . GLY B 1 154 ? 18.422 -15.133 7.375 1 73.88 154 GLY B C 1
ATOM 3634 O O . GLY B 1 154 ? 18.344 -13.906 7.316 1 73.88 154 GLY B O 1
ATOM 3635 N N . PRO B 1 155 ? 18.719 -15.93 6.395 1 66.56 155 PRO B N 1
ATOM 3636 C CA . PRO B 1 155 ? 18.922 -15.367 5.059 1 66.56 155 PRO B CA 1
ATOM 3637 C C . PRO B 1 155 ? 17.672 -14.68 4.512 1 66.56 155 PRO B C 1
ATOM 3639 O O . PRO B 1 155 ? 17.766 -13.844 3.609 1 66.56 155 PRO B O 1
ATOM 3642 N N . TRP B 1 156 ? 16.578 -14.922 5.199 1 69.5 156 TRP B N 1
ATOM 3643 C CA . TRP B 1 156 ? 15.32 -14.391 4.684 1 69.5 156 TRP B CA 1
ATOM 3644 C C . TRP B 1 156 ? 14.781 -13.289 5.586 1 69.5 156 TRP B C 1
ATOM 3646 O O . TRP B 1 156 ? 13.617 -12.906 5.477 1 69.5 156 TRP B O 1
ATOM 3656 N N . ALA B 1 157 ? 15.68 -12.898 6.34 1 79.25 157 ALA B N 1
ATOM 3657 C CA . ALA B 1 157 ? 15.266 -11.852 7.27 1 79.25 157 ALA B CA 1
ATOM 3658 C C . ALA B 1 157 ? 14.836 -10.594 6.527 1 79.25 157 ALA B C 1
ATOM 3660 O O . ALA B 1 157 ? 15.523 -10.133 5.613 1 79.25 157 ALA B O 1
ATOM 3661 N N . GLU B 1 158 ? 13.656 -10.164 6.863 1 84.81 158 GLU B N 1
ATOM 3662 C CA . GLU B 1 158 ? 13.141 -8.914 6.312 1 84.81 158 GLU B CA 1
ATOM 3663 C C . GLU B 1 158 ? 13.508 -7.727 7.203 1 84.81 158 GLU B C 1
ATOM 3665 O O . GLU B 1 158 ? 12.656 -7.215 7.938 1 84.81 158 GLU B O 1
ATOM 3670 N N . LYS B 1 159 ? 14.641 -7.141 6.988 1 81.5 159 LYS B N 1
ATOM 3671 C CA . LYS B 1 159 ? 15.156 -6.09 7.863 1 81.5 159 LYS B CA 1
ATOM 3672 C C . LYS B 1 159 ? 14.43 -4.77 7.613 1 81.5 159 LYS B C 1
ATOM 3674 O O . LYS B 1 159 ? 14.352 -3.922 8.508 1 81.5 159 LYS B O 1
ATOM 3679 N N . ASN B 1 160 ? 13.875 -4.676 6.484 1 88.88 160 ASN B N 1
ATOM 3680 C CA . ASN B 1 160 ? 13.273 -3.395 6.141 1 88.88 160 ASN B CA 1
ATOM 3681 C C . ASN B 1 160 ? 11.758 -3.422 6.316 1 88.88 160 ASN B C 1
ATOM 3683 O O . ASN B 1 160 ? 11.062 -2.486 5.914 1 88.88 160 ASN B O 1
ATOM 3687 N N . TRP B 1 161 ? 11.266 -4.512 6.836 1 94.88 161 TRP B N 1
ATOM 3688 C CA . TRP B 1 161 ? 9.828 -4.578 7.082 1 94.88 161 TRP B CA 1
ATOM 3689 C C . TRP B 1 161 ? 9.445 -3.75 8.305 1 94.88 161 TRP B C 1
ATOM 3691 O O . TRP B 1 161 ? 9.898 -4.035 9.414 1 94.88 161 TRP B O 1
ATOM 3701 N N . ILE B 1 162 ? 8.609 -2.695 8.109 1 95.56 162 ILE B N 1
ATOM 3702 C CA . ILE B 1 162 ? 8.273 -1.792 9.211 1 95.56 162 ILE B CA 1
ATOM 3703 C C . ILE B 1 162 ? 6.762 -1.612 9.281 1 95.56 162 ILE B C 1
ATOM 3705 O O . ILE B 1 162 ? 6.266 -0.739 10 1 95.56 162 ILE B O 1
ATOM 3709 N N . LEU B 1 163 ? 5.957 -2.35 8.547 1 97.12 163 LEU B N 1
ATOM 3710 C CA . LEU B 1 163 ? 4.559 -2.014 8.289 1 97.12 163 LEU B CA 1
ATOM 3711 C C . LEU B 1 163 ? 3.652 -2.58 9.375 1 97.12 163 LEU B C 1
ATOM 3713 O O . LEU B 1 163 ? 2.625 -1.984 9.703 1 97.12 163 LEU B O 1
ATOM 3717 N N . CYS B 1 164 ? 3.975 -3.699 9.82 1 96.06 164 CYS B N 1
ATOM 3718 C CA . CYS B 1 164 ? 3.105 -4.457 10.711 1 96.06 164 CYS B CA 1
ATOM 3719 C C . CYS B 1 164 ? 3.891 -5.535 11.453 1 96.06 164 CYS B C 1
ATOM 3721 O O . CYS B 1 164 ? 4.98 -5.918 11.023 1 96.06 164 CYS B O 1
ATOM 3723 N N . ASP B 1 165 ? 3.297 -6.027 12.523 1 95.69 165 ASP B N 1
ATOM 3724 C CA . ASP B 1 165 ? 3.93 -7.117 13.258 1 95.69 165 ASP B CA 1
ATOM 3725 C C . ASP B 1 165 ? 3.963 -8.398 12.422 1 95.69 165 ASP B C 1
ATOM 3727 O O . ASP B 1 165 ? 4.875 -9.211 12.562 1 95.69 165 ASP B O 1
ATOM 3731 N N . HIS B 1 166 ? 2.949 -8.609 11.648 1 96.38 166 HIS B N 1
ATOM 3732 C CA . HIS B 1 166 ? 2.854 -9.68 10.664 1 96.38 166 HIS B CA 1
ATOM 3733 C C . HIS B 1 166 ? 2.982 -9.133 9.242 1 96.38 166 HIS B C 1
ATOM 3735 O O . HIS B 1 166 ? 2.896 -7.926 9.031 1 96.38 166 HIS B O 1
ATOM 3741 N N . TYR B 1 167 ? 3.285 -10.094 8.352 1 97 167 TYR B N 1
ATOM 3742 C CA . TYR B 1 167 ? 3.131 -9.656 6.965 1 97 167 TYR B CA 1
ATOM 3743 C C . TYR B 1 167 ? 1.691 -9.25 6.68 1 97 167 TYR B C 1
ATOM 3745 O O . TYR B 1 167 ? 0.759 -9.75 7.312 1 97 167 TYR B O 1
ATOM 3753 N N . LEU B 1 168 ? 1.544 -8.273 5.793 1 98.19 168 LEU B N 1
ATOM 3754 C CA . LEU B 1 168 ? 0.198 -7.992 5.309 1 98.19 168 LEU B CA 1
ATOM 3755 C C . LEU B 1 168 ? -0.364 -9.188 4.539 1 98.19 168 LEU B C 1
ATOM 3757 O O . LEU B 1 168 ? 0.391 -10.047 4.086 1 98.19 168 LEU B O 1
ATOM 3761 N N . PRO B 1 169 ? -1.706 -9.234 4.434 1 98.25 169 PRO B N 1
ATOM 3762 C CA . PRO B 1 169 ? -2.283 -10.352 3.682 1 98.25 169 PRO B CA 1
ATOM 3763 C C . PRO B 1 169 ? -1.71 -10.477 2.273 1 98.25 169 PRO B C 1
ATOM 3765 O O . PRO B 1 169 ? -1.628 -9.484 1.547 1 98.25 169 PRO B O 1
ATOM 3768 N N . TYR B 1 170 ? -1.282 -11.602 1.955 1 98.44 170 TYR B N 1
ATOM 3769 C CA . TYR B 1 170 ? -0.728 -11.906 0.64 1 98.44 170 TYR B CA 1
ATOM 3770 C C . TYR B 1 170 ? -1.104 -13.312 0.197 1 98.44 170 TYR B C 1
ATOM 3772 O O . TYR B 1 170 ? -1.446 -14.156 1.024 1 98.44 170 TYR B O 1
ATOM 3780 N N . ALA B 1 171 ? -1.146 -13.539 -1.119 1 98.69 171 ALA B N 1
ATOM 3781 C CA . ALA B 1 171 ? -1.326 -14.883 -1.656 1 98.69 171 ALA B CA 1
ATOM 3782 C C . ALA B 1 171 ? 0.005 -15.625 -1.738 1 98.69 171 ALA B C 1
ATOM 3784 O O . ALA B 1 171 ? 0.999 -15.078 -2.221 1 98.69 171 ALA B O 1
ATOM 3785 N N . ASP B 1 172 ? -0.024 -16.859 -1.361 1 98.06 172 ASP B N 1
ATOM 3786 C CA . ASP B 1 172 ? 1.193 -17.656 -1.31 1 98.06 172 ASP B CA 1
ATOM 3787 C C . ASP B 1 172 ? 1.838 -17.766 -2.689 1 98.06 172 ASP B C 1
ATOM 3789 O O . ASP B 1 172 ? 1.139 -17.875 -3.701 1 98.06 172 ASP B O 1
ATOM 3793 N N . GLY B 1 173 ? 3.102 -17.875 -2.727 1 97.12 173 GLY B N 1
ATOM 3794 C CA . GLY B 1 173 ? 3.918 -17.672 -3.912 1 97.12 173 GLY B CA 1
ATOM 3795 C C . GLY B 1 173 ? 3.898 -18.844 -4.871 1 97.12 173 GLY B C 1
ATOM 3796 O O . GLY B 1 173 ? 4.32 -18.719 -6.02 1 97.12 173 GLY B O 1
ATOM 3797 N N . GLY B 1 174 ? 3.361 -19.938 -4.375 1 97.81 174 GLY B N 1
ATOM 3798 C CA . GLY B 1 174 ? 3.316 -21.094 -5.262 1 97.81 174 GLY B CA 1
ATOM 3799 C C . GLY B 1 174 ? 2.453 -20.859 -6.488 1 97.81 174 GLY B C 1
ATOM 3800 O O . GLY B 1 174 ? 2.576 -21.594 -7.48 1 97.81 174 GLY B O 1
ATOM 3801 N N . GLY B 1 175 ? 1.57 -19.906 -6.359 1 98.69 175 GLY B N 1
ATOM 3802 C CA . GLY B 1 175 ? 0.72 -19.531 -7.477 1 98.69 175 GLY B CA 1
ATOM 3803 C C . GLY B 1 175 ? -0.379 -18.562 -7.086 1 98.69 175 GLY B C 1
ATOM 3804 O O . GLY B 1 175 ? -1.059 -18.766 -6.074 1 98.69 175 GLY B O 1
ATOM 3805 N N . TYR B 1 176 ? -0.538 -17.578 -7.863 1 98.88 176 TYR B N 1
ATOM 3806 C CA . TYR B 1 176 ? -1.636 -16.625 -7.68 1 98.88 176 TYR B CA 1
ATOM 3807 C C . TYR B 1 176 ? -1.961 -15.906 -8.984 1 98.88 176 TYR B C 1
ATOM 3809 O O . TYR B 1 176 ? -1.184 -15.961 -9.938 1 98.88 176 TYR B O 1
ATOM 3817 N N . VAL B 1 177 ? -3.141 -15.305 -9.023 1 98.94 177 VAL B N 1
ATOM 3818 C CA . VAL B 1 177 ? -3.619 -14.633 -10.227 1 98.94 177 VAL B CA 1
ATOM 3819 C C . VAL B 1 177 ? -3.844 -13.148 -9.938 1 98.94 177 VAL B C 1
ATOM 3821 O O . VAL B 1 177 ? -4.383 -12.789 -8.891 1 98.94 177 VAL B O 1
ATOM 3824 N N . LEU B 1 178 ? -3.432 -12.328 -10.867 1 98.88 178 LEU B N 1
ATOM 3825 C CA . LEU B 1 178 ? -3.672 -10.891 -10.828 1 98.88 178 LEU B CA 1
ATOM 3826 C C . LEU B 1 178 ? -4.426 -10.43 -12.07 1 98.88 178 LEU B C 1
ATOM 3828 O O . LEU B 1 178 ? -4.07 -10.805 -13.195 1 98.88 178 LEU B O 1
ATOM 3832 N N . ALA B 1 179 ? -5.449 -9.648 -11.867 1 98.62 179 ALA B N 1
ATOM 3833 C CA . ALA B 1 179 ? -6.055 -8.961 -13.008 1 98.62 179 ALA B CA 1
ATOM 3834 C C . ALA B 1 179 ? -5.082 -7.953 -13.617 1 98.62 179 ALA B C 1
ATOM 3836 O O . ALA B 1 179 ? -4.207 -7.426 -12.922 1 98.62 179 ALA B O 1
ATOM 3837 N N . SER B 1 180 ? -5.273 -7.66 -14.883 1 97.81 180 SER B N 1
ATOM 3838 C CA . SER B 1 180 ? -4.367 -6.805 -15.641 1 97.81 180 SER B CA 1
ATOM 3839 C C . SER B 1 180 ? -4.277 -5.414 -15.023 1 97.81 180 SER B C 1
ATOM 3841 O O . SER B 1 180 ? -3.221 -4.777 -15.062 1 97.81 180 SER B O 1
ATOM 3843 N N . LYS B 1 181 ? -5.32 -4.949 -14.461 1 97.88 181 LYS B N 1
ATOM 3844 C CA . LYS B 1 181 ? -5.332 -3.641 -13.812 1 97.88 181 LYS B CA 1
ATOM 3845 C C . LYS B 1 181 ? -4.309 -3.576 -12.68 1 97.88 181 LYS B C 1
ATOM 3847 O O . LYS B 1 181 ? -3.656 -2.549 -12.484 1 97.88 181 LYS B O 1
ATOM 3852 N N . LEU B 1 182 ? -4.203 -4.625 -11.93 1 98.69 182 LEU B N 1
ATOM 3853 C CA . LEU B 1 182 ? -3.24 -4.684 -10.836 1 98.69 182 LEU B CA 1
ATOM 3854 C C . LEU B 1 182 ? -1.813 -4.766 -11.375 1 98.69 182 LEU B C 1
ATOM 3856 O O . LEU B 1 182 ? -0.902 -4.148 -10.812 1 98.69 182 LEU B O 1
ATOM 3860 N N . VAL B 1 183 ? -1.646 -5.48 -12.438 1 98.75 183 VAL B N 1
ATOM 3861 C CA . VAL B 1 183 ? -0.354 -5.586 -13.109 1 98.75 183 VAL B CA 1
ATOM 3862 C C . VAL B 1 183 ? 0.095 -4.207 -13.586 1 98.75 183 VAL B C 1
ATOM 3864 O O . VAL B 1 183 ? 1.242 -3.811 -13.367 1 98.75 183 VAL B O 1
ATOM 3867 N N . ARG B 1 184 ? -0.738 -3.51 -14.188 1 98.44 184 ARG B N 1
ATOM 3868 C CA . ARG B 1 184 ? -0.451 -2.168 -14.688 1 98.44 184 ARG B CA 1
ATOM 3869 C C . ARG B 1 184 ? -0.068 -1.23 -13.547 1 98.44 184 ARG B C 1
ATOM 3871 O O . ARG B 1 184 ? 0.878 -0.449 -13.672 1 98.44 184 ARG B O 1
ATOM 3878 N N . PHE B 1 185 ? -0.844 -1.292 -12.492 1 98.75 185 PHE B N 1
ATOM 3879 C CA . PHE B 1 185 ? -0.518 -0.481 -11.328 1 98.75 185 PHE B CA 1
ATOM 3880 C C . PHE B 1 185 ? 0.919 -0.725 -10.883 1 98.75 185 PHE B C 1
ATOM 3882 O O . PHE B 1 185 ? 1.676 0.224 -10.664 1 98.75 185 PHE B O 1
ATOM 3889 N N . VAL B 1 186 ? 1.26 -2.008 -10.688 1 98.88 186 VAL B N 1
ATOM 3890 C CA . VAL B 1 186 ? 2.596 -2.359 -10.211 1 98.88 186 VAL B CA 1
ATOM 3891 C C . VAL B 1 186 ? 3.641 -1.872 -11.211 1 98.88 186 VAL B C 1
ATOM 3893 O O . VAL B 1 186 ? 4.645 -1.266 -10.828 1 98.88 186 VAL B O 1
ATOM 3896 N N . ALA B 1 187 ? 3.41 -2.109 -12.477 1 98.75 187 ALA B N 1
ATOM 3897 C CA . ALA B 1 187 ? 4.363 -1.728 -13.516 1 98.75 187 ALA B CA 1
ATOM 3898 C C . ALA B 1 187 ? 4.59 -0.219 -13.516 1 98.75 187 ALA B C 1
ATOM 3900 O O . ALA B 1 187 ? 5.734 0.242 -13.547 1 98.75 187 ALA B O 1
ATOM 3901 N N . ARG B 1 188 ? 3.566 0.536 -13.414 1 98.19 188 ARG B N 1
ATOM 3902 C CA . ARG B 1 188 ? 3.631 1.988 -13.547 1 98.19 188 ARG B CA 1
ATOM 3903 C C . ARG B 1 188 ? 4.266 2.621 -12.312 1 98.19 188 ARG B C 1
ATOM 3905 O O . ARG B 1 188 ? 4.738 3.76 -12.367 1 98.19 188 ARG B O 1
ATOM 3912 N N . ASN B 1 189 ? 4.234 1.929 -11.234 1 98.44 189 ASN B N 1
ATOM 3913 C CA . ASN B 1 189 ? 4.785 2.482 -10.008 1 98.44 189 ASN B CA 1
ATOM 3914 C C . ASN B 1 189 ? 6.027 1.719 -9.555 1 98.44 189 ASN B C 1
ATOM 3916 O O . ASN B 1 189 ? 6.445 1.836 -8.398 1 98.44 189 ASN B O 1
ATOM 3920 N N . SER B 1 190 ? 6.641 0.962 -10.406 1 98.12 190 SER B N 1
ATOM 3921 C CA . SER B 1 190 ? 7.703 0.014 -10.086 1 98.12 190 SER B CA 1
ATOM 3922 C C . SER B 1 190 ? 8.883 0.708 -9.414 1 98.12 190 SER B C 1
ATOM 3924 O O . SER B 1 190 ? 9.5 0.147 -8.508 1 98.12 190 SER B O 1
ATOM 3926 N N . GLU B 1 191 ? 9.195 1.918 -9.758 1 96.81 191 GLU B N 1
ATOM 3927 C CA . GLU B 1 191 ? 10.375 2.605 -9.25 1 96.81 191 GLU B CA 1
ATOM 3928 C C . GLU B 1 191 ? 10.18 3.023 -7.793 1 96.81 191 GLU B C 1
ATOM 3930 O O . GLU B 1 191 ? 11.156 3.297 -7.086 1 96.81 191 GLU B O 1
ATOM 3935 N N . LEU B 1 192 ? 8.984 3.074 -7.355 1 97.88 192 LEU B N 1
ATOM 3936 C CA . LEU B 1 192 ? 8.68 3.582 -6.02 1 97.88 192 LEU B CA 1
ATOM 3937 C C . LEU B 1 192 ? 8.438 2.438 -5.047 1 97.88 192 LEU B C 1
ATOM 3939 O O . LEU B 1 192 ? 8.453 2.639 -3.828 1 97.88 192 LEU B O 1
ATOM 3943 N N . LEU B 1 193 ? 8.172 1.229 -5.508 1 98.06 193 LEU B N 1
ATOM 3944 C CA . LEU B 1 193 ? 7.695 0.132 -4.676 1 98.06 193 LEU B CA 1
ATOM 3945 C C . LEU B 1 193 ? 8.844 -0.498 -3.895 1 98.06 193 LEU B C 1
ATOM 3947 O O . LEU B 1 193 ? 9.93 -0.718 -4.445 1 98.06 193 LEU B O 1
ATOM 3951 N N . GLN B 1 194 ? 8.578 -0.717 -2.615 1 96.94 194 GLN B N 1
ATOM 3952 C CA . GLN B 1 194 ? 9.555 -1.377 -1.753 1 96.94 194 GLN B CA 1
ATOM 3953 C C . GLN B 1 194 ? 9.656 -2.863 -2.08 1 96.94 194 GLN B C 1
ATOM 3955 O O . GLN B 1 194 ? 8.641 -3.543 -2.25 1 96.94 194 GLN B O 1
ATOM 3960 N N . LEU B 1 195 ? 10.914 -3.395 -2.205 1 95.06 195 LEU B N 1
ATOM 3961 C CA . LEU B 1 195 ? 11.156 -4.816 -2.432 1 95.06 195 LEU B CA 1
ATOM 3962 C C . LEU B 1 195 ? 11.469 -5.527 -1.119 1 95.06 195 LEU B C 1
ATOM 3964 O O . LEU B 1 195 ? 12.281 -5.047 -0.324 1 95.06 195 LEU B O 1
ATOM 3968 N N . TYR B 1 196 ? 10.781 -6.578 -0.928 1 94.25 196 TYR B N 1
ATOM 3969 C CA . TYR B 1 196 ? 11.086 -7.48 0.177 1 94.25 196 TYR B CA 1
ATOM 3970 C C . TYR B 1 196 ? 11.688 -8.781 -0.334 1 94.25 196 TYR B C 1
ATOM 3972 O O . TYR B 1 196 ? 11.719 -9.031 -1.542 1 94.25 196 TYR B O 1
ATOM 3980 N N . ASN B 1 197 ? 12.18 -9.562 0.569 1 91.56 197 ASN B N 1
ATOM 3981 C CA . ASN B 1 197 ? 12.844 -10.805 0.174 1 91.56 197 ASN B CA 1
ATOM 3982 C C . ASN B 1 197 ? 11.867 -11.789 -0.46 1 91.56 197 ASN B C 1
ATOM 3984 O O . ASN B 1 197 ? 12.172 -12.398 -1.483 1 91.56 197 ASN B O 1
ATOM 3988 N N . SER B 1 198 ? 10.766 -11.953 0.13 1 92.44 198 SER B N 1
ATOM 3989 C CA . SER B 1 198 ? 9.742 -12.836 -0.421 1 92.44 198 SER B CA 1
ATOM 3990 C C . SER B 1 198 ? 8.898 -12.109 -1.469 1 92.44 198 SER B C 1
ATOM 3992 O O . SER B 1 198 ? 8.258 -11.102 -1.169 1 92.44 198 SER B O 1
ATOM 3994 N N . GLU B 1 199 ? 8.906 -12.711 -2.652 1 95.31 199 GLU B N 1
ATOM 3995 C CA . GLU B 1 199 ? 8.242 -12.016 -3.748 1 95.31 199 GLU B CA 1
ATOM 3996 C C . GLU B 1 199 ? 6.738 -11.93 -3.518 1 95.31 199 GLU B C 1
ATOM 3998 O O . GLU B 1 199 ? 6.109 -10.922 -3.854 1 95.31 199 GLU B O 1
ATOM 4003 N N . ASP B 1 200 ? 6.125 -13 -2.973 1 96.69 200 ASP B N 1
ATOM 4004 C CA . ASP B 1 200 ? 4.684 -12.984 -2.74 1 96.69 200 ASP B CA 1
ATOM 4005 C C . ASP B 1 200 ? 4.312 -11.984 -1.646 1 96.69 200 ASP B C 1
ATOM 4007 O O . ASP B 1 200 ? 3.289 -11.305 -1.742 1 96.69 200 ASP B O 1
ATOM 4011 N N . VAL B 1 201 ? 5.172 -11.82 -0.62 1 96.69 201 VAL B N 1
ATOM 4012 C CA . VAL B 1 201 ? 5.004 -10.805 0.415 1 96.69 201 VAL B CA 1
ATOM 4013 C C . VAL B 1 201 ? 5.09 -9.414 -0.208 1 96.69 201 VAL B C 1
ATOM 4015 O O . VAL B 1 201 ? 4.297 -8.531 0.123 1 96.69 201 VAL B O 1
ATOM 4018 N N . SER B 1 202 ? 6.039 -9.234 -1.122 1 97.38 202 SER B N 1
ATOM 4019 C CA . SER B 1 202 ? 6.18 -7.961 -1.822 1 97.38 202 SER B CA 1
ATOM 4020 C C . SER B 1 202 ? 4.91 -7.609 -2.592 1 97.38 202 SER B C 1
ATOM 4022 O O . SER B 1 202 ? 4.395 -6.496 -2.477 1 97.38 202 SER B O 1
ATOM 4024 N N . VAL B 1 203 ? 4.395 -8.547 -3.312 1 98.75 203 VAL B N 1
ATOM 4025 C CA . VAL B 1 203 ? 3.195 -8.312 -4.113 1 98.75 203 VAL B CA 1
ATOM 4026 C C . VAL B 1 203 ? 2.018 -7.98 -3.201 1 98.75 203 VAL B C 1
ATOM 4028 O O . VAL B 1 203 ? 1.255 -7.051 -3.475 1 98.75 203 VAL B O 1
ATOM 4031 N N . GLY B 1 204 ? 1.884 -8.742 -2.145 1 98.69 204 GLY B N 1
ATOM 4032 C CA . GLY B 1 204 ? 0.849 -8.43 -1.175 1 98.69 204 GLY B CA 1
ATOM 4033 C C . GLY B 1 204 ? 0.952 -7.012 -0.636 1 98.69 204 GLY B C 1
ATOM 4034 O O . GLY B 1 204 ? -0.056 -6.312 -0.519 1 98.69 204 GLY B O 1
ATOM 4035 N N . ALA B 1 205 ? 2.15 -6.582 -0.328 1 98.44 205 ALA B N 1
ATOM 4036 C CA . ALA B 1 205 ? 2.389 -5.246 0.204 1 98.44 205 ALA B CA 1
ATOM 4037 C C . ALA B 1 205 ? 2.104 -4.176 -0.85 1 98.44 205 ALA B C 1
ATOM 4039 O O . ALA B 1 205 ? 1.498 -3.146 -0.55 1 98.44 205 ALA B O 1
ATOM 4040 N N . TRP B 1 206 ? 2.533 -4.445 -2.1 1 98.88 206 TRP B N 1
ATOM 4041 C CA . TRP B 1 206 ? 2.34 -3.486 -3.184 1 98.88 206 TRP B CA 1
ATOM 4042 C C . TRP B 1 206 ? 0.858 -3.215 -3.416 1 98.88 206 TRP B C 1
ATOM 4044 O O . TRP B 1 206 ? 0.468 -2.086 -3.725 1 98.88 206 TRP B O 1
ATOM 4054 N N . LEU B 1 207 ? 0.039 -4.188 -3.254 1 98.81 207 LEU B N 1
ATOM 4055 C CA . LEU B 1 207 ? -1.37 -4.094 -3.619 1 98.81 207 LEU B CA 1
ATOM 4056 C C . LEU B 1 207 ? -2.223 -3.732 -2.406 1 98.81 207 LEU B C 1
ATOM 4058 O O . LEU B 1 207 ? -3.422 -3.473 -2.541 1 98.81 207 LEU B O 1
ATOM 4062 N N . ALA B 1 208 ? -1.639 -3.605 -1.26 1 98.56 208 ALA B N 1
ATOM 4063 C CA . ALA B 1 208 ? -2.34 -3.461 0.014 1 98.56 208 ALA B CA 1
ATOM 4064 C C . ALA B 1 208 ? -3.223 -2.217 0.017 1 98.56 208 ALA B C 1
ATOM 4066 O O . ALA B 1 208 ? -4.352 -2.25 0.507 1 98.56 208 ALA B O 1
ATOM 4067 N N . PRO B 1 209 ? -2.801 -1.119 -0.552 1 98.12 209 PRO B N 1
ATOM 4068 C CA . PRO B 1 209 ? -3.6 0.102 -0.428 1 98.12 209 PRO B CA 1
ATOM 4069 C C . PRO B 1 209 ? -4.781 0.135 -1.396 1 98.12 209 PRO B C 1
ATOM 4071 O O . PRO B 1 209 ? -5.566 1.084 -1.383 1 98.12 209 PRO B O 1
ATOM 4074 N N . LEU B 1 210 ? -4.922 -0.832 -2.23 1 98.25 210 LEU B N 1
ATOM 4075 C CA . LEU B 1 210 ? -5.836 -0.737 -3.363 1 98.25 210 LEU B CA 1
ATOM 4076 C C . LEU B 1 210 ? -7.191 -1.341 -3.018 1 98.25 210 LEU B C 1
ATOM 4078 O O . LEU B 1 210 ? -7.277 -2.262 -2.203 1 98.25 210 LEU B O 1
ATOM 4082 N N . LYS B 1 211 ? -8.156 -0.752 -3.707 1 95.62 211 LYS B N 1
ATOM 4083 C CA . LYS B 1 211 ? -9.484 -1.355 -3.732 1 95.62 211 LYS B CA 1
ATOM 4084 C C . LYS B 1 211 ? -9.523 -2.572 -4.652 1 95.62 211 LYS B C 1
ATOM 4086 O O . LYS B 1 211 ? -9.898 -2.461 -5.82 1 95.62 211 LYS B O 1
ATOM 4091 N N . ILE B 1 212 ? -9.25 -3.689 -4.098 1 95.94 212 ILE B N 1
ATOM 4092 C CA . ILE B 1 212 ? -9.18 -4.852 -4.977 1 95.94 212 ILE B CA 1
ATOM 4093 C C . ILE B 1 212 ? -10.055 -5.973 -4.422 1 95.94 212 ILE B C 1
ATOM 4095 O O . ILE B 1 212 ? -10.492 -5.914 -3.27 1 95.94 212 ILE B O 1
ATOM 4099 N N . HIS B 1 213 ? -10.383 -6.883 -5.277 1 96.88 213 HIS B N 1
ATOM 4100 C CA . HIS B 1 213 ? -11.141 -8.078 -4.926 1 96.88 213 HIS B CA 1
ATOM 4101 C C . HIS B 1 213 ? -10.219 -9.25 -4.621 1 96.88 213 HIS B C 1
ATOM 4103 O O . HIS B 1 213 ? -9.727 -9.906 -5.539 1 96.88 213 HIS B O 1
ATOM 4109 N N . ARG B 1 214 ? -10.047 -9.484 -3.357 1 97.88 214 ARG B N 1
ATOM 4110 C CA . ARG B 1 214 ? -9.234 -10.609 -2.914 1 97.88 214 ARG B CA 1
ATOM 4111 C C . ARG B 1 214 ? -10.078 -11.875 -2.773 1 97.88 214 ARG B C 1
ATOM 4113 O O . ARG B 1 214 ? -11.133 -11.852 -2.141 1 97.88 214 ARG B O 1
ATOM 4120 N N . VAL B 1 215 ? -9.609 -12.906 -3.379 1 98.31 215 VAL B N 1
ATOM 4121 C CA . VAL B 1 215 ? -10.305 -14.18 -3.281 1 98.31 215 VAL B CA 1
ATOM 4122 C C . VAL B 1 215 ? -9.352 -15.25 -2.734 1 98.31 215 VAL B C 1
ATOM 4124 O O . VAL B 1 215 ? -8.391 -15.633 -3.404 1 98.31 215 VAL B O 1
ATOM 4127 N N . HIS B 1 216 ? -9.641 -15.664 -1.521 1 98.62 216 HIS B N 1
ATOM 4128 C CA . HIS B 1 216 ? -8.969 -16.828 -0.972 1 98.62 216 HIS B CA 1
ATOM 4129 C C . HIS B 1 216 ? -9.578 -18.125 -1.514 1 98.62 216 HIS B C 1
ATOM 4131 O O . HIS B 1 216 ? -10.797 -18.297 -1.477 1 98.62 216 HIS B O 1
ATOM 4137 N N . ASP B 1 217 ? -8.688 -18.969 -1.955 1 98.69 217 ASP B N 1
ATOM 4138 C CA . ASP B 1 217 ? -9.188 -20.203 -2.557 1 98.69 217 ASP B CA 1
ATOM 4139 C C . ASP B 1 217 ? -8.383 -21.406 -2.078 1 98.69 217 ASP B C 1
ATOM 4141 O O . ASP B 1 217 ? -7.199 -21.547 -2.408 1 98.69 217 ASP B O 1
ATOM 4145 N N . THR B 1 218 ? -9.023 -22.344 -1.402 1 98.38 218 THR B N 1
ATOM 4146 C CA . THR B 1 218 ? -8.359 -23.5 -0.817 1 98.38 218 THR B CA 1
ATOM 4147 C C . THR B 1 218 ? -7.926 -24.484 -1.903 1 98.38 218 THR B C 1
ATOM 4149 O O . THR B 1 218 ? -7.113 -25.359 -1.654 1 98.38 218 THR B O 1
ATOM 4152 N N . ARG B 1 219 ? -8.398 -24.344 -3.072 1 98.62 219 ARG B N 1
ATOM 4153 C CA . ARG B 1 219 ? -8 -25.188 -4.184 1 98.62 219 ARG B CA 1
ATOM 4154 C C . ARG B 1 219 ? -6.602 -24.828 -4.676 1 98.62 219 ARG B C 1
ATOM 4156 O O . ARG B 1 219 ? -6.004 -25.578 -5.457 1 98.62 219 ARG B O 1
ATOM 4163 N N . PHE B 1 220 ? -6.078 -23.656 -4.25 1 98.81 220 PHE B N 1
ATOM 4164 C CA . PHE B 1 220 ? -4.684 -23.297 -4.473 1 98.81 220 PHE B CA 1
ATOM 4165 C C . PHE B 1 220 ? -3.785 -23.922 -3.412 1 98.81 220 PHE B C 1
ATOM 4167 O O . PHE B 1 220 ? -3.521 -23.312 -2.375 1 98.81 220 PHE B O 1
ATOM 4174 N N . ASN B 1 221 ? -3.307 -25.109 -3.682 1 98.5 221 ASN B N 1
ATOM 4175 C CA . ASN B 1 221 ? -2.316 -25.75 -2.82 1 98.5 221 ASN B CA 1
ATOM 4176 C C . ASN B 1 221 ? -0.918 -25.188 -3.062 1 98.5 221 ASN B C 1
ATOM 4178 O O . ASN B 1 221 ? -0.07 -25.859 -3.65 1 98.5 221 ASN B O 1
ATOM 4182 N N . THR B 1 222 ? -0.733 -23.953 -2.5 1 98.31 222 THR B N 1
ATOM 4183 C CA . THR B 1 222 ? 0.42 -23.188 -2.955 1 98.31 222 THR B CA 1
ATOM 4184 C C . THR B 1 222 ? 1.295 -22.766 -1.773 1 98.31 222 THR B C 1
ATOM 4186 O O . THR B 1 222 ? 2.199 -21.953 -1.922 1 98.31 222 THR B O 1
ATOM 4189 N N . GLU B 1 223 ? 1.071 -23.328 -0.593 1 95.38 223 GLU B N 1
ATOM 4190 C CA . GLU B 1 223 ? 1.88 -23.047 0.588 1 95.38 223 GLU B CA 1
ATOM 4191 C C . GLU B 1 223 ? 3.273 -23.656 0.464 1 95.38 223 GLU B C 1
ATOM 4193 O O . GLU B 1 223 ? 3.574 -24.328 -0.52 1 95.38 223 GLU B O 1
ATOM 4198 N N . TYR B 1 224 ? 4.109 -23.328 1.415 1 90 224 TYR B N 1
ATOM 4199 C CA . TYR B 1 224 ? 5.5 -23.781 1.415 1 90 224 TYR B CA 1
ATOM 4200 C C . TYR B 1 224 ? 5.59 -25.281 1.602 1 90 224 TYR B C 1
ATOM 4202 O O . TYR B 1 224 ? 6.613 -25.906 1.287 1 90 224 TYR B O 1
ATOM 4210 N N . ARG B 1 225 ? 4.523 -25.812 2.072 1 92.62 225 ARG B N 1
ATOM 4211 C CA . ARG B 1 225 ? 4.387 -27.266 2.176 1 92.62 225 ARG B CA 1
ATOM 4212 C C . ARG B 1 225 ? 3.092 -27.734 1.524 1 92.62 225 ARG B C 1
ATOM 4214 O O . ARG B 1 225 ? 2.051 -27.094 1.653 1 92.62 225 ARG B O 1
ATOM 4221 N N . SER B 1 226 ? 3.293 -28.859 0.845 1 94.94 226 SER B N 1
ATOM 4222 C CA . SER B 1 226 ? 2.111 -29.406 0.187 1 94.94 226 SER B CA 1
ATOM 4223 C C . SER B 1 226 ? 1.076 -29.875 1.206 1 94.94 226 SER B C 1
ATOM 4225 O O . SER B 1 226 ? 1.427 -30.469 2.225 1 94.94 226 SER B O 1
ATOM 4227 N N . ARG B 1 227 ? -0.175 -29.656 0.895 1 96.31 227 ARG B N 1
ATOM 4228 C CA . ARG B 1 227 ? -1.271 -30.125 1.73 1 96.31 227 ARG B CA 1
ATOM 4229 C C . ARG B 1 227 ? -1.783 -31.484 1.241 1 96.31 227 ARG B C 1
ATOM 4231 O O . ARG B 1 227 ? -2.777 -32 1.757 1 96.31 227 ARG B O 1
ATOM 4238 N N . GLY B 1 228 ? -1.1 -32.094 0.296 1 96.19 228 GLY B N 1
ATOM 4239 C CA . GLY B 1 228 ? -1.516 -33.344 -0.289 1 96.19 228 GLY B CA 1
ATOM 4240 C C . GLY B 1 228 ? -2.039 -33.188 -1.705 1 96.19 228 GLY B C 1
ATOM 4241 O O . GLY B 1 228 ? -1.573 -32.344 -2.463 1 96.19 228 GLY B O 1
ATOM 4242 N N . CYS B 1 229 ? -2.785 -34.219 -2.053 1 97.62 229 CYS B N 1
ATOM 4243 C CA . CYS B 1 229 ? -3.383 -34.188 -3.383 1 97.62 229 CYS B CA 1
ATOM 4244 C C . CYS B 1 229 ? -4.902 -34.281 -3.299 1 97.62 229 CYS B C 1
ATOM 4246 O O . CYS B 1 229 ? -5.441 -35.062 -2.525 1 97.62 229 CYS B O 1
ATOM 4248 N N . ASN B 1 230 ? -5.547 -33.406 -3.912 1 97.88 230 ASN B N 1
ATOM 4249 C CA . ASN B 1 230 ? -7.004 -33.312 -4.008 1 97.88 230 ASN B CA 1
ATOM 4250 C C . ASN B 1 230 ? -7.457 -33.031 -5.434 1 97.88 230 ASN B C 1
ATOM 4252 O O . ASN B 1 230 ? -6.871 -32.188 -6.117 1 97.88 230 ASN B O 1
ATOM 4256 N N . ASN B 1 231 ? -8.445 -33.719 -5.891 1 97.94 231 ASN B N 1
ATOM 4257 C CA . ASN B 1 231 ? -8.867 -33.625 -7.281 1 97.94 231 ASN B CA 1
ATOM 4258 C C . ASN B 1 231 ? -9.477 -32.25 -7.59 1 97.94 231 ASN B C 1
ATOM 4260 O O . ASN B 1 231 ? -9.656 -31.891 -8.758 1 97.94 231 ASN B O 1
ATOM 4264 N N . LYS B 1 232 ? -9.742 -31.5 -6.586 1 97.75 232 LYS B N 1
ATOM 4265 C CA . LYS B 1 232 ? -10.312 -30.172 -6.785 1 97.75 232 LYS B CA 1
ATOM 4266 C C . LYS B 1 232 ? -9.219 -29.125 -6.918 1 97.75 232 LYS B C 1
ATOM 4268 O O . LYS B 1 232 ? -9.492 -27.969 -7.258 1 97.75 232 LYS B O 1
ATOM 4273 N N . HIS B 1 233 ? -7.973 -29.516 -6.684 1 98.44 233 HIS B N 1
ATOM 4274 C CA . HIS B 1 233 ? -6.879 -28.547 -6.734 1 98.44 233 HIS B CA 1
ATOM 4275 C C . HIS B 1 233 ? -6.781 -27.891 -8.109 1 98.44 233 HIS B C 1
ATOM 4277 O O . HIS B 1 233 ? -6.832 -28.594 -9.133 1 98.44 233 HIS B O 1
ATOM 4283 N N . LEU B 1 234 ? -6.648 -26.594 -8.102 1 98.5 234 LEU B N 1
ATOM 4284 C CA . LEU B 1 234 ? -6.352 -25.844 -9.32 1 98.5 234 LEU B CA 1
ATOM 4285 C C . LEU B 1 234 ? -4.844 -25.703 -9.516 1 98.5 234 LEU B C 1
ATOM 4287 O O . LEU B 1 234 ? -4.363 -25.688 -10.648 1 98.5 234 LEU B O 1
ATOM 4291 N N . ILE B 1 235 ? -4.145 -25.5 -8.461 1 98.81 235 ILE B N 1
ATOM 4292 C CA . ILE B 1 235 ? -2.688 -25.422 -8.477 1 98.81 235 ILE B CA 1
ATOM 4293 C C . ILE B 1 235 ? -2.115 -26.281 -7.352 1 98.81 235 ILE B C 1
ATOM 4295 O O . ILE B 1 235 ? -2.619 -26.25 -6.223 1 98.81 235 ILE B O 1
ATOM 4299 N N . SER B 1 236 ? -1.122 -27.094 -7.652 1 98.38 236 SER B N 1
ATOM 4300 C CA . SER B 1 236 ? -0.33 -27.844 -6.691 1 98.38 236 SER B CA 1
ATOM 4301 C C . SER B 1 236 ? 1.137 -27.438 -6.73 1 98.38 236 SER B C 1
ATOM 4303 O O . SER B 1 236 ? 1.787 -27.531 -7.773 1 98.38 236 SER B O 1
ATOM 4305 N N . HIS B 1 237 ? 1.602 -26.938 -5.645 1 98.19 237 HIS B N 1
ATOM 4306 C CA . HIS B 1 237 ? 2.975 -26.453 -5.543 1 98.19 237 HIS B CA 1
ATOM 4307 C C . HIS B 1 237 ? 3.879 -27.5 -4.895 1 98.19 237 HIS B C 1
ATOM 4309 O O . HIS B 1 237 ? 3.395 -28.453 -4.281 1 98.19 237 HIS B O 1
ATOM 4315 N N . LYS B 1 238 ? 5.211 -27.422 -5.094 1 97.25 238 LYS B N 1
ATOM 4316 C CA . LYS B 1 238 ? 6.234 -28.328 -4.598 1 97.25 238 LYS B CA 1
ATOM 4317 C C . LYS B 1 238 ? 6.094 -29.703 -5.227 1 97.25 238 LYS B C 1
ATOM 4319 O O . LYS B 1 238 ? 6.098 -30.719 -4.523 1 97.25 238 LYS B O 1
ATOM 4324 N N . GLN B 1 239 ? 5.965 -29.703 -6.48 1 97.56 239 GLN B N 1
ATOM 4325 C CA . GLN B 1 239 ? 5.863 -30.953 -7.246 1 97.56 239 GLN B CA 1
ATOM 4326 C C . GLN B 1 239 ? 7.215 -31.344 -7.832 1 97.56 239 GLN B C 1
ATOM 4328 O O . GLN B 1 239 ? 7.871 -30.531 -8.492 1 97.56 239 GLN B O 1
ATOM 4333 N N . SER B 1 240 ? 7.629 -32.562 -7.559 1 97.25 240 SER B N 1
ATOM 4334 C CA . SER B 1 240 ? 8.781 -33.094 -8.273 1 97.25 240 SER B CA 1
ATOM 4335 C C . SER B 1 240 ? 8.453 -33.344 -9.742 1 97.25 240 SER B C 1
ATOM 4337 O O . SER B 1 240 ? 7.285 -33.312 -10.133 1 97.25 240 SER B O 1
ATOM 4339 N N . VAL B 1 241 ? 9.516 -33.594 -10.492 1 97.94 241 VAL B N 1
ATOM 4340 C CA . VAL B 1 241 ? 9.32 -33.938 -11.898 1 97.94 241 VAL B CA 1
ATOM 4341 C C . VAL B 1 241 ? 8.438 -35.188 -12 1 97.94 241 VAL B C 1
ATOM 4343 O O . VAL B 1 241 ? 7.516 -35.219 -12.82 1 97.94 241 VAL B O 1
ATOM 4346 N N . GLU B 1 242 ? 8.695 -36.125 -11.141 1 97.69 242 GLU B N 1
ATOM 4347 C CA . GLU B 1 242 ? 7.918 -37.375 -11.117 1 97.69 242 GLU B CA 1
ATOM 4348 C C . GLU B 1 242 ? 6.469 -37.125 -10.727 1 97.69 242 GLU B C 1
ATOM 4350 O O . GLU B 1 242 ? 5.547 -37.719 -11.297 1 97.69 242 GLU B O 1
ATOM 4355 N N . ASP B 1 243 ? 6.266 -36.281 -9.758 1 97.19 243 ASP B N 1
ATOM 4356 C CA . ASP B 1 243 ? 4.914 -35.906 -9.344 1 97.19 243 ASP B CA 1
ATOM 4357 C C . ASP B 1 243 ? 4.117 -35.344 -10.516 1 97.19 243 ASP B C 1
ATOM 4359 O O . ASP B 1 243 ? 2.945 -35.688 -10.703 1 97.19 243 ASP B O 1
ATOM 4363 N N . MET B 1 244 ? 4.73 -34.5 -11.305 1 97.88 244 MET B N 1
ATOM 4364 C CA . MET B 1 244 ? 4.055 -33.844 -12.422 1 97.88 244 MET B CA 1
ATOM 4365 C C . MET B 1 244 ? 3.658 -34.875 -13.484 1 97.88 244 MET B C 1
ATOM 4367 O O . MET B 1 244 ? 2.539 -34.844 -14 1 97.88 244 MET B O 1
ATOM 4371 N N . LYS B 1 245 ? 4.578 -35.75 -13.727 1 98.06 245 LYS B N 1
ATOM 4372 C CA . LYS B 1 245 ? 4.289 -36.812 -14.711 1 98.06 245 LYS B CA 1
ATOM 4373 C C . LYS B 1 245 ? 3.156 -37.719 -14.227 1 98.06 245 LYS B C 1
ATOM 4375 O O . LYS B 1 245 ? 2.295 -38.094 -15.016 1 98.06 245 LYS B O 1
ATOM 4380 N N . ASP B 1 246 ? 3.23 -38 -13 1 97.69 246 ASP B N 1
ATOM 4381 C CA . ASP B 1 246 ? 2.197 -38.875 -12.422 1 97.69 246 ASP B CA 1
ATOM 4382 C C . ASP B 1 246 ? 0.825 -38.188 -12.5 1 97.69 246 ASP B C 1
ATOM 4384 O O . ASP B 1 246 ? -0.165 -38.844 -12.852 1 97.69 246 ASP B O 1
ATOM 4388 N N . LYS B 1 247 ? 0.726 -36.938 -12.125 1 97.81 247 LYS B N 1
ATOM 4389 C CA . LYS B 1 247 ? -0.534 -36.219 -12.195 1 97.81 247 LYS B CA 1
ATOM 4390 C C . LYS B 1 247 ? -1.042 -36.125 -13.633 1 97.81 247 LYS B C 1
ATOM 4392 O O . LYS B 1 247 ? -2.242 -36.25 -13.883 1 97.81 247 LYS B O 1
ATOM 4397 N N . TYR B 1 248 ? -0.124 -35.844 -14.523 1 97.56 248 TYR B N 1
ATOM 4398 C CA . TYR B 1 248 ? -0.489 -35.812 -15.938 1 97.56 248 TYR B CA 1
ATOM 4399 C C . TYR B 1 248 ? -1.061 -37.156 -16.391 1 97.56 248 TYR B C 1
ATOM 4401 O O . TYR B 1 248 ? -2.117 -37.188 -17.031 1 97.56 248 TYR B O 1
ATOM 4409 N N . SER B 1 249 ? -0.326 -38.219 -16.078 1 97.56 249 SER B N 1
ATOM 4410 C CA . SER B 1 249 ? -0.771 -39.562 -16.453 1 97.56 249 SER B CA 1
ATOM 4411 C C . SER B 1 249 ? -2.133 -39.875 -15.844 1 97.56 249 SER B C 1
ATOM 4413 O O . SER B 1 249 ? -3.002 -40.438 -16.516 1 97.56 249 SER B O 1
ATOM 4415 N N . SER B 1 250 ? -2.301 -39.594 -14.641 1 97.44 250 SER B N 1
ATOM 4416 C CA . SER B 1 250 ? -3.572 -39.812 -13.969 1 97.44 250 SER B CA 1
ATOM 4417 C C . SER B 1 250 ? -4.711 -39.094 -14.656 1 97.44 250 SER B C 1
ATOM 4419 O O . SER B 1 250 ? -5.789 -39.656 -14.867 1 97.44 250 SER B O 1
ATOM 4421 N N . LEU B 1 251 ? -4.477 -37.844 -14.969 1 96.81 251 LEU B N 1
ATOM 4422 C CA . LEU B 1 251 ? -5.488 -37.031 -15.641 1 96.81 251 LEU B CA 1
ATOM 4423 C C . LEU B 1 251 ? -5.859 -37.625 -16.984 1 96.81 251 LEU B C 1
ATOM 4425 O O . LEU B 1 251 ? -7.039 -37.688 -17.344 1 96.81 251 LEU B O 1
ATOM 4429 N N . GLU B 1 252 ? -4.84 -38.125 -17.734 1 95.38 252 GLU B N 1
ATOM 4430 C CA . GLU B 1 252 ? -5.078 -38.688 -19.047 1 95.38 252 GLU B CA 1
ATOM 4431 C C . GLU B 1 252 ? -5.875 -40 -18.953 1 95.38 252 GLU B C 1
ATOM 4433 O O . GLU B 1 252 ? -6.715 -40.281 -19.797 1 95.38 252 GLU B O 1
ATOM 4438 N N . GLU B 1 253 ? -5.605 -40.625 -17.875 1 96.25 253 GLU B N 1
ATOM 4439 C CA . GLU B 1 253 ? -6.188 -41.969 -17.734 1 96.25 253 GLU B CA 1
ATOM 4440 C C . GLU B 1 253 ? -7.559 -41.906 -17.062 1 96.25 253 GLU B C 1
ATOM 4442 O O . GLU B 1 253 ? -8.461 -42.656 -17.406 1 96.25 253 GLU B O 1
ATOM 4447 N N . THR B 1 254 ? -7.711 -41.062 -16.062 1 95.69 254 THR B N 1
ATOM 4448 C CA . THR B 1 254 ? -8.883 -41.156 -15.195 1 95.69 254 THR B CA 1
ATOM 4449 C C . THR B 1 254 ? -9.625 -39.844 -15.117 1 95.69 254 THR B C 1
ATOM 4451 O O . THR B 1 254 ? -10.711 -39.75 -14.539 1 95.69 254 THR B O 1
ATOM 4454 N N . ASP B 1 255 ? -9.016 -38.75 -15.625 1 93.75 255 ASP B N 1
ATOM 4455 C CA . ASP B 1 255 ? -9.531 -37.375 -15.531 1 93.75 255 ASP B CA 1
ATOM 4456 C C . ASP B 1 255 ? -9.406 -36.844 -14.109 1 93.75 255 ASP B C 1
ATOM 4458 O O . ASP B 1 255 ? -9.938 -35.75 -13.805 1 93.75 255 ASP B O 1
ATOM 4462 N N . ASN B 1 256 ? -8.758 -37.688 -13.289 1 96.5 256 ASN B N 1
ATOM 4463 C CA . ASN B 1 256 ? -8.484 -37.219 -11.93 1 96.5 256 ASN B CA 1
ATOM 4464 C C . ASN B 1 256 ? -7.023 -36.812 -11.758 1 96.5 256 ASN B C 1
ATOM 4466 O O . ASN B 1 256 ? -6.125 -37.469 -12.289 1 96.5 256 ASN B O 1
ATOM 4470 N N . LEU B 1 257 ? -6.875 -35.75 -11.008 1 97 257 LEU B N 1
ATOM 4471 C CA . LEU B 1 257 ? -5.531 -35.25 -10.734 1 97 257 LEU B CA 1
ATOM 4472 C C . LEU B 1 257 ? -4.738 -36.25 -9.898 1 97 257 LEU B C 1
ATOM 4474 O O . LEU B 1 257 ? -3.545 -36.438 -10.141 1 97 257 LEU B O 1
ATOM 4478 N N . CYS B 1 258 ? -5.465 -36.875 -8.938 1 97 258 CYS B N 1
ATOM 4479 C CA . CYS B 1 258 ? -4.82 -37.75 -7.965 1 97 258 CYS B CA 1
ATOM 4480 C C . CYS B 1 258 ? -5.238 -39.219 -8.172 1 97 258 CYS B C 1
ATOM 4482 O O . CYS B 1 258 ? -6.43 -39.5 -8.297 1 97 258 CYS B O 1
ATOM 4484 N N . ARG B 1 259 ? -4.285 -40.062 -8.188 1 95.19 259 ARG B N 1
ATOM 4485 C CA . ARG B 1 259 ? -4.629 -41.469 -8.156 1 95.19 259 ARG B CA 1
ATOM 4486 C C . ARG B 1 259 ? -5.348 -41.844 -6.859 1 95.19 259 ARG B C 1
ATOM 4488 O O . ARG B 1 259 ? -6.305 -42.625 -6.867 1 95.19 259 ARG B O 1
ATOM 4495 N N . GLU B 1 260 ? -4.82 -41.344 -5.855 1 94.88 260 GLU B N 1
ATOM 4496 C CA . GLU B 1 260 ? -5.449 -41.375 -4.539 1 94.88 260 GLU B CA 1
ATOM 4497 C C . GLU B 1 260 ? -5.375 -40 -3.859 1 94.88 260 GLU B C 1
ATOM 4499 O O . GLU B 1 260 ? -4.309 -39.375 -3.807 1 94.88 260 GLU B O 1
ATOM 4504 N N . GLU B 1 261 ? -6.508 -39.531 -3.379 1 96.69 261 GLU B N 1
ATOM 4505 C CA . GLU B 1 261 ? -6.488 -38.281 -2.643 1 96.69 261 GLU B CA 1
ATOM 4506 C C . GLU B 1 261 ? -5.836 -38.438 -1.274 1 96.69 261 GLU B C 1
ATOM 4508 O O . GLU B 1 261 ? -6.062 -39.438 -0.592 1 96.69 261 GLU B O 1
ATOM 4513 N N . ILE B 1 262 ? -5.035 -37.594 -0.961 1 95.94 262 ILE B N 1
ATOM 4514 C CA . ILE B 1 262 ? -4.301 -37.625 0.299 1 95.94 262 ILE B CA 1
ATOM 4515 C C . ILE B 1 262 ? -4.328 -36.25 0.951 1 95.94 262 ILE B C 1
ATOM 4517 O O . ILE B 1 262 ? -4.137 -35.219 0.278 1 95.94 262 ILE B O 1
ATOM 4521 N N . GLU B 1 263 ? -4.617 -36.156 2.199 1 95.69 263 GLU B N 1
ATOM 4522 C CA . GLU B 1 263 ? -4.539 -34.938 2.986 1 95.69 263 GLU B CA 1
ATOM 4523 C C . GLU B 1 263 ? -3.359 -34.969 3.953 1 95.69 263 GLU B C 1
ATOM 4525 O O . GLU B 1 263 ? -3.371 -35.75 4.926 1 95.69 263 GLU B O 1
ATOM 4530 N N . GLU B 1 264 ? -2.416 -34.188 3.668 1 95.06 264 GLU B N 1
ATOM 4531 C CA . GLU B 1 264 ? -1.173 -34.219 4.434 1 95.06 264 GLU B CA 1
ATOM 4532 C C . GLU B 1 264 ? -1.126 -33.094 5.473 1 95.06 264 GLU B C 1
ATOM 4534 O O . GLU B 1 264 ? -0.382 -33.188 6.449 1 95.06 264 GLU B O 1
ATOM 4539 N N . MET B 1 265 ? -1.807 -32.062 5.246 1 94.19 265 MET B N 1
ATOM 4540 C CA . MET B 1 265 ? -1.848 -30.922 6.141 1 94.19 265 MET B CA 1
ATOM 4541 C C . MET B 1 265 ? -3.227 -30.266 6.129 1 94.19 265 MET B C 1
ATOM 4543 O O . MET B 1 265 ? -3.885 -30.219 5.086 1 94.19 265 MET B O 1
ATOM 4547 N N . ARG B 1 266 ? -3.557 -29.734 7.211 1 94.56 266 ARG B N 1
ATOM 4548 C CA . ARG B 1 266 ? -4.82 -29 7.32 1 94.56 266 ARG B CA 1
ATOM 4549 C C . ARG B 1 266 ? -4.781 -27.719 6.504 1 94.56 266 ARG B C 1
ATOM 4551 O O . ARG B 1 266 ? -3.713 -27.141 6.281 1 94.56 266 ARG B O 1
ATOM 4558 N N . SER B 1 267 ? -5.902 -27.359 6.031 1 96.69 267 SER B N 1
ATOM 4559 C CA . SER B 1 267 ? -6.109 -26.094 5.328 1 96.69 267 SER B CA 1
ATOM 4560 C C . SER B 1 267 ? -7.027 -25.172 6.121 1 96.69 267 SER B C 1
ATOM 4562 O O . SER B 1 267 ? -7.254 -25.391 7.312 1 96.69 267 SER B O 1
ATOM 4564 N N . PHE B 1 268 ? -7.348 -24 5.574 1 97.81 268 PHE B N 1
ATOM 4565 C CA . PHE B 1 268 ? -8.25 -23.078 6.254 1 97.81 268 PHE B CA 1
ATOM 4566 C C . PHE B 1 268 ? -8.992 -22.203 5.246 1 97.81 268 PHE B C 1
ATOM 4568 O O . PHE B 1 268 ? -8.508 -21.984 4.133 1 97.81 268 PHE B O 1
ATOM 4575 N N . GLU B 1 269 ? -10.188 -21.812 5.633 1 97.94 269 GLU B N 1
ATOM 4576 C CA . GLU B 1 269 ? -10.875 -20.703 4.98 1 97.94 269 GLU B CA 1
ATOM 4577 C C . GLU B 1 269 ? -10.5 -19.375 5.613 1 97.94 269 GLU B C 1
ATOM 4579 O O . GLU B 1 269 ? -10.633 -19.188 6.828 1 97.94 269 GLU B O 1
ATOM 4584 N N . TYR B 1 270 ? -9.977 -18.531 4.801 1 98.06 270 TYR B N 1
ATOM 4585 C CA . TYR B 1 270 ? -9.586 -17.234 5.332 1 98.06 270 TYR B CA 1
ATOM 4586 C C . TYR B 1 270 ? -10.789 -16.469 5.867 1 98.06 270 TYR B C 1
ATOM 4588 O O . TYR B 1 270 ? -11.742 -16.203 5.129 1 98.06 270 TYR B O 1
ATOM 4596 N N . ASP B 1 271 ? -10.805 -16.125 7.129 1 97.19 271 ASP B N 1
ATOM 4597 C CA . ASP B 1 271 ? -11.883 -15.336 7.727 1 97.19 271 ASP B CA 1
ATOM 4598 C C . ASP B 1 271 ? -11.578 -13.844 7.633 1 97.19 271 ASP B C 1
ATOM 4600 O O . ASP B 1 271 ? -10.844 -13.297 8.453 1 97.19 271 ASP B O 1
ATOM 4604 N N . TRP B 1 272 ? -12.195 -13.148 6.699 1 94.62 272 TRP B N 1
ATOM 4605 C CA . TRP B 1 272 ? -11.938 -11.734 6.434 1 94.62 272 TRP B CA 1
ATOM 4606 C C . TRP B 1 272 ? -12.641 -10.852 7.465 1 94.62 272 TRP B C 1
ATOM 4608 O O . TRP B 1 272 ? -12.469 -9.633 7.465 1 94.62 272 TRP B O 1
ATOM 4618 N N . LYS B 1 273 ? -13.391 -11.406 8.391 1 92.31 273 LYS B N 1
ATOM 4619 C CA . LYS B 1 273 ? -14.188 -10.648 9.344 1 92.31 273 LYS B CA 1
ATOM 4620 C C . LYS B 1 273 ? -13.438 -10.453 10.656 1 92.31 273 LYS B C 1
ATOM 4622 O O . LYS B 1 273 ? -13.898 -9.742 11.547 1 92.31 273 LYS B O 1
ATOM 4627 N N . VAL B 1 274 ? -12.32 -11.086 10.773 1 94.19 274 VAL B N 1
ATOM 4628 C CA . VAL B 1 274 ? -11.523 -10.977 11.992 1 94.19 274 VAL B CA 1
ATOM 4629 C C . VAL B 1 274 ? -10.172 -10.336 11.656 1 94.19 274 VAL B C 1
ATOM 4631 O O . VAL B 1 274 ? -9.789 -10.258 10.492 1 94.19 274 VAL B O 1
ATOM 4634 N N . PRO B 1 275 ? -9.438 -9.859 12.719 1 93.69 275 PRO B N 1
ATOM 4635 C CA . PRO B 1 275 ? -8.086 -9.375 12.453 1 93.69 275 PRO B CA 1
ATOM 4636 C C . PRO B 1 275 ? -7.211 -10.406 11.75 1 93.69 275 PRO B C 1
ATOM 4638 O O . PRO B 1 275 ? -7.328 -11.609 12.023 1 93.69 275 PRO B O 1
ATOM 4641 N N . PRO B 1 276 ? -6.359 -9.961 10.906 1 96.5 276 PRO B N 1
ATOM 4642 C CA . PRO B 1 276 ? -5.566 -10.883 10.086 1 96.5 276 PRO B CA 1
ATOM 4643 C C . PRO B 1 276 ? -4.848 -11.938 10.914 1 96.5 276 PRO B C 1
ATOM 4645 O O . PRO B 1 276 ? -4.75 -13.094 10.5 1 96.5 276 PRO B O 1
ATOM 4648 N N . SER B 1 277 ? -4.371 -11.602 12.094 1 95.12 277 SER B N 1
ATOM 4649 C CA . SER B 1 277 ? -3.635 -12.562 12.914 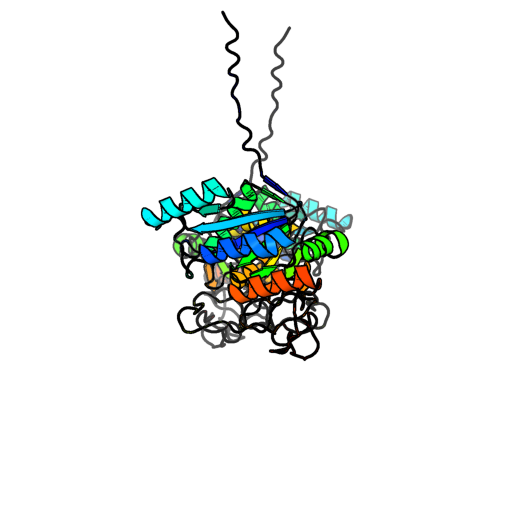1 95.12 277 SER B CA 1
ATOM 4650 C C . SER B 1 277 ? -4.516 -13.742 13.305 1 95.12 277 SER B C 1
ATOM 4652 O O . SER B 1 277 ? -4.016 -14.781 13.75 1 95.12 277 SER B O 1
ATOM 4654 N N . GLN B 1 278 ? -5.777 -13.641 13.125 1 96.06 278 GLN B N 1
ATOM 4655 C CA . GLN B 1 278 ? -6.734 -14.656 13.547 1 96.06 278 GLN B CA 1
ATOM 4656 C C . GLN B 1 278 ? -7.469 -15.25 12.352 1 96.06 278 GLN B C 1
ATOM 4658 O O . GLN B 1 278 ? -8.453 -15.969 12.516 1 96.06 278 GLN B O 1
ATOM 4663 N N . CYS B 1 279 ? -7.012 -15.031 11.234 1 96.69 279 CYS B N 1
ATOM 4664 C CA . CYS B 1 279 ? -7.746 -15.32 10.008 1 96.69 279 CYS B CA 1
ATOM 4665 C C . CYS B 1 279 ? -7.809 -16.812 9.742 1 96.69 279 CYS B C 1
ATOM 4667 O O . CYS B 1 279 ? -8.719 -17.297 9.07 1 96.69 279 CYS B O 1
ATOM 4669 N N . CYS B 1 280 ? -6.906 -17.531 10.188 1 96.5 280 CYS B N 1
ATOM 4670 C CA . CYS B 1 280 ? -6.562 -18.734 9.461 1 96.5 280 CYS B CA 1
ATOM 4671 C C . CYS B 1 280 ? -6.637 -19.953 10.375 1 96.5 280 CYS B C 1
ATOM 4673 O O . CYS B 1 280 ? -5.633 -20.641 10.586 1 96.5 280 CYS B O 1
ATOM 4675 N N . LYS B 1 281 ? -7.773 -20.312 10.797 1 96.12 281 LYS B N 1
ATOM 4676 C CA . LYS B 1 281 ? -7.953 -21.5 11.617 1 96.12 281 LYS B CA 1
ATOM 4677 C C . LYS B 1 281 ? -7.98 -22.766 10.758 1 96.12 281 LYS B C 1
ATOM 4679 O O . LYS B 1 281 ? -8.914 -22.969 9.977 1 96.12 281 LYS B O 1
ATOM 4684 N N . ARG B 1 282 ? -7.047 -23.625 10.953 1 95.81 282 ARG B N 1
ATOM 4685 C CA . ARG B 1 282 ? -6.855 -24.781 10.086 1 95.81 282 ARG B CA 1
ATOM 4686 C C . ARG B 1 282 ? -7.816 -25.906 10.445 1 95.81 282 ARG B C 1
ATOM 4688 O O . ARG B 1 282 ? -8.062 -26.156 11.625 1 95.81 282 ARG B O 1
ATOM 4695 N N . THR B 1 283 ? -8.352 -26.484 9.469 1 95.06 283 THR B N 1
ATOM 4696 C CA . THR B 1 283 ? -9.258 -27.609 9.602 1 95.06 283 THR B CA 1
ATOM 4697 C C . THR B 1 283 ? -9.016 -28.625 8.492 1 95.06 283 THR B C 1
ATOM 4699 O O . THR B 1 283 ? -8.367 -28.312 7.488 1 95.06 283 THR B O 1
ATOM 4702 N N . TYR B 1 284 ? -9.43 -29.891 8.781 1 93.25 284 TYR B N 1
ATOM 4703 C CA . TYR B 1 284 ? -9.406 -30.906 7.727 1 93.25 284 TYR B CA 1
ATOM 4704 C C . TYR B 1 284 ? -10.656 -30.812 6.855 1 93.25 284 TYR B C 1
ATOM 4706 O O . TYR B 1 284 ? -11.648 -30.203 7.242 1 93.25 284 TYR B O 1
ATOM 4714 N N . GLY B 1 285 ? -10.57 -31.406 5.668 1 93 285 GLY B N 1
ATOM 4715 C CA . GLY B 1 285 ? -11.742 -31.531 4.816 1 93 285 GLY B CA 1
ATOM 4716 C C . GLY B 1 285 ? -11.812 -30.453 3.75 1 93 285 GLY B C 1
ATOM 4717 O O . GLY B 1 285 ? -12.781 -30.391 2.984 1 93 285 GLY B O 1
ATOM 4718 N N . LEU B 1 286 ? -10.867 -29.641 3.803 1 94.38 286 LEU B N 1
ATOM 4719 C CA . LEU B 1 286 ? -10.781 -28.625 2.758 1 94.38 286 LEU B CA 1
ATOM 4720 C C . LEU B 1 286 ? -9.727 -29 1.72 1 94.38 286 LEU B C 1
ATOM 4722 O O . LEU B 1 286 ? -8.68 -29.531 2.064 1 94.38 286 LEU B O 1
ATOM 4726 N N . PRO B 1 287 ? -10.039 -28.75 0.511 1 93.06 287 PRO B N 1
ATOM 4727 C CA . PRO B 1 287 ? -9.016 -29.062 -0.486 1 93.06 287 PRO B CA 1
ATOM 4728 C C . PRO B 1 287 ? -7.672 -28.406 -0.181 1 93.06 287 PRO B C 1
ATOM 4730 O O . PRO B 1 287 ? -7.629 -27.359 0.479 1 93.06 287 PRO B O 1
#

Nearest PDB structures (foldseek):
  6fxm-assembly1_A  TM=5.110E-01  e=3.342E-07  Homo sapiens
  1vgw-assembly2_C  TM=5.837E-01  e=3.193E-06  Neisseria gonorrhoeae
  6fxk-assembly1_A-2  TM=5.327E-01  e=7.550E-07  Homo sapiens
  6fxr-assembly1_A  TM=4.776E-01  e=4.033E-07  Homo sapiens
  1vgw-assembly1_B  TM=5.782E-01  e=7.213E-06  Neisseria gonorrhoeae

Foldseek 3Di:
DDCPVPCVPPVPQAAAEAAEEEEEEDELVPPLLVVLQVVFQVVVQPDDRYAYAYEYEACDDDPVSVVVVVVVCVVPVRYHYNNNDDDDLQCVLVSVLVVLLVCLVRHDYFKYKYAYSQKHFNVNVVVVCCVPPVVDQQEKEAAKALQAAAACDDPQHFPPDDPDRHQHIWHARRMIMGGNVLSNQSNVCVVPQDDHSDNRSSSRVSCVVDDGHYYHDLLHQRHPDGQWDDQSRRMTGPHDSVLRVVQRVCCVVPVGSDPDTDGDFFFAQFQPPDRSSPGTDTDPDGD/DDCPPPCVPPVPQAFAEAAEEEEEEDELPPPLLVVLQVVFQVVVQPDDRYAYAYEYEACDDDPVSVVVVVVVCVVPVRYDYNNNDDGDLQCVLVSVLVVLLVCLVRHDYFKYKYAYSQKHFNVNVVVVCCVPPVVDQQEKEAAKALQAAAACDDPQHFPPDDPDRHQHIFHARRMIMGGNVLSNQSNVCVVPQDDHSDNRSSSRVSCVVDDGHYYHDLLHQRHPDGQWDDQSRRMTGPHDSVLRVVQRVCCVVPVGSDPDTDGDFFFADFDPPDRSSPGTDTDPDGD

InterPro domains:
  IPR002659 Glycosyl transferase, family 31 [PF01762] (32-217)
  IPR002659 Glycosyl transferase, family 31 [PTHR11214] (15-227)

Secondary structure (DSSP, 8-state):
--------------PEE-SEEEEEE--TT-HHHHHHHIIIIIHHT---SEEEEEEEE-TT--HHHHHHHHHHHHHH--EEEETT---SGGGHHHHHHHHHHHHHHHEE-SEEEEEETT-EE-HHHHHHHHHHT---TTEEEEEEESSPBPP-SSTT--TT--S-SBPPPEEEEEEEEEEHHHHHHHHHTTTTBPP-SSHHHHHHHHHTTB--EEEE-TTEE-SSS--EE-TT-SEE-S--HHHHHHHHHHHHHHS-S-SS-EE-S-B----TTS-GGG----BSS--/---------------EE-SEEEEEE--TT-HHHHHHHIIIIIHHT---SEEEEEEEE-TT--HHHHHHHHHHHHHH--EEEETT---SGGGHHHHHHHHHHHHHHHEE-SEEEEEETT-EE-HHHHHHHHHHT---TTEEEEEEESSPBPP-SSTT--TT--S-SBPPPEEEEEEEEEEHHHHHHHHHTTTTBPP-SSHHHHHHHHHTTB--EEEE-TTEE-SSS--EE-TT-SEE-S--HHHHHHHHHHHHHHS-S-SS-EE-S-B----TTS-GGG----BSS--